Protein AF-A0A8J4WZT8-F1 (afdb_monomer)

Nearest PDB structures (foldseek):
  8el7-assembly1_B  TM=7.728E-01  e=5.523E-15  Mus musculus
  6nmg-assembly2_B  TM=7.475E-01  e=1.332E-14  Rattus norvegicus
  6tyl-assembly2_F  TM=7.411E-01  e=1.225E-14  Rattus norvegicus
  6n86-assembly1_B  TM=7.740E-01  e=4.131E-14  Bos taurus
  8el8-assembly1_B  TM=7.736E-01  e=3.361E-13  Mus musculus

Mean predicted aligned error: 15.23 Å

Solvent-accessible surface area (backbone atoms only — not comparable to full-atom values): 24725 Å² total; per-residue (Å²): 132,54,74,58,55,52,49,47,52,52,50,51,52,50,53,48,21,75,74,78,47,79,65,59,55,69,60,49,29,56,50,30,48,51,48,31,60,44,33,69,38,81,88,54,35,72,68,57,59,36,72,68,43,45,51,44,34,36,46,51,41,69,33,65,58,73,81,83,76,73,95,72,81,90,72,84,77,80,87,81,90,82,91,81,82,90,82,90,83,88,82,91,79,88,84,84,89,84,88,83,81,86,82,90,80,90,81,91,82,89,82,88,78,90,84,78,92,75,91,75,91,73,93,71,87,70,69,82,75,61,75,83,62,62,91,82,71,82,83,70,87,66,67,82,71,56,77,79,71,82,79,86,56,66,73,57,53,32,24,43,30,22,32,54,24,47,42,37,38,42,74,75,29,70,69,32,43,53,48,39,57,76,57,42,46,66,58,21,48,51,51,51,54,57,59,46,70,76,47,95,57,85,59,88,56,50,52,48,55,38,45,38,52,26,51,49,32,71,77,31,70,68,50,22,52,50,38,47,74,69,46,36,64,62,54,49,46,54,53,44,41,59,64,65,65,68,50,72,74,48,96,56,38,62,56,80,80,59,93,84,58,80,55,44,50,60,70,49,51,52,38,45,43,32,46,34,51,36,48,29,57,52,32,57,72,39,47,82,46,87,65,55,75,68,54,38,53,51,46,24,43,45,38,24,51,40,50,50,51,64,72,54,54,41,65,45,68,72,55,28,52,50,42,34,52,38,38,51,51,33,58,73,17,45,39,72,90,29,51,58,51,68,48,68,60,88,75,65,95,84,68,59,66,62,96,64,41,68,38,68,78,53,65,50,82,84,85,73,80,87,62,56,68,56,64,64,87,51,64,47,13,50,40,52,45,33,49,72,42,90,52,64,66,57,15,48,54,35,44,48,55,53,36,58,74,51,70,73,107

Organism: Clarias magur (NCBI:txid1594786)

InterPro domains:
  IPR016024 Armadillo-type fold [SSF48371] (31-406)
  IPR019318 Guanine nucleotide exchange factor, Ric8 [PF10165] (32-340)
  IPR019318 Guanine nucleotide exchange factor, Ric8 [PF10165] (359-409)
  IPR019318 Guanine nucleotide exchange factor, Ric8 [PTHR12425] (16-362)

Structure (mmCIF, N/CA/C/O backbone):
data_AF-A0A8J4WZT8-F1
#
_entry.id   AF-A0A8J4WZT8-F1
#
loop_
_atom_site.group_PDB
_atom_site.id
_atom_site.type_symbol
_atom_site.label_atom_id
_atom_site.label_alt_id
_atom_site.label_comp_id
_atom_site.label_asym_id
_atom_site.label_entity_id
_atom_site.label_seq_id
_atom_site.pdbx_PDB_ins_code
_atom_site.Cartn_x
_atom_site.Cartn_y
_atom_site.Cartn_z
_atom_site.occupancy
_atom_site.B_iso_or_equiv
_atom_site.auth_seq_id
_atom_site.auth_comp_id
_atom_site.auth_asym_id
_atom_site.auth_atom_id
_atom_site.pdbx_PDB_model_num
ATOM 1 N N . MET A 1 1 ? 22.204 16.043 -29.802 1.00 58.56 1 MET A N 1
ATOM 2 C CA . MET A 1 1 ? 21.456 14.788 -29.606 1.00 58.56 1 MET A CA 1
ATOM 3 C C . MET A 1 1 ? 20.155 15.118 -28.905 1.00 58.56 1 MET A C 1
ATOM 5 O O . MET A 1 1 ? 20.186 15.897 -27.957 1.00 58.56 1 MET A O 1
ATOM 9 N N . SER A 1 2 ? 19.030 14.605 -29.389 1.00 76.31 2 SER A N 1
ATOM 10 C CA . SER A 1 2 ? 17.729 14.770 -28.730 1.00 76.31 2 SER A CA 1
ATOM 11 C C . SER A 1 2 ? 17.647 13.911 -27.458 1.00 76.31 2 SER A C 1
ATOM 13 O O . SER A 1 2 ? 18.364 12.918 -27.326 1.00 76.31 2 SER A O 1
ATOM 15 N N . ALA A 1 3 ? 16.762 14.254 -26.514 1.00 65.50 3 ALA A N 1
ATOM 16 C CA . ALA A 1 3 ? 16.553 13.442 -25.307 1.00 65.50 3 ALA A CA 1
ATOM 17 C C . ALA A 1 3 ? 16.178 11.986 -25.651 1.00 65.50 3 ALA A C 1
ATOM 19 O O . ALA A 1 3 ? 16.649 11.053 -25.005 1.00 65.50 3 ALA A O 1
ATOM 20 N N . GLN A 1 4 ? 15.405 11.781 -26.722 1.00 69.56 4 GLN A N 1
ATOM 21 C CA . GLN A 1 4 ? 15.034 10.453 -27.216 1.00 69.56 4 GLN A CA 1
ATOM 22 C C . GLN A 1 4 ? 16.243 9.644 -27.707 1.00 69.56 4 GLN A C 1
ATOM 24 O O . GLN A 1 4 ? 16.337 8.455 -27.407 1.00 69.56 4 GLN A O 1
ATOM 29 N N . GLU A 1 5 ? 17.187 10.274 -28.414 1.00 67.94 5 GLU A N 1
ATOM 30 C CA . GLU A 1 5 ? 18.431 9.626 -28.857 1.00 67.94 5 GLU A CA 1
ATOM 31 C C . GLU A 1 5 ? 19.304 9.212 -27.673 1.00 67.94 5 GLU A C 1
ATOM 33 O O . GLU A 1 5 ? 19.844 8.108 -27.667 1.00 67.94 5 GLU A O 1
ATOM 38 N N . VAL A 1 6 ? 19.401 10.064 -26.646 1.00 70.00 6 VAL A N 1
ATOM 39 C CA . VAL A 1 6 ? 20.153 9.762 -25.420 1.00 70.00 6 VAL A CA 1
ATOM 40 C C . VAL A 1 6 ? 19.531 8.576 -24.681 1.00 70.00 6 VAL A C 1
ATOM 42 O O . VAL A 1 6 ? 20.252 7.650 -24.315 1.00 70.00 6 VAL A O 1
ATOM 45 N N . ILE A 1 7 ? 18.202 8.545 -24.525 1.00 71.62 7 ILE A N 1
ATOM 46 C CA . ILE A 1 7 ? 17.503 7.428 -23.867 1.00 71.62 7 ILE A CA 1
ATOM 47 C C . ILE A 1 7 ? 17.690 6.135 -24.657 1.00 71.62 7 ILE A C 1
ATOM 49 O O . ILE A 1 7 ? 18.048 5.115 -24.074 1.00 71.62 7 ILE A O 1
ATOM 53 N N . MET A 1 8 ? 17.473 6.157 -25.976 1.00 69.00 8 MET A N 1
ATOM 54 C CA . MET A 1 8 ? 17.644 4.965 -26.810 1.00 69.00 8 MET A CA 1
ATOM 55 C C . MET A 1 8 ? 19.085 4.454 -26.782 1.00 69.00 8 MET A C 1
ATOM 57 O O . MET A 1 8 ? 19.295 3.245 -26.708 1.00 69.00 8 MET A O 1
ATOM 61 N N . MET A 1 9 ? 20.073 5.351 -26.804 1.00 70.00 9 MET A N 1
ATOM 62 C CA . MET A 1 9 ? 21.481 4.982 -26.688 1.00 70.00 9 MET A CA 1
ATOM 63 C C . MET A 1 9 ? 21.772 4.338 -25.328 1.00 70.00 9 MET A C 1
ATOM 65 O O . MET A 1 9 ? 22.343 3.252 -25.284 1.00 70.00 9 MET A O 1
ATOM 69 N N . MET A 1 10 ? 21.326 4.952 -24.228 1.00 74.44 10 MET A N 1
ATOM 70 C CA . MET A 1 10 ? 21.519 4.424 -22.872 1.00 74.44 10 MET A CA 1
ATOM 71 C C . MET A 1 10 ? 20.824 3.072 -22.670 1.00 74.44 10 MET A C 1
ATOM 73 O O . MET A 1 10 ? 21.438 2.142 -22.154 1.00 74.44 10 MET A O 1
ATOM 77 N N . MET A 1 11 ? 19.582 2.926 -23.137 1.00 71.06 11 MET A N 1
ATOM 78 C CA . MET A 1 11 ? 18.826 1.672 -23.061 1.00 71.06 11 MET A CA 1
ATOM 79 C C . MET A 1 11 ? 19.476 0.555 -23.881 1.00 71.06 11 MET A C 1
ATOM 81 O O . MET A 1 11 ? 19.587 -0.576 -23.408 1.00 71.06 11 MET A O 1
ATOM 85 N N . ARG A 1 12 ? 19.955 0.859 -25.096 1.00 65.31 12 ARG A N 1
ATOM 86 C CA . ARG A 1 12 ? 20.692 -0.110 -25.925 1.00 65.31 12 ARG A CA 1
ATOM 87 C C . ARG A 1 12 ? 22.001 -0.534 -25.264 1.00 65.31 12 ARG A C 1
ATOM 89 O O . ARG A 1 12 ? 22.281 -1.727 -25.211 1.00 65.31 12 ARG A O 1
ATOM 96 N N . ILE A 1 13 ? 22.758 0.415 -24.712 1.00 63.12 13 ILE A N 1
ATOM 97 C CA . ILE A 1 13 ? 23.993 0.142 -23.964 1.00 63.12 13 ILE A CA 1
ATOM 98 C C . ILE A 1 13 ? 23.712 -0.768 -22.760 1.00 63.12 13 ILE A C 1
ATOM 100 O O . ILE A 1 13 ? 24.454 -1.717 -22.530 1.00 63.12 13 ILE A O 1
ATOM 104 N N . GLN A 1 14 ? 22.621 -0.542 -22.026 1.00 67.19 14 GLN A N 1
ATOM 105 C CA . GLN A 1 14 ? 22.232 -1.385 -20.890 1.00 67.19 14 GLN A CA 1
ATOM 106 C C . GLN A 1 14 ? 21.795 -2.790 -21.314 1.00 67.19 14 GLN A C 1
ATOM 108 O O . GLN A 1 14 ? 22.203 -3.767 -20.691 1.00 67.19 14 GLN A O 1
ATOM 113 N N . THR A 1 15 ? 21.017 -2.896 -22.395 1.00 59.88 15 THR A N 1
ATOM 114 C CA . THR A 1 15 ? 20.556 -4.186 -22.934 1.00 59.88 15 THR A CA 1
ATOM 115 C C . THR A 1 15 ? 21.746 -5.052 -23.364 1.00 59.88 15 THR A C 1
ATOM 117 O O . THR A 1 15 ? 21.833 -6.218 -22.985 1.00 59.88 15 THR A O 1
ATOM 120 N N . LEU A 1 16 ? 22.702 -4.465 -24.092 1.00 54.09 16 LEU A N 1
ATOM 121 C CA . LEU A 1 16 ? 23.930 -5.141 -24.530 1.00 54.09 16 LEU A CA 1
ATOM 122 C C . LEU A 1 16 ? 24.870 -5.446 -23.357 1.00 54.09 16 LEU A C 1
ATOM 124 O O . LEU A 1 16 ? 25.480 -6.510 -23.295 1.00 54.09 16 LEU A O 1
ATOM 128 N N . SER A 1 17 ? 24.958 -4.538 -22.386 1.00 57.81 17 SER A N 1
ATOM 129 C CA . SER A 1 17 ? 25.811 -4.725 -21.217 1.00 57.81 17 SER A CA 1
ATOM 130 C C . SER A 1 17 ? 25.352 -5.862 -20.306 1.00 57.81 17 SER A C 1
ATOM 132 O O . SER A 1 17 ? 26.179 -6.566 -19.726 1.00 57.81 17 SER A O 1
ATOM 134 N N . TYR A 1 18 ? 24.040 -6.057 -20.192 1.00 59.81 18 TYR A N 1
ATOM 135 C CA . TYR A 1 18 ? 23.479 -7.187 -19.465 1.00 59.81 18 TYR A CA 1
ATOM 136 C C . TYR A 1 18 ? 23.751 -8.522 -20.180 1.00 59.81 18 TYR A C 1
ATOM 138 O O . TYR A 1 18 ? 23.935 -9.536 -19.512 1.00 59.81 18 TYR A O 1
ATOM 146 N N . ALA A 1 19 ? 23.800 -8.518 -21.518 1.00 53.81 19 ALA A N 1
ATOM 147 C CA . ALA A 1 19 ? 23.981 -9.718 -22.332 1.00 53.81 19 ALA A CA 1
ATOM 148 C C . ALA A 1 19 ? 25.451 -10.156 -22.483 1.00 53.81 19 ALA A C 1
ATOM 150 O O . ALA A 1 19 ? 25.722 -11.352 -22.431 1.00 53.81 19 ALA A O 1
ATOM 151 N N . GLU A 1 20 ? 26.396 -9.226 -22.670 1.00 47.59 20 GLU A N 1
ATOM 152 C CA . GLU A 1 20 ? 27.744 -9.591 -23.151 1.00 47.59 20 GLU A CA 1
ATOM 153 C C . GLU A 1 20 ? 28.909 -8.892 -22.423 1.00 47.59 20 GLU A C 1
ATOM 155 O O . GLU A 1 20 ? 29.999 -9.457 -22.337 1.00 47.59 20 GLU A O 1
ATOM 160 N N . THR A 1 21 ? 28.719 -7.706 -21.826 1.00 50.94 21 THR A N 1
ATOM 161 C CA . THR A 1 21 ? 29.808 -6.962 -21.152 1.00 50.94 21 THR A CA 1
ATOM 162 C C . THR A 1 21 ? 29.298 -6.115 -19.986 1.00 50.94 21 THR A C 1
ATOM 164 O O . THR A 1 21 ? 28.699 -5.060 -20.200 1.00 50.94 21 THR A O 1
ATOM 167 N N . ARG A 1 22 ? 29.559 -6.519 -18.735 1.00 58.72 22 ARG A N 1
ATOM 168 C CA . ARG A 1 22 ? 29.133 -5.759 -17.542 1.00 58.72 22 ARG A CA 1
ATOM 169 C C . ARG A 1 22 ? 29.745 -4.348 -17.538 1.00 58.72 22 ARG A C 1
ATOM 171 O O . ARG A 1 22 ? 30.957 -4.197 -17.405 1.00 58.72 22 ARG A O 1
ATOM 178 N N . LEU A 1 23 ? 28.906 -3.317 -17.663 1.00 64.38 23 LEU A N 1
ATOM 179 C CA . LEU A 1 23 ? 29.271 -1.917 -17.442 1.00 64.38 23 LEU A CA 1
ATOM 180 C C . LEU A 1 23 ? 29.824 -1.769 -16.026 1.00 64.38 23 LEU A C 1
ATOM 182 O O . LEU A 1 23 ? 29.379 -2.453 -15.100 1.00 64.38 23 LEU A O 1
ATOM 186 N N . GLN A 1 24 ? 30.755 -0.834 -15.839 1.00 72.31 24 GLN A N 1
ATOM 187 C CA . GLN A 1 24 ? 31.199 -0.487 -14.493 1.00 72.31 24 GLN A CA 1
ATOM 188 C C . GLN A 1 24 ? 29.990 -0.023 -13.653 1.00 72.31 24 GLN A C 1
ATOM 190 O O . GLN A 1 24 ? 29.227 0.827 -14.128 1.00 72.31 24 GLN A O 1
ATOM 195 N N . PRO A 1 25 ? 29.814 -0.522 -12.411 1.00 71.00 25 PRO A N 1
ATOM 196 C CA . PRO A 1 25 ? 28.645 -0.217 -11.577 1.00 71.00 25 PRO A CA 1
ATOM 197 C C . PRO A 1 25 ? 28.360 1.283 -11.412 1.00 71.00 25 PRO A C 1
ATOM 199 O O . PRO A 1 25 ? 27.204 1.701 -11.443 1.00 71.00 25 PRO A O 1
ATOM 202 N N . GLY A 1 26 ? 29.407 2.111 -11.319 1.00 73.38 26 GLY A N 1
ATOM 203 C CA . GLY A 1 26 ? 29.266 3.568 -11.231 1.00 73.38 26 GLY A CA 1
ATOM 204 C C . GLY A 1 26 ? 28.672 4.204 -12.494 1.00 73.38 26 GLY A C 1
ATOM 205 O O . GLY A 1 26 ? 27.801 5.066 -12.401 1.00 73.38 26 GLY A O 1
ATOM 206 N N . VAL A 1 27 ? 29.074 3.742 -13.683 1.00 79.06 27 VAL A N 1
ATOM 207 C CA . VAL A 1 27 ? 28.538 4.237 -14.965 1.00 79.06 27 VAL A CA 1
ATOM 208 C C . VAL A 1 27 ? 27.074 3.831 -15.122 1.00 79.06 27 VAL A C 1
ATOM 210 O O . VAL A 1 27 ? 26.252 4.629 -15.579 1.00 79.06 27 VAL A O 1
ATOM 213 N N . LEU A 1 28 ? 26.732 2.612 -14.702 1.00 79.81 28 LEU A N 1
ATOM 214 C CA . LEU A 1 28 ? 25.359 2.120 -14.714 1.00 79.81 28 LEU A CA 1
ATOM 215 C C . LEU A 1 28 ? 24.455 2.950 -13.790 1.00 79.81 28 LEU A C 1
ATOM 217 O O . LEU A 1 28 ? 23.388 3.383 -14.223 1.00 79.81 28 LEU A O 1
ATOM 221 N N . ALA A 1 29 ? 24.904 3.240 -12.565 1.00 80.62 29 ALA A N 1
ATOM 222 C CA . ALA A 1 29 ? 24.164 4.068 -11.612 1.00 80.62 29 ALA A CA 1
ATOM 223 C C . ALA A 1 29 ? 23.901 5.486 -12.151 1.00 80.62 29 ALA A C 1
ATOM 225 O O . ALA A 1 29 ? 22.761 5.948 -12.147 1.00 80.62 29 ALA A O 1
ATOM 226 N N . VAL A 1 30 ? 24.924 6.160 -12.691 1.00 84.12 30 VAL A N 1
ATOM 227 C CA . VAL A 1 30 ? 24.779 7.508 -13.279 1.00 84.12 30 VAL A CA 1
ATOM 228 C C . VAL A 1 30 ? 23.860 7.496 -14.506 1.00 84.12 30 VAL A C 1
ATOM 230 O O . VAL A 1 30 ? 23.033 8.396 -14.685 1.00 84.12 30 VAL A O 1
ATOM 233 N N . SER A 1 31 ? 23.954 6.456 -15.337 1.00 84.69 31 SER A N 1
ATOM 234 C CA . SER A 1 31 ? 23.071 6.298 -16.497 1.00 84.69 31 SER A CA 1
ATOM 235 C C . SER A 1 31 ? 21.614 6.136 -16.059 1.00 84.69 31 SER A C 1
ATOM 237 O O . SER A 1 31 ? 20.733 6.797 -16.603 1.00 84.69 31 SER A O 1
ATOM 239 N N . LEU A 1 32 ? 21.348 5.318 -15.037 1.00 87.88 32 LEU A N 1
ATOM 240 C CA . LEU A 1 32 ? 19.997 5.111 -14.511 1.00 87.88 32 LEU A CA 1
ATOM 241 C C . LEU A 1 32 ? 19.438 6.348 -13.806 1.00 87.88 32 LEU A C 1
ATOM 243 O O . LEU A 1 32 ? 18.268 6.650 -14.005 1.00 87.88 32 LEU A O 1
ATOM 247 N N . ARG A 1 33 ? 20.257 7.134 -13.097 1.00 88.44 33 ARG A N 1
ATOM 248 C CA . ARG A 1 33 ? 19.835 8.452 -12.578 1.00 88.44 33 ARG A CA 1
ATOM 249 C C . ARG A 1 33 ? 19.402 9.389 -13.700 1.00 88.44 33 ARG A C 1
ATOM 251 O O . ARG A 1 33 ? 18.389 10.076 -13.588 1.00 88.44 33 ARG A O 1
ATOM 258 N N . THR A 1 34 ? 20.142 9.391 -14.808 1.00 88.06 34 THR A N 1
ATOM 259 C CA . THR A 1 34 ? 19.791 10.192 -15.989 1.00 88.06 34 THR A CA 1
ATOM 260 C C . THR A 1 34 ? 18.462 9.727 -16.585 1.00 88.06 34 THR A C 1
ATOM 262 O O . THR A 1 34 ? 17.570 10.538 -16.829 1.00 88.06 34 THR A O 1
ATOM 265 N N . LEU A 1 35 ? 18.288 8.413 -16.751 1.00 89.12 35 LEU A N 1
ATOM 266 C CA . LEU A 1 35 ? 17.031 7.821 -17.205 1.00 89.12 35 LEU A CA 1
ATOM 267 C C . LEU A 1 35 ? 15.868 8.132 -16.251 1.00 89.12 35 LEU A C 1
ATOM 269 O O . LEU A 1 35 ? 14.786 8.477 -16.721 1.00 89.12 35 LEU A O 1
ATOM 273 N N . ARG A 1 36 ? 16.092 8.106 -14.931 1.00 90.69 36 ARG A N 1
ATOM 274 C CA . ARG A 1 36 ? 15.111 8.497 -13.911 1.00 90.69 36 ARG A CA 1
ATOM 275 C C . ARG A 1 36 ? 14.653 9.936 -14.114 1.00 90.69 36 ARG A C 1
ATOM 277 O O . ARG A 1 36 ? 13.450 10.180 -14.126 1.00 90.69 36 ARG A O 1
ATOM 284 N N . ILE A 1 37 ? 15.578 10.877 -14.309 1.00 89.12 37 ILE A N 1
ATOM 285 C CA . ILE A 1 37 ? 15.248 12.290 -14.560 1.00 89.12 37 ILE A CA 1
ATOM 286 C C . ILE A 1 37 ? 14.406 12.422 -15.834 1.00 89.12 37 ILE A C 1
ATOM 288 O O . ILE A 1 37 ? 13.345 13.042 -15.808 1.00 89.12 37 ILE A O 1
ATOM 292 N N . LEU A 1 38 ? 14.831 11.785 -16.928 1.00 87.44 38 LEU A N 1
ATOM 293 C CA . LEU A 1 38 ? 14.127 11.849 -18.211 1.00 87.44 38 LEU A CA 1
ATOM 294 C C . LEU A 1 38 ? 12.753 11.163 -18.172 1.00 87.44 38 LEU A C 1
ATOM 296 O O . LEU A 1 38 ? 11.821 11.628 -18.820 1.00 87.44 38 LEU A O 1
ATOM 300 N N . SER A 1 39 ? 12.586 10.110 -17.366 1.00 89.25 39 SER A N 1
ATOM 301 C CA . SER A 1 39 ? 11.303 9.411 -17.192 1.00 89.25 39 SER A CA 1
ATOM 302 C C . SER A 1 39 ? 10.211 10.260 -16.526 1.00 89.25 39 SER A C 1
ATOM 304 O O . SER A 1 39 ? 9.040 9.881 -16.539 1.00 89.25 39 SER A O 1
ATOM 306 N N . ARG A 1 40 ? 10.565 11.418 -15.949 1.00 88.88 40 ARG A N 1
ATOM 307 C CA . ARG A 1 40 ? 9.596 12.383 -15.407 1.00 88.88 40 ARG A CA 1
ATOM 308 C C . ARG A 1 40 ? 8.975 13.263 -16.493 1.00 88.88 40 ARG A C 1
ATOM 310 O O . ARG A 1 40 ? 7.890 13.803 -16.281 1.00 88.88 40 ARG A O 1
ATOM 317 N N . ASP A 1 41 ? 9.631 13.405 -17.644 1.00 86.31 41 ASP A N 1
ATOM 318 C CA . ASP A 1 41 ? 9.105 14.166 -18.773 1.00 86.31 41 ASP A CA 1
ATOM 319 C C . ASP A 1 41 ? 8.195 13.287 -19.640 1.00 86.31 41 ASP A C 1
ATOM 321 O O . ASP A 1 41 ? 8.640 12.361 -20.321 1.00 86.31 41 ASP A O 1
ATOM 325 N N . ARG A 1 42 ? 6.899 13.620 -19.666 1.00 83.88 42 ARG A N 1
ATOM 326 C CA . ARG A 1 42 ? 5.891 12.894 -20.451 1.00 83.88 42 ARG A CA 1
ATOM 327 C C . ARG A 1 42 ? 6.197 12.877 -21.951 1.00 83.88 42 ARG A C 1
ATOM 329 O O . ARG A 1 42 ? 5.805 11.923 -22.619 1.00 83.88 42 ARG A O 1
ATOM 336 N N . GLN A 1 43 ? 6.889 13.888 -22.481 1.00 83.44 43 GLN A N 1
ATOM 337 C CA . GLN A 1 43 ? 7.254 13.953 -23.902 1.00 83.44 43 GLN A CA 1
ATOM 338 C C . GLN A 1 43 ? 8.437 13.034 -24.244 1.00 83.44 43 GLN A C 1
ATOM 340 O O . GLN A 1 43 ? 8.565 12.567 -25.378 1.00 83.44 43 GLN A O 1
ATOM 345 N N . ALA A 1 44 ? 9.268 12.714 -23.253 1.00 81.50 44 ALA A N 1
ATOM 346 C CA . ALA A 1 44 ? 10.436 11.857 -23.403 1.00 81.50 44 ALA A CA 1
ATOM 347 C C . ALA A 1 44 ? 10.144 10.367 -23.139 1.00 81.50 44 ALA A C 1
ATOM 349 O O . ALA A 1 44 ? 11.040 9.541 -23.283 1.00 81.50 44 ALA A O 1
ATOM 350 N N . LEU A 1 45 ? 8.905 9.989 -22.789 1.00 86.19 45 LEU A N 1
ATOM 351 C CA . LEU A 1 45 ? 8.572 8.618 -22.378 1.00 86.19 45 LEU A CA 1
ATOM 352 C C . LEU A 1 45 ? 8.584 7.581 -23.507 1.00 86.19 45 LEU A C 1
ATOM 354 O O . LEU A 1 45 ? 8.734 6.398 -23.222 1.00 86.19 45 LEU A O 1
ATOM 358 N N . ALA A 1 46 ? 8.428 7.982 -24.772 1.00 87.44 46 ALA A N 1
ATOM 359 C CA . ALA A 1 46 ? 8.253 7.044 -25.889 1.00 87.44 46 ALA A CA 1
ATOM 360 C C . ALA A 1 46 ? 9.292 5.895 -25.942 1.00 87.44 46 ALA A C 1
ATOM 362 O O . ALA A 1 46 ? 8.874 4.744 -26.081 1.00 87.44 46 ALA A O 1
ATOM 363 N N . PRO A 1 47 ? 10.607 6.135 -25.753 1.00 86.62 47 PRO A N 1
ATOM 364 C CA . PRO A 1 47 ? 11.611 5.070 -25.780 1.00 86.62 47 PRO A CA 1
ATOM 365 C C . PRO A 1 47 ? 11.548 4.106 -24.582 1.00 86.62 47 PRO A C 1
ATOM 367 O O . PRO A 1 47 ? 12.017 2.974 -24.682 1.00 86.62 47 PRO A O 1
ATOM 370 N N . PHE A 1 48 ? 10.957 4.527 -23.458 1.00 88.06 48 PHE A N 1
ATOM 371 C CA . PHE A 1 48 ? 10.799 3.699 -22.258 1.00 88.06 48 PHE A CA 1
ATOM 372 C C . PHE A 1 48 ? 9.652 2.688 -22.372 1.00 88.06 48 PHE A C 1
ATOM 374 O O . PHE A 1 48 ? 9.608 1.727 -21.613 1.00 88.06 48 PHE A O 1
ATOM 381 N N . ILE A 1 49 ? 8.718 2.884 -23.309 1.00 90.88 49 ILE A N 1
ATOM 382 C CA . ILE A 1 49 ? 7.478 2.097 -23.417 1.00 90.88 49 ILE A CA 1
ATOM 383 C C . ILE A 1 49 ? 7.658 0.903 -24.374 1.00 90.88 49 ILE A C 1
ATOM 385 O O . ILE A 1 49 ? 6.718 0.465 -25.026 1.00 90.88 49 ILE A O 1
ATOM 389 N N . THR A 1 50 ? 8.872 0.380 -24.524 1.00 90.88 50 THR A N 1
ATOM 390 C CA . THR A 1 50 ? 9.122 -0.839 -25.313 1.00 90.88 50 THR A CA 1
ATOM 391 C C . THR A 1 50 ? 9.269 -2.037 -24.384 1.00 90.88 50 THR A C 1
ATOM 393 O O . THR A 1 50 ? 9.722 -1.876 -23.252 1.00 90.88 50 THR A O 1
ATOM 396 N N . ASP A 1 51 ? 8.929 -3.242 -24.853 1.00 91.06 51 ASP A N 1
ATOM 397 C CA . ASP A 1 51 ? 9.046 -4.448 -24.018 1.00 91.06 51 ASP A CA 1
ATOM 398 C C . ASP A 1 51 ? 10.492 -4.677 -23.579 1.00 91.06 51 ASP A C 1
ATOM 400 O O . ASP A 1 51 ? 10.751 -4.933 -22.408 1.00 91.06 51 ASP A O 1
ATOM 404 N N . SER A 1 52 ? 11.450 -4.466 -24.488 1.00 87.88 52 SER A N 1
ATOM 405 C CA . SER A 1 52 ? 12.879 -4.542 -24.174 1.00 87.88 52 SER A CA 1
ATOM 406 C C . SER A 1 52 ? 13.292 -3.547 -23.090 1.00 87.88 52 SER A C 1
ATOM 408 O O . SER A 1 52 ? 14.035 -3.922 -22.187 1.00 87.88 52 SER A O 1
ATOM 410 N N . ALA A 1 53 ? 12.831 -2.292 -23.147 1.00 89.06 53 ALA A N 1
ATOM 411 C CA . ALA A 1 53 ? 13.186 -1.285 -22.146 1.00 89.06 53 ALA A CA 1
ATOM 412 C C . ALA A 1 53 ? 12.582 -1.615 -20.773 1.00 89.06 53 ALA A C 1
ATOM 414 O O . ALA A 1 53 ? 13.291 -1.575 -19.768 1.00 89.06 53 ALA A O 1
ATOM 415 N N . ILE A 1 54 ? 11.301 -2.001 -20.732 1.00 92.25 54 ILE A N 1
ATOM 416 C CA . ILE A 1 54 ? 10.615 -2.385 -19.491 1.00 92.25 54 ILE A CA 1
ATOM 417 C C . ILE A 1 54 ? 11.273 -3.627 -18.884 1.00 92.25 54 ILE A C 1
ATOM 419 O O . ILE A 1 54 ? 11.606 -3.614 -17.700 1.00 92.25 54 ILE A O 1
ATOM 423 N N . LEU A 1 55 ? 11.535 -4.670 -19.678 1.00 90.75 55 LEU A N 1
ATOM 424 C CA . LEU A 1 55 ? 12.214 -5.883 -19.213 1.00 90.75 55 LEU A CA 1
ATOM 425 C C . LEU A 1 55 ? 13.645 -5.601 -18.751 1.00 90.75 55 LEU A C 1
ATOM 427 O O . LEU A 1 55 ? 14.077 -6.167 -17.751 1.00 90.75 55 LEU A O 1
ATOM 431 N N . THR A 1 56 ? 14.371 -4.711 -19.432 1.00 87.88 56 THR A N 1
ATOM 432 C CA . THR A 1 56 ? 15.725 -4.313 -19.018 1.00 87.88 56 THR A CA 1
ATOM 433 C C . THR A 1 56 ? 15.686 -3.621 -17.661 1.00 87.88 56 THR A C 1
ATOM 435 O O . THR A 1 56 ? 16.390 -4.051 -16.756 1.00 87.88 56 THR A O 1
ATOM 438 N N . LEU A 1 57 ? 14.818 -2.622 -17.465 1.00 91.19 57 LEU A N 1
ATOM 439 C CA . LEU A 1 57 ? 14.652 -1.965 -16.162 1.00 91.19 57 LEU A CA 1
ATOM 440 C C . LEU A 1 57 ? 14.194 -2.942 -15.070 1.00 91.19 57 LEU A C 1
ATOM 442 O O . LEU A 1 57 ? 14.688 -2.873 -13.951 1.00 91.19 57 LEU A O 1
ATOM 446 N N . THR A 1 58 ? 13.303 -3.876 -15.404 1.00 91.31 58 THR A N 1
ATOM 447 C CA . THR A 1 58 ? 12.785 -4.907 -14.486 1.00 91.31 58 THR A CA 1
ATOM 448 C C . THR A 1 58 ? 13.903 -5.842 -14.017 1.00 91.31 58 THR A C 1
ATOM 450 O O . THR A 1 58 ? 14.109 -6.016 -12.816 1.00 91.31 58 THR A O 1
ATOM 453 N N . ARG A 1 59 ? 14.706 -6.365 -14.953 1.00 88.69 59 ARG A N 1
ATOM 454 C CA . ARG A 1 59 ? 15.881 -7.197 -14.648 1.00 88.69 59 ARG A CA 1
ATOM 455 C C . ARG A 1 59 ? 16.943 -6.416 -13.892 1.00 88.69 59 ARG A C 1
ATOM 457 O O . ARG A 1 59 ? 17.555 -6.952 -12.972 1.00 88.69 59 ARG A O 1
ATOM 464 N N . LEU A 1 60 ? 17.146 -5.146 -14.247 1.00 87.62 60 LEU A N 1
ATOM 465 C CA . LEU A 1 60 ? 18.076 -4.292 -13.525 1.00 87.62 60 LEU A CA 1
ATOM 466 C C . LEU A 1 60 ? 17.586 -3.996 -12.096 1.00 87.62 60 LEU A C 1
ATOM 468 O O . LEU A 1 60 ? 18.388 -3.894 -11.178 1.00 87.62 60 LEU A O 1
ATOM 472 N N . GLY A 1 61 ? 16.274 -3.934 -11.881 1.00 87.88 61 GLY A N 1
ATOM 473 C CA . GLY A 1 61 ? 15.655 -3.899 -10.556 1.00 87.88 61 GLY A CA 1
ATOM 474 C C . GLY A 1 61 ? 15.720 -5.234 -9.804 1.00 87.88 61 GLY A C 1
ATOM 475 O O . GLY A 1 61 ? 15.287 -5.314 -8.658 1.00 87.88 61 GLY A O 1
ATOM 476 N N . GLY A 1 62 ? 16.265 -6.292 -10.414 1.00 87.19 62 GLY A N 1
ATOM 477 C CA . GLY A 1 62 ? 16.379 -7.623 -9.821 1.00 87.19 62 GLY A CA 1
ATOM 478 C C . GLY A 1 62 ? 15.063 -8.396 -9.765 1.00 87.19 62 GLY A C 1
ATOM 479 O O . GLY A 1 62 ? 14.921 -9.248 -8.899 1.00 87.19 62 GLY A O 1
ATOM 480 N N . ILE A 1 63 ? 14.092 -8.070 -10.620 1.00 87.31 63 ILE A N 1
ATOM 481 C CA . ILE A 1 63 ? 12.857 -8.845 -10.772 1.00 87.31 63 ILE A CA 1
ATOM 482 C C . ILE A 1 63 ? 13.062 -9.829 -11.928 1.00 87.31 63 ILE A C 1
ATOM 484 O O . ILE A 1 63 ? 13.333 -9.422 -13.064 1.00 87.31 63 ILE A O 1
ATOM 488 N N . GLU A 1 64 ? 12.931 -11.123 -11.647 1.00 76.19 64 GLU A N 1
ATOM 489 C CA . GLU A 1 64 ? 12.957 -12.158 -12.677 1.00 76.19 64 GLU A CA 1
ATOM 490 C C . GLU A 1 64 ? 11.610 -12.167 -13.410 1.00 76.19 64 GLU A C 1
ATOM 492 O O . GLU A 1 64 ? 10.581 -12.582 -12.880 1.00 76.19 64 GLU A O 1
ATOM 497 N N . ALA A 1 65 ? 11.592 -11.640 -14.635 1.00 61.12 65 ALA A N 1
ATOM 498 C CA . ALA A 1 65 ? 10.424 -11.743 -15.502 1.00 61.12 65 ALA A CA 1
ATOM 499 C C . ALA A 1 65 ? 10.430 -13.118 -16.194 1.00 61.12 65 ALA A C 1
ATOM 501 O O . ALA A 1 65 ? 11.470 -13.487 -16.757 1.00 61.12 65 ALA A O 1
ATOM 502 N N . PRO A 1 66 ? 9.306 -13.864 -16.203 1.00 55.50 66 PRO A N 1
ATOM 503 C CA . PRO A 1 66 ? 9.243 -15.145 -16.894 1.00 55.50 66 PRO A CA 1
ATOM 504 C C . PRO A 1 66 ? 9.561 -14.964 -18.389 1.00 55.50 66 PRO A C 1
ATOM 506 O O . PRO A 1 66 ? 9.223 -13.925 -18.970 1.00 55.50 66 PRO A O 1
ATOM 509 N N . PRO A 1 67 ? 10.220 -15.944 -19.034 1.00 48.62 67 PRO A N 1
ATOM 510 C CA . PRO A 1 67 ? 10.520 -15.862 -20.455 1.00 48.62 67 PRO A CA 1
ATOM 511 C C . PRO A 1 67 ? 9.223 -15.715 -21.257 1.00 48.62 67 PRO A C 1
ATOM 513 O O . PRO A 1 67 ? 8.257 -16.455 -21.064 1.00 48.62 67 PRO A O 1
ATOM 516 N N . PHE A 1 68 ? 9.207 -14.726 -22.150 1.00 42.12 68 PHE A N 1
ATOM 517 C CA . PHE A 1 68 ? 8.088 -14.449 -23.042 1.00 42.12 68 PHE A CA 1
ATOM 518 C C . PHE A 1 68 ? 7.845 -15.673 -23.935 1.00 42.12 68 PHE A C 1
ATOM 520 O O . PHE A 1 68 ? 8.670 -15.991 -24.789 1.00 42.12 68 PHE A O 1
ATOM 527 N N . SER A 1 69 ? 6.730 -16.376 -23.736 1.00 34.59 69 SER A N 1
ATOM 528 C CA . SER A 1 69 ? 6.239 -17.350 -24.711 1.00 34.59 69 SER A CA 1
ATOM 529 C C . SER A 1 69 ? 5.381 -16.586 -25.711 1.00 34.59 69 SER A C 1
ATOM 531 O O . SER A 1 69 ? 4.293 -16.119 -25.381 1.00 34.59 69 SER A O 1
ATOM 533 N N . HIS A 1 70 ? 5.891 -16.419 -26.931 1.00 35.44 70 HIS A N 1
ATOM 534 C CA . HIS A 1 70 ? 5.052 -16.031 -28.059 1.00 35.44 70 HIS A CA 1
ATOM 535 C C . HIS A 1 70 ? 3.939 -17.085 -28.199 1.00 35.44 70 HIS A C 1
ATOM 537 O O . HIS A 1 70 ? 4.260 -18.273 -28.270 1.00 35.44 70 HIS A O 1
ATOM 543 N N . PRO A 1 71 ? 2.651 -16.708 -28.234 1.00 32.78 71 PRO A N 1
ATOM 544 C CA . PRO A 1 71 ? 1.599 -17.632 -28.610 1.00 32.78 71 PRO A CA 1
ATOM 545 C C . PRO A 1 71 ? 1.599 -17.731 -30.136 1.00 32.78 71 PRO A C 1
ATOM 547 O O . PRO A 1 71 ? 0.767 -17.113 -30.774 1.00 32.78 71 PRO A O 1
ATOM 550 N N . ASP A 1 72 ? 2.586 -18.421 -30.704 1.00 35.72 72 ASP A N 1
ATOM 551 C CA . ASP A 1 72 ? 2.544 -18.975 -32.058 1.00 35.72 72 ASP A CA 1
ATOM 552 C C . ASP A 1 72 ? 3.665 -20.014 -32.200 1.00 35.72 72 ASP A C 1
ATOM 554 O O . ASP A 1 72 ? 4.771 -19.824 -31.699 1.00 35.72 72 ASP A O 1
ATOM 558 N N . HIS A 1 73 ? 3.343 -21.118 -32.877 1.00 31.56 73 HIS A N 1
ATOM 559 C CA . HIS A 1 73 ? 4.055 -22.406 -32.935 1.00 31.56 73 HIS A CA 1
ATOM 560 C C . HIS A 1 73 ? 3.753 -23.388 -31.794 1.00 31.56 73 HIS A C 1
ATOM 562 O O . HIS A 1 73 ? 4.639 -23.945 -31.148 1.00 31.56 73 HIS A O 1
ATOM 568 N N . ALA A 1 74 ? 2.470 -23.723 -31.648 1.00 29.94 74 ALA A N 1
ATOM 569 C CA . ALA A 1 74 ? 2.115 -25.099 -31.318 1.00 29.94 74 ALA A CA 1
ATOM 570 C C . ALA A 1 74 ? 2.421 -25.995 -32.536 1.00 29.94 74 ALA A C 1
ATOM 572 O O . ALA A 1 74 ? 1.533 -26.311 -33.321 1.00 29.94 74 ALA A O 1
ATOM 573 N N . GLU A 1 75 ? 3.681 -26.394 -32.715 1.00 31.66 75 GLU A N 1
ATOM 574 C CA . GLU A 1 75 ? 3.986 -27.588 -33.503 1.00 31.66 75 GLU A CA 1
ATOM 575 C C . GLU A 1 75 ? 4.028 -28.784 -32.556 1.00 31.66 75 GLU A C 1
ATOM 577 O O . GLU A 1 75 ? 4.994 -29.016 -31.829 1.00 31.66 75 GLU A O 1
ATOM 582 N N . GLY A 1 76 ? 2.937 -29.548 -32.560 1.00 30.08 76 GLY A N 1
ATOM 583 C CA . GLY A 1 76 ? 2.949 -30.901 -32.037 1.00 30.08 76 GLY A CA 1
ATOM 584 C C . GLY A 1 76 ? 3.936 -31.744 -32.841 1.00 30.08 76 GLY A C 1
ATOM 585 O O . GLY A 1 76 ? 3.801 -31.877 -34.054 1.00 30.08 76 GLY A O 1
ATOM 586 N N . LYS A 1 77 ? 4.912 -32.344 -32.161 1.00 28.39 77 LYS A N 1
ATOM 587 C CA . LYS A 1 77 ? 5.688 -33.462 -32.702 1.00 28.39 77 LYS A CA 1
ATOM 588 C C . LYS A 1 77 ? 5.445 -34.696 -31.849 1.00 28.39 77 LYS A C 1
ATOM 590 O O . LYS A 1 77 ? 6.136 -34.963 -30.872 1.00 28.39 77 LYS A O 1
ATOM 595 N N . THR A 1 78 ? 4.420 -35.440 -32.252 1.00 29.09 78 THR A N 1
ATOM 596 C CA . THR A 1 78 ? 4.385 -36.900 -32.146 1.00 29.09 78 THR A CA 1
ATOM 597 C C . THR A 1 78 ? 5.577 -37.487 -32.900 1.00 29.09 78 THR A C 1
ATOM 599 O O . THR A 1 78 ? 5.876 -37.058 -34.013 1.00 29.09 78 THR A O 1
ATOM 602 N N . GLY A 1 79 ? 6.263 -38.446 -32.277 1.00 24.56 79 GLY A N 1
ATOM 603 C CA . GLY A 1 79 ? 7.365 -39.183 -32.886 1.00 24.56 79 GLY A CA 1
ATOM 604 C C . GLY A 1 79 ? 6.923 -40.113 -34.019 1.00 24.56 79 GLY A C 1
ATOM 605 O O . GLY A 1 79 ? 5.748 -40.461 -34.134 1.00 24.56 79 GLY A O 1
ATOM 606 N N . GLY A 1 80 ? 7.898 -40.529 -34.823 1.00 25.16 80 GLY A N 1
ATOM 607 C CA . GLY A 1 80 ? 7.740 -41.541 -35.863 1.00 25.16 80 GLY A CA 1
ATOM 608 C C . GLY A 1 80 ? 8.811 -41.411 -36.940 1.00 25.16 80 GLY A C 1
ATOM 609 O O . GLY A 1 80 ? 8.769 -40.490 -37.745 1.00 25.16 80 GLY A O 1
ATOM 610 N N . GLU A 1 81 ? 9.778 -42.323 -36.905 1.00 26.14 81 GLU A N 1
ATOM 611 C CA . GLU A 1 81 ? 10.839 -42.529 -37.893 1.00 26.14 81 GLU A CA 1
ATOM 612 C C . GLU A 1 81 ? 10.273 -42.978 -39.255 1.00 26.14 81 GLU A C 1
ATOM 614 O O . GLU A 1 81 ? 9.245 -43.654 -39.312 1.00 26.14 81 GLU A O 1
ATOM 619 N N . GLY A 1 82 ? 10.976 -42.653 -40.346 1.00 25.39 82 GLY A N 1
ATOM 620 C CA . GLY A 1 82 ? 10.697 -43.182 -41.684 1.00 25.39 82 GLY A CA 1
ATOM 621 C C . GLY A 1 82 ? 11.452 -42.440 -42.788 1.00 25.39 82 GLY A C 1
ATOM 622 O O . GLY A 1 82 ? 11.100 -41.319 -43.140 1.00 25.39 82 GLY A O 1
ATOM 623 N N . GLU A 1 83 ? 12.502 -43.071 -43.311 1.00 25.62 83 GLU A N 1
ATOM 624 C CA . GLU A 1 83 ? 13.248 -42.681 -44.513 1.00 25.62 83 GLU A CA 1
ATOM 625 C C . GLU A 1 83 ? 12.358 -42.716 -45.773 1.00 25.62 83 GLU A C 1
ATOM 627 O O . GLU A 1 83 ? 11.634 -43.687 -45.957 1.00 25.62 83 GLU A O 1
ATOM 632 N N . GLU A 1 84 ? 12.467 -41.728 -46.676 1.00 25.14 84 GLU A N 1
ATOM 633 C CA . GLU A 1 84 ? 12.766 -41.951 -48.109 1.00 25.14 84 GLU A CA 1
ATOM 634 C C . GLU A 1 84 ? 12.881 -40.643 -48.935 1.00 25.14 84 GLU A C 1
ATOM 636 O O . GLU A 1 84 ? 12.013 -39.780 -48.916 1.00 25.14 84 GLU A O 1
ATOM 641 N N . LYS A 1 85 ? 14.006 -40.566 -49.665 1.00 25.33 85 LYS A N 1
ATOM 642 C CA . LYS A 1 85 ? 14.283 -40.031 -51.021 1.00 25.33 85 LYS A CA 1
ATOM 643 C C . LYS A 1 85 ? 13.629 -38.739 -51.560 1.00 25.33 85 LYS A C 1
ATOM 645 O O . LYS A 1 85 ? 12.450 -38.687 -51.871 1.00 25.33 85 LYS A O 1
ATOM 650 N N . VAL A 1 86 ? 14.526 -37.774 -51.815 1.00 25.58 86 VAL A N 1
ATOM 651 C CA . VAL A 1 86 ? 14.848 -37.089 -53.096 1.00 25.58 86 VAL A CA 1
ATOM 652 C C . VAL A 1 86 ? 13.752 -37.028 -54.171 1.00 25.58 86 VAL A C 1
ATOM 654 O O . VAL A 1 86 ? 13.413 -38.060 -54.734 1.00 25.58 86 VAL A O 1
ATOM 657 N N . ASP A 1 87 ? 13.366 -35.803 -54.555 1.00 25.30 87 ASP A N 1
ATOM 658 C CA . ASP A 1 87 ? 13.374 -35.356 -55.959 1.00 25.30 87 ASP A CA 1
ATOM 659 C C . ASP A 1 87 ? 13.391 -33.815 -56.072 1.00 25.30 87 ASP A C 1
ATOM 661 O O . ASP A 1 87 ? 12.641 -33.099 -55.407 1.00 25.30 87 ASP A O 1
ATOM 665 N N . ASP A 1 88 ? 14.303 -33.333 -56.921 1.00 23.19 88 ASP A N 1
ATOM 666 C CA . ASP A 1 88 ? 14.491 -31.955 -57.387 1.00 23.19 88 ASP A CA 1
ATOM 667 C C . ASP A 1 88 ? 13.323 -31.512 -58.280 1.00 23.19 88 ASP A C 1
ATOM 669 O O . ASP A 1 88 ? 13.066 -32.169 -59.286 1.00 23.19 88 ASP A O 1
ATOM 673 N N . VAL A 1 89 ? 12.740 -30.329 -58.041 1.00 28.03 89 VAL A N 1
ATOM 674 C CA . VAL A 1 89 ? 12.272 -29.454 -59.135 1.00 28.03 89 VAL A CA 1
ATOM 675 C C . VAL A 1 89 ? 12.457 -27.985 -58.750 1.00 28.03 89 VAL A C 1
ATOM 677 O O . VAL A 1 89 ? 11.778 -27.435 -57.887 1.00 28.03 89 VAL A O 1
ATOM 680 N N . ASN A 1 90 ? 13.383 -27.356 -59.463 1.00 24.34 90 ASN A N 1
ATOM 681 C CA . ASN A 1 90 ? 13.612 -25.923 -59.552 1.00 24.34 90 ASN A CA 1
ATOM 682 C C . ASN A 1 90 ? 12.475 -25.237 -60.335 1.00 24.34 90 ASN A C 1
ATOM 684 O O . ASN A 1 90 ? 12.116 -25.703 -61.420 1.00 24.34 90 ASN A O 1
ATOM 688 N N . THR A 1 91 ? 11.947 -24.104 -59.862 1.00 27.33 91 THR A N 1
ATOM 689 C CA . THR A 1 91 ? 11.295 -23.117 -60.745 1.00 27.33 91 THR A CA 1
ATOM 690 C C . THR A 1 91 ? 11.369 -21.710 -60.147 1.00 27.33 91 THR A C 1
ATOM 692 O O . THR A 1 91 ? 10.604 -21.343 -59.259 1.00 27.33 91 THR A O 1
ATOM 695 N N . ASP A 1 92 ? 12.294 -20.914 -60.680 1.00 23.30 92 ASP A N 1
ATOM 696 C CA . ASP A 1 92 ? 12.289 -19.453 -60.629 1.00 23.30 92 ASP A CA 1
ATOM 697 C C . ASP A 1 92 ? 11.056 -18.883 -61.351 1.00 23.30 92 ASP A C 1
ATOM 699 O O . ASP A 1 92 ? 10.807 -19.261 -62.497 1.00 23.30 92 ASP A O 1
ATOM 703 N N . LEU A 1 93 ? 10.369 -17.888 -60.765 1.00 24.36 93 LEU A N 1
ATOM 704 C CA . LEU A 1 93 ? 9.842 -16.760 -61.551 1.00 24.36 93 LEU A CA 1
ATOM 705 C C . LEU A 1 93 ? 9.504 -15.511 -60.710 1.00 24.36 93 LEU A C 1
ATOM 707 O O . LEU A 1 93 ? 8.510 -15.448 -59.995 1.00 24.36 93 LEU A O 1
ATOM 711 N N . HIS A 1 94 ? 10.374 -14.509 -60.853 1.00 23.50 94 HIS A N 1
ATOM 712 C CA . HIS A 1 94 ? 10.095 -13.105 -61.196 1.00 23.50 94 HIS A CA 1
ATOM 713 C C . HIS A 1 94 ? 8.731 -12.487 -60.810 1.00 23.50 94 HIS A C 1
ATOM 715 O O . HIS A 1 94 ? 7.695 -12.853 -61.363 1.00 23.50 94 HIS A O 1
ATOM 721 N N . VAL A 1 95 ? 8.755 -11.407 -60.013 1.00 28.48 95 VAL A N 1
ATOM 722 C CA . VAL A 1 95 ? 7.647 -10.436 -59.954 1.00 28.48 95 VAL A CA 1
ATOM 723 C C . VAL A 1 95 ? 8.157 -9.028 -60.257 1.00 28.48 95 VAL A C 1
ATOM 725 O O . VAL A 1 95 ? 9.130 -8.542 -59.683 1.00 28.48 95 VAL A O 1
ATOM 728 N N . HIS A 1 96 ? 7.474 -8.434 -61.229 1.00 24.27 96 HIS A N 1
ATOM 729 C CA . HIS A 1 96 ? 7.692 -7.166 -61.904 1.00 24.27 96 HIS A CA 1
ATOM 730 C C . HIS A 1 96 ? 7.588 -5.922 -61.007 1.00 24.27 96 HIS A C 1
ATOM 732 O O . HIS A 1 96 ? 6.692 -5.803 -60.174 1.00 24.27 96 HIS A O 1
ATOM 738 N N . PHE A 1 97 ? 8.437 -4.938 -61.315 1.00 22.28 97 PHE A N 1
ATOM 739 C CA . PHE A 1 97 ? 8.227 -3.514 -61.048 1.00 22.28 97 PHE A CA 1
ATOM 740 C C . PHE A 1 97 ? 7.136 -2.942 -61.966 1.00 22.28 97 PHE A C 1
ATOM 742 O O . PHE A 1 97 ? 7.182 -3.174 -63.176 1.00 22.28 97 PHE A O 1
ATOM 749 N N . THR A 1 98 ? 6.270 -2.082 -61.421 1.00 26.03 98 THR A N 1
ATOM 750 C CA . THR A 1 98 ? 5.670 -0.964 -62.168 1.00 26.03 98 THR A CA 1
ATOM 751 C C . THR A 1 98 ? 5.542 0.269 -61.280 1.00 26.03 98 THR A C 1
ATOM 753 O O . THR A 1 98 ? 4.938 0.234 -60.211 1.00 26.03 98 THR A O 1
ATOM 756 N N . ASP A 1 99 ? 6.140 1.335 -61.789 1.00 22.78 99 ASP A N 1
ATOM 757 C CA . ASP A 1 99 ? 6.166 2.722 -61.342 1.00 22.78 99 ASP A CA 1
ATOM 758 C C . ASP A 1 99 ? 4.954 3.480 -61.928 1.00 22.78 99 ASP A C 1
ATOM 760 O O . ASP A 1 99 ? 4.548 3.141 -63.041 1.00 22.78 99 ASP A O 1
ATOM 764 N N . ALA A 1 100 ? 4.406 4.492 -61.234 1.00 26.48 100 ALA A N 1
ATOM 765 C CA . ALA A 1 100 ? 3.746 5.666 -61.847 1.00 26.48 100 ALA A CA 1
ATOM 766 C C . ALA A 1 100 ? 3.118 6.639 -60.819 1.00 26.48 100 ALA A C 1
ATOM 768 O O . ALA A 1 100 ? 2.024 6.421 -60.307 1.00 26.48 100 ALA A O 1
ATOM 769 N N . ALA A 1 101 ? 3.819 7.760 -60.626 1.00 26.52 101 ALA A N 1
ATOM 770 C CA . ALA A 1 101 ? 3.351 9.145 -60.804 1.00 26.52 101 ALA A CA 1
ATOM 771 C C . ALA A 1 101 ? 2.129 9.704 -60.020 1.00 26.52 101 ALA A C 1
ATOM 773 O O . ALA A 1 101 ? 0.980 9.329 -60.232 1.00 26.52 101 ALA A O 1
ATOM 774 N N . GLY A 1 102 ? 2.393 10.766 -59.236 1.00 25.23 102 GLY A N 1
ATOM 775 C CA . GLY A 1 102 ? 1.427 11.845 -58.925 1.00 25.23 102 GLY A CA 1
ATOM 776 C C . GLY A 1 102 ? 1.141 12.744 -60.150 1.00 25.23 102 GLY A C 1
ATOM 777 O O . GLY A 1 102 ? 1.564 12.366 -61.246 1.00 25.23 102 GLY A O 1
ATOM 778 N N . PRO A 1 103 ? 0.522 13.951 -60.025 1.00 37.53 103 PRO A N 1
ATOM 779 C CA . PRO A 1 103 ? 1.101 15.018 -59.180 1.00 37.53 103 PRO A CA 1
ATOM 780 C C . PRO A 1 103 ? 0.171 16.185 -58.681 1.00 37.53 103 PRO A C 1
ATOM 782 O O . PRO A 1 103 ? -0.982 16.292 -59.078 1.00 37.53 103 PRO A O 1
ATOM 785 N N . HIS A 1 104 ? 0.774 17.114 -57.900 1.00 26.83 104 HIS A N 1
ATOM 786 C CA . HIS A 1 104 ? 0.530 18.588 -57.791 1.00 26.83 104 HIS A CA 1
ATOM 787 C C . HIS A 1 104 ? -0.777 19.139 -57.127 1.00 26.83 104 HIS A C 1
ATOM 789 O O . HIS A 1 104 ? -1.838 18.581 -57.337 1.00 26.83 104 HIS A O 1
ATOM 795 N N . VAL A 1 105 ? -0.869 20.272 -56.384 1.00 25.95 105 VAL A N 1
ATOM 796 C CA . VAL A 1 105 ? 0.034 21.297 -55.776 1.00 25.95 105 VAL A CA 1
ATOM 797 C C . VAL A 1 105 ? -0.823 22.346 -54.993 1.00 25.95 105 VAL A C 1
ATOM 799 O O . VAL A 1 105 ? -1.904 22.675 -55.466 1.00 25.95 105 VAL A O 1
ATOM 802 N N . SER A 1 106 ? -0.286 22.911 -53.884 1.00 24.23 106 SER A N 1
ATOM 803 C CA . SER A 1 106 ? -0.538 24.252 -53.247 1.00 24.23 106 SER A CA 1
ATOM 804 C C . SER A 1 106 ? -1.926 24.630 -52.667 1.00 24.23 106 SER A C 1
ATOM 806 O O . SER A 1 106 ? -2.941 24.178 -53.161 1.00 24.23 106 SER A O 1
ATOM 808 N N . SER A 1 107 ? -2.122 25.514 -51.668 1.00 24.70 107 SER A N 1
ATOM 809 C CA . SER A 1 107 ? -1.285 26.371 -50.795 1.00 24.70 107 SER A CA 1
ATOM 810 C C . SER A 1 107 ? -2.154 27.024 -49.684 1.00 24.70 107 SER A C 1
ATOM 812 O O . SER A 1 107 ? -3.338 27.260 -49.893 1.00 24.70 107 SER A O 1
ATOM 814 N N . ALA A 1 108 ? -1.514 27.344 -48.549 1.00 22.50 108 ALA A N 1
ATOM 815 C CA . ALA A 1 108 ? -1.839 28.230 -47.407 1.00 22.50 108 ALA A CA 1
ATOM 816 C C . ALA A 1 108 ? -3.098 29.143 -47.396 1.00 22.50 108 ALA A C 1
ATOM 818 O O . ALA A 1 108 ? -3.324 29.887 -48.339 1.00 22.50 108 ALA A O 1
ATOM 819 N N . SER A 1 109 ? -3.767 29.265 -46.232 1.00 22.25 109 SER A N 1
ATOM 820 C CA . SER A 1 109 ? -3.629 30.418 -45.300 1.00 22.25 109 SER A CA 1
ATOM 821 C C . SER A 1 109 ? -4.660 30.408 -44.148 1.00 22.25 109 SER A C 1
ATOM 823 O O . SER A 1 109 ? -5.823 30.085 -44.351 1.00 22.25 109 SER A O 1
ATOM 825 N N . SER A 1 110 ? -4.179 30.790 -42.957 1.00 23.05 110 SER A N 1
ATOM 826 C CA . SER A 1 110 ? -4.844 31.417 -41.795 1.00 23.05 110 SER A CA 1
ATOM 827 C C . SER A 1 110 ? -6.370 31.581 -41.774 1.00 23.05 110 SER A C 1
ATOM 829 O O . SER A 1 110 ? -6.886 32.309 -42.605 1.00 23.05 110 SER A O 1
ATOM 831 N N . HIS A 1 111 ? -7.030 31.115 -40.704 1.00 25.38 111 HIS A N 1
ATOM 832 C CA . HIS A 1 111 ? -8.084 31.857 -39.988 1.00 25.38 111 HIS A CA 1
ATOM 833 C C . HIS A 1 111 ? -8.343 31.221 -38.610 1.00 25.38 111 HIS A C 1
ATOM 835 O O . HIS A 1 111 ? -8.741 30.065 -38.502 1.00 25.38 111 HIS A O 1
ATOM 841 N N . THR A 1 112 ? -8.131 31.993 -37.544 1.00 28.36 112 THR A N 1
ATOM 842 C CA . THR A 1 112 ? -8.818 31.802 -36.260 1.00 28.36 112 THR A CA 1
ATOM 843 C C . THR A 1 112 ? -10.292 32.171 -36.425 1.00 28.36 112 THR A C 1
ATOM 845 O O . THR A 1 112 ? -10.613 33.133 -37.126 1.00 28.36 112 THR A O 1
ATOM 848 N N . PRO A 1 113 ? -11.191 31.466 -35.723 1.00 25.20 113 PRO A N 1
ATOM 849 C CA . PRO A 1 113 ? -12.082 32.209 -34.842 1.00 25.20 113 PRO A CA 1
ATOM 850 C C . PRO A 1 113 ? -12.296 31.531 -33.481 1.00 25.20 113 PRO A C 1
ATOM 852 O O . PRO A 1 113 ? -12.351 30.313 -33.338 1.00 25.20 113 PRO A O 1
ATOM 855 N N . ARG A 1 114 ? -12.456 32.389 -32.471 1.00 21.52 114 ARG A N 1
ATOM 856 C CA . ARG A 1 114 ? -13.156 32.104 -31.215 1.00 21.52 114 ARG A CA 1
ATOM 857 C C . ARG A 1 114 ? -14.557 31.556 -31.512 1.00 21.52 114 ARG A C 1
ATOM 859 O O . ARG A 1 114 ? -15.224 32.104 -32.383 1.00 21.52 114 ARG A O 1
ATOM 866 N N . CYS A 1 115 ? -15.038 30.614 -30.703 1.00 20.88 115 CYS A N 1
ATOM 867 C CA . CYS A 1 115 ? -16.134 30.841 -29.749 1.00 20.88 115 CYS A CA 1
ATOM 868 C C . CYS A 1 115 ? -16.765 29.528 -29.249 1.00 20.88 115 CYS A C 1
ATOM 870 O O . CYS A 1 115 ? -16.708 28.492 -29.899 1.00 20.88 115 CYS A O 1
ATOM 872 N N . VAL A 1 116 ? -17.491 29.707 -28.143 1.00 23.23 116 VAL A N 1
ATOM 873 C CA . VAL A 1 116 ? -18.651 28.945 -27.663 1.00 23.23 116 VAL A CA 1
ATOM 874 C C . VAL A 1 116 ? -18.361 27.799 -26.696 1.00 23.23 116 VAL A C 1
ATOM 876 O O . VAL A 1 116 ? -18.082 26.662 -27.058 1.00 23.23 116 VAL A O 1
ATOM 879 N N . SER A 1 117 ? -18.529 28.155 -25.422 1.00 27.28 117 SER A N 1
ATOM 880 C CA . SER A 1 117 ? -18.955 27.292 -24.330 1.00 27.28 117 SER A CA 1
ATOM 881 C C . SER A 1 117 ? -20.093 26.370 -24.763 1.00 27.28 117 SER A C 1
ATOM 883 O O . SER A 1 117 ? -21.174 26.859 -25.073 1.00 27.28 117 SER A O 1
ATOM 885 N N . ASN A 1 118 ? -19.888 25.058 -24.689 1.00 24.42 118 ASN A N 1
ATOM 886 C CA . ASN A 1 118 ? -20.987 24.105 -24.622 1.00 24.42 118 ASN A CA 1
ATOM 887 C C . ASN A 1 118 ? -20.855 23.312 -23.326 1.00 24.42 118 ASN A C 1
ATOM 889 O O . ASN A 1 118 ? -19.957 22.490 -23.160 1.00 24.42 118 ASN A O 1
ATOM 893 N N . ASN A 1 119 ? -21.771 23.617 -22.409 1.00 25.50 119 ASN A N 1
ATOM 894 C CA . ASN A 1 119 ? -22.139 22.756 -21.302 1.00 25.50 119 ASN A CA 1
ATOM 895 C C . ASN A 1 119 ? -22.685 21.451 -21.885 1.00 25.50 119 ASN A C 1
ATOM 897 O O . ASN A 1 119 ? -23.720 21.472 -22.549 1.00 25.50 119 ASN A O 1
ATOM 901 N N . ILE A 1 120 ? -22.023 20.334 -21.605 1.00 26.25 120 ILE A N 1
ATOM 902 C CA . ILE A 1 120 ? -22.645 19.016 -21.679 1.00 26.25 120 ILE A CA 1
ATOM 903 C C . ILE A 1 120 ? -22.444 18.371 -20.314 1.00 26.25 120 ILE A C 1
ATOM 905 O O . ILE A 1 120 ? -21.331 18.080 -19.884 1.00 26.25 120 ILE A O 1
ATOM 909 N N . THR A 1 121 ? -23.559 18.254 -19.605 1.00 30.36 121 THR A N 1
ATOM 910 C CA . THR A 1 121 ? -23.736 17.438 -18.412 1.00 30.36 121 THR A CA 1
ATOM 911 C C . THR A 1 121 ? -23.692 15.974 -18.820 1.00 30.36 121 THR A C 1
ATOM 913 O O . THR A 1 121 ? -24.669 15.471 -19.366 1.00 30.36 121 THR A O 1
ATOM 916 N N . GLU A 1 122 ? -22.593 15.291 -18.519 1.00 24.86 122 GLU A N 1
ATOM 917 C CA . GLU A 1 122 ? -22.568 13.832 -18.447 1.00 24.86 122 GLU A CA 1
ATOM 918 C C . GLU A 1 122 ? -22.088 13.412 -17.060 1.00 24.86 122 GLU A C 1
ATOM 920 O O . GLU A 1 122 ? -20.939 13.574 -16.656 1.00 24.86 122 GLU A O 1
ATOM 925 N N . THR A 1 123 ? -23.061 12.930 -16.296 1.00 29.69 123 THR A N 1
ATOM 926 C CA . THR A 1 123 ? -22.909 12.177 -15.061 1.00 29.69 123 THR A CA 1
ATOM 927 C C . THR A 1 123 ? -22.240 10.839 -15.364 1.00 29.69 123 THR A C 1
ATOM 929 O O . THR A 1 123 ? -22.920 9.831 -15.547 1.00 29.69 123 THR A O 1
ATOM 932 N N . GLU A 1 124 ? -20.912 10.813 -15.391 1.00 24.77 124 GLU A N 1
ATOM 933 C CA . GLU A 1 124 ? -20.156 9.575 -15.227 1.00 24.77 124 GLU A CA 1
ATOM 934 C C . GLU A 1 124 ? -19.840 9.399 -13.740 1.00 24.77 124 GLU A C 1
ATOM 936 O O . GLU A 1 124 ? -19.125 10.190 -13.125 1.00 24.77 124 GLU A O 1
ATOM 941 N N . ARG A 1 125 ? -20.426 8.360 -13.136 1.00 30.19 125 ARG A N 1
ATOM 942 C CA . ARG A 1 125 ? -20.025 7.860 -11.820 1.00 30.19 125 ARG A CA 1
ATOM 943 C C . ARG A 1 125 ? -18.595 7.338 -11.942 1.00 30.19 125 ARG A C 1
ATOM 945 O O . ARG A 1 125 ? -18.380 6.207 -12.364 1.00 30.19 125 ARG A O 1
ATOM 952 N N . THR A 1 126 ? -17.625 8.177 -11.612 1.00 27.19 126 THR A N 1
ATOM 953 C CA . THR A 1 126 ? -16.217 7.793 -11.530 1.00 27.19 126 THR A CA 1
ATOM 954 C C . THR A 1 126 ? -15.992 6.928 -10.292 1.00 27.19 126 THR A C 1
ATOM 956 O O . THR A 1 126 ? -16.267 7.377 -9.178 1.00 27.19 126 THR A O 1
ATOM 959 N N . ASP A 1 127 ? -15.477 5.712 -10.489 1.00 34.66 127 ASP A N 1
ATOM 960 C CA . ASP A 1 127 ? -14.986 4.821 -9.431 1.00 34.66 127 ASP A CA 1
ATOM 961 C C . ASP A 1 127 ? -14.082 5.587 -8.447 1.00 34.66 127 ASP A C 1
ATOM 963 O O . ASP A 1 127 ? -13.050 6.150 -8.831 1.00 34.66 127 ASP A O 1
ATOM 967 N N . GLY A 1 128 ? -14.449 5.571 -7.162 1.00 35.91 128 GLY A N 1
ATOM 968 C CA . GLY A 1 128 ? -13.843 6.358 -6.076 1.00 35.91 128 GLY A CA 1
ATOM 969 C C . GLY A 1 128 ? -12.364 6.079 -5.766 1.00 35.91 128 GLY A C 1
ATOM 970 O O . GLY A 1 128 ? -11.801 6.686 -4.861 1.00 35.91 128 GLY A O 1
ATOM 971 N N . ILE A 1 129 ? -11.701 5.208 -6.528 1.00 46.22 129 ILE A N 1
ATOM 972 C CA . ILE A 1 129 ? -10.278 4.862 -6.375 1.00 46.22 129 ILE A CA 1
ATOM 973 C C . ILE A 1 129 ? -9.372 5.893 -7.075 1.00 46.22 129 ILE A C 1
ATOM 975 O O . ILE A 1 129 ? -8.218 6.083 -6.694 1.00 46.22 129 ILE A O 1
ATOM 979 N N . HIS A 1 130 ? -9.896 6.637 -8.058 1.00 37.91 130 HIS A N 1
ATOM 980 C CA . HIS A 1 130 ? -9.113 7.622 -8.817 1.00 37.91 130 HIS A CA 1
ATOM 981 C C . HIS A 1 130 ? -8.775 8.911 -8.042 1.00 37.91 130 HIS A C 1
ATOM 983 O O . HIS A 1 130 ? -7.938 9.691 -8.500 1.00 37.91 130 HIS A O 1
ATOM 989 N N . GLY A 1 131 ? -9.366 9.142 -6.862 1.00 37.03 131 GLY A N 1
ATOM 990 C CA . GLY A 1 131 ? -9.152 10.367 -6.079 1.00 37.03 131 GLY A CA 1
ATOM 991 C C . GLY A 1 131 ? -7.758 10.497 -5.448 1.00 37.03 131 GLY A C 1
ATOM 992 O O . GLY A 1 131 ? -7.304 11.610 -5.189 1.00 37.03 131 GLY A O 1
ATOM 993 N N . VAL A 1 132 ? -7.048 9.381 -5.237 1.00 43.62 132 VAL A N 1
ATOM 994 C CA . VAL A 1 132 ? -5.760 9.364 -4.510 1.00 43.62 132 VAL A CA 1
ATOM 995 C C . VAL A 1 132 ? -4.559 9.630 -5.430 1.00 43.62 132 VAL A C 1
ATOM 997 O O . VAL A 1 132 ? -3.504 10.065 -4.972 1.00 43.62 132 VAL A O 1
ATOM 1000 N N . LEU A 1 133 ? -4.714 9.462 -6.748 1.00 44.19 133 LEU A N 1
ATOM 1001 C CA . LEU A 1 133 ? -3.650 9.674 -7.734 1.00 44.19 133 LEU A CA 1
ATOM 1002 C C . LEU A 1 133 ? -4.025 10.787 -8.720 1.00 44.19 133 LEU A C 1
ATOM 1004 O O . LEU A 1 133 ? -4.169 10.554 -9.920 1.00 44.19 133 LEU A O 1
ATOM 1008 N N . LEU A 1 134 ? -4.133 12.032 -8.241 1.00 36.94 134 LEU A N 1
ATOM 1009 C CA . LEU A 1 134 ? -4.158 13.189 -9.143 1.00 36.94 134 LEU A CA 1
ATOM 1010 C C . LEU A 1 134 ? -2.869 13.194 -9.982 1.00 36.94 134 LEU A C 1
ATOM 1012 O O . LEU A 1 134 ? -1.763 13.407 -9.476 1.00 36.94 134 LEU A O 1
ATOM 1016 N N . ARG A 1 135 ? -3.029 12.912 -11.279 1.00 43.59 135 ARG A N 1
ATOM 1017 C CA . ARG A 1 135 ? -1.964 12.654 -12.255 1.00 43.59 135 ARG A CA 1
ATOM 1018 C C . ARG A 1 135 ? -1.068 13.885 -12.445 1.00 43.59 135 ARG A C 1
ATOM 1020 O O . ARG A 1 135 ? -1.291 14.686 -13.352 1.00 43.59 135 ARG A O 1
ATOM 1027 N N . GLY A 1 136 ? -0.014 14.013 -11.638 1.00 43.91 136 GLY A N 1
ATOM 1028 C CA . GLY A 1 136 ? 0.931 15.138 -11.697 1.00 43.91 136 GLY A CA 1
ATOM 1029 C C . GLY A 1 136 ? 1.396 15.704 -10.352 1.00 43.91 136 GLY A C 1
ATOM 1030 O O . GLY A 1 136 ? 2.174 16.657 -10.358 1.00 43.91 136 GLY A O 1
ATOM 1031 N N . LYS A 1 137 ? 0.965 15.154 -9.207 1.00 38.94 137 LYS A N 1
ATOM 1032 C CA . LYS A 1 137 ? 1.487 15.578 -7.898 1.00 38.94 137 LYS A CA 1
ATOM 1033 C C . LYS A 1 137 ? 2.823 14.876 -7.613 1.00 38.94 137 LYS A C 1
ATOM 1035 O O . LYS A 1 137 ? 2.898 13.653 -7.595 1.00 38.94 137 LYS A O 1
ATOM 1040 N N . ARG A 1 138 ? 3.883 15.678 -7.461 1.00 42.91 138 ARG A N 1
ATOM 1041 C CA . ARG A 1 138 ? 5.262 15.262 -7.157 1.00 42.91 138 ARG A CA 1
ATOM 1042 C C . ARG A 1 138 ? 5.297 14.536 -5.806 1.00 42.91 138 ARG A C 1
ATOM 1044 O O . ARG A 1 138 ? 4.915 15.131 -4.803 1.00 42.91 138 ARG A O 1
ATOM 1051 N N . ASP A 1 139 ? 5.771 13.295 -5.785 1.00 40.41 139 ASP A N 1
ATOM 1052 C CA . ASP A 1 139 ? 6.046 12.556 -4.550 1.00 40.41 139 ASP A CA 1
ATOM 1053 C C . ASP A 1 139 ? 7.505 12.824 -4.150 1.00 40.41 139 ASP A C 1
ATOM 1055 O O . ASP A 1 139 ? 8.424 12.190 -4.655 1.00 40.41 139 ASP A O 1
ATOM 1059 N N . ALA A 1 140 ? 7.736 13.868 -3.350 1.00 40.53 140 ALA A N 1
ATOM 1060 C CA . ALA A 1 140 ? 9.077 14.348 -2.986 1.00 40.53 140 ALA A CA 1
ATOM 1061 C C . ALA A 1 140 ? 9.694 13.603 -1.781 1.00 40.53 140 ALA A C 1
ATOM 1063 O O . ALA A 1 140 ? 10.698 14.036 -1.229 1.00 40.53 140 ALA A O 1
ATOM 1064 N N . ARG A 1 141 ? 9.076 12.508 -1.324 1.00 53.91 141 ARG A N 1
ATOM 1065 C CA . ARG A 1 141 ? 9.243 11.998 0.049 1.00 53.91 141 ARG A CA 1
ATOM 1066 C C . ARG A 1 141 ? 10.517 11.184 0.312 1.00 53.91 141 ARG A C 1
ATOM 1068 O O . ARG A 1 141 ? 10.787 10.858 1.465 1.00 53.91 141 ARG A O 1
ATOM 1075 N N . GLU A 1 142 ? 11.313 10.900 -0.716 1.00 46.88 142 GLU A N 1
ATOM 1076 C CA . GLU A 1 142 ? 12.567 10.132 -0.594 1.00 46.88 142 GLU A CA 1
ATOM 1077 C C . GLU A 1 142 ? 13.765 10.753 -1.322 1.00 46.88 142 GLU A C 1
ATOM 1079 O O . GLU A 1 142 ? 14.854 10.190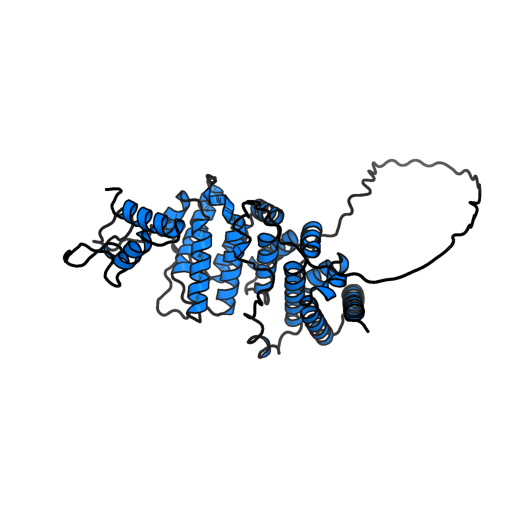 -1.301 1.00 46.88 142 GLU A O 1
ATOM 1084 N N . GLU A 1 143 ? 13.592 11.895 -1.991 1.00 47.44 143 GLU A N 1
ATOM 1085 C CA . GLU A 1 143 ? 14.676 12.471 -2.798 1.00 47.44 143 GLU A CA 1
ATOM 1086 C C . GLU A 1 143 ? 15.709 13.218 -1.940 1.00 47.44 143 GLU A C 1
ATOM 1088 O O . GLU A 1 143 ? 16.896 13.127 -2.234 1.00 47.44 143 GLU A O 1
ATOM 1093 N N . ASP A 1 144 ? 15.288 13.887 -0.860 1.00 39.44 144 ASP A N 1
ATOM 1094 C CA . ASP A 1 144 ? 16.145 14.866 -0.171 1.00 39.44 144 ASP A CA 1
ATOM 1095 C C . ASP A 1 144 ? 17.112 14.265 0.876 1.00 39.44 144 ASP A C 1
ATOM 1097 O O . ASP A 1 144 ? 18.169 14.845 1.120 1.00 39.44 144 ASP A O 1
ATOM 1101 N N . ASP A 1 145 ? 16.811 13.099 1.469 1.00 40.44 145 ASP A N 1
ATOM 1102 C CA . ASP A 1 145 ? 17.623 12.533 2.569 1.00 40.44 145 ASP A CA 1
ATOM 1103 C C . ASP A 1 145 ? 18.546 11.370 2.143 1.00 40.44 145 ASP A C 1
ATOM 1105 O O . ASP A 1 145 ? 19.578 11.133 2.778 1.00 40.44 145 ASP A O 1
ATOM 1109 N N . GLU A 1 146 ? 18.222 10.641 1.065 1.00 45.78 146 GLU A N 1
ATOM 1110 C CA . GLU A 1 146 ? 19.007 9.468 0.634 1.00 45.78 146 GLU A CA 1
ATOM 1111 C C . GLU A 1 146 ? 20.319 9.840 -0.076 1.00 45.78 146 GLU A C 1
ATOM 1113 O O . GLU A 1 146 ? 21.276 9.065 -0.041 1.00 45.78 146 GLU A O 1
ATOM 1118 N N . GLU A 1 147 ? 20.414 11.034 -0.675 1.00 47.56 147 GLU A N 1
ATOM 1119 C CA . GLU A 1 147 ? 21.609 11.465 -1.421 1.00 47.56 147 GLU A CA 1
ATOM 1120 C C . GLU A 1 147 ? 22.847 11.673 -0.521 1.00 47.56 147 GLU A C 1
ATOM 1122 O O . GLU A 1 147 ? 23.967 11.789 -1.023 1.00 47.56 147 GLU A O 1
ATOM 1127 N N . ARG A 1 148 ? 22.686 11.687 0.814 1.00 40.88 148 ARG A N 1
ATOM 1128 C CA . ARG A 1 148 ? 23.769 12.000 1.764 1.00 40.88 148 ARG A CA 1
ATOM 1129 C C . ARG A 1 148 ? 24.594 10.795 2.237 1.00 40.88 148 ARG A C 1
ATOM 1131 O O . ARG A 1 148 ? 25.712 11.005 2.700 1.00 40.88 148 ARG A O 1
ATOM 1138 N N . ASN A 1 149 ? 24.089 9.561 2.115 1.00 41.72 149 ASN A N 1
ATOM 1139 C CA . ASN A 1 149 ? 24.714 8.358 2.705 1.00 41.72 149 ASN A CA 1
ATOM 1140 C C . ASN A 1 149 ? 25.063 7.239 1.697 1.00 41.72 149 ASN A C 1
ATOM 1142 O O . ASN A 1 149 ? 25.415 6.127 2.096 1.00 41.72 149 ASN A O 1
ATOM 1146 N N . GLU A 1 150 ? 25.019 7.501 0.390 1.00 48.84 150 GLU A N 1
ATOM 1147 C CA . GLU A 1 150 ? 25.345 6.515 -0.653 1.00 48.84 150 GLU A CA 1
ATOM 1148 C C . GLU A 1 150 ? 26.859 6.313 -0.845 1.00 48.84 150 GLU A C 1
ATOM 1150 O O . GLU A 1 150 ? 27.437 6.705 -1.858 1.00 48.84 150 GLU A O 1
ATOM 1155 N N . TRP A 1 151 ? 27.533 5.665 0.104 1.00 38.22 151 TRP A N 1
ATOM 1156 C CA . TRP A 1 151 ? 28.911 5.217 -0.124 1.00 38.22 151 TRP A CA 1
ATOM 1157 C C . TRP A 1 151 ? 29.239 3.939 0.653 1.00 38.22 151 TRP A C 1
ATOM 1159 O O . TRP A 1 151 ? 30.057 3.953 1.563 1.00 38.22 151 TRP A O 1
ATOM 1169 N N . CYS A 1 152 ? 28.603 2.813 0.297 1.00 39.62 152 CYS A N 1
ATOM 1170 C CA . CYS A 1 152 ? 29.216 1.504 0.581 1.00 39.62 152 CYS A CA 1
ATOM 1171 C C . CYS A 1 152 ? 28.723 0.310 -0.259 1.00 39.62 152 CYS A C 1
ATOM 1173 O O . CYS A 1 152 ? 29.459 -0.664 -0.357 1.00 39.62 152 CYS A O 1
ATOM 1175 N N . ASP A 1 153 ? 27.571 0.361 -0.940 1.00 48.25 153 ASP A N 1
ATOM 1176 C CA . ASP A 1 153 ? 27.153 -0.752 -1.813 1.00 48.25 153 ASP A CA 1
ATOM 1177 C C . ASP A 1 153 ? 26.810 -0.285 -3.231 1.00 48.25 153 ASP A C 1
ATOM 1179 O O . ASP A 1 153 ? 25.709 0.175 -3.539 1.00 48.25 153 ASP A O 1
ATOM 1183 N N . THR A 1 154 ? 27.783 -0.404 -4.136 1.00 56.53 154 THR A N 1
ATOM 1184 C CA . THR A 1 154 ? 27.601 -0.022 -5.543 1.00 56.53 154 THR A CA 1
ATOM 1185 C C . THR A 1 154 ? 26.594 -0.908 -6.269 1.00 56.53 154 THR A C 1
ATOM 1187 O O . THR A 1 154 ? 26.069 -0.465 -7.284 1.00 56.53 154 THR A O 1
ATOM 1190 N N . GLY A 1 155 ? 26.300 -2.120 -5.781 1.00 61.28 155 GLY A N 1
ATOM 1191 C CA . GLY A 1 155 ? 25.312 -3.030 -6.358 1.00 61.28 155 GLY A CA 1
ATOM 1192 C C . GLY A 1 155 ? 23.868 -2.622 -6.062 1.00 61.28 155 GLY A C 1
ATOM 1193 O O . GLY A 1 155 ? 22.987 -2.771 -6.905 1.00 61.28 155 GLY A O 1
ATOM 1194 N N . GLU A 1 156 ? 23.608 -2.105 -4.868 1.00 70.44 156 GLU A N 1
ATOM 1195 C CA . GLU A 1 156 ? 22.266 -1.699 -4.434 1.00 70.44 156 GLU A CA 1
ATOM 1196 C C . GLU A 1 156 ? 21.816 -0.378 -5.066 1.00 70.44 156 GLU A C 1
ATOM 1198 O O . GLU A 1 156 ? 20.645 -0.227 -5.422 1.00 70.44 156 GLU A O 1
ATOM 1203 N N . VAL A 1 157 ? 22.750 0.552 -5.288 1.00 77.50 157 VAL A N 1
ATOM 1204 C CA . VAL A 1 157 ? 22.450 1.894 -5.814 1.00 77.50 157 VAL A CA 1
ATOM 1205 C C . VAL A 1 157 ? 21.797 1.836 -7.198 1.00 77.50 157 VAL A C 1
ATOM 1207 O O . VAL A 1 157 ? 20.750 2.443 -7.416 1.00 77.50 157 VAL A O 1
ATOM 1210 N N . TRP A 1 158 ? 22.355 1.080 -8.150 1.00 81.19 158 TRP A N 1
ATOM 1211 C CA . TRP A 1 158 ? 21.774 1.031 -9.498 1.00 81.19 158 TRP A CA 1
ATOM 1212 C C . TRP A 1 158 ? 20.446 0.263 -9.541 1.00 81.19 158 TRP A C 1
ATOM 1214 O O . TRP A 1 158 ? 19.567 0.635 -10.316 1.00 81.19 158 TRP A O 1
ATOM 1224 N N . ARG A 1 159 ? 20.244 -0.748 -8.682 1.00 85.88 159 ARG A N 1
ATOM 1225 C CA . ARG A 1 159 ? 18.950 -1.449 -8.579 1.00 85.88 159 ARG A CA 1
ATOM 1226 C C . ARG A 1 159 ? 17.845 -0.509 -8.110 1.00 85.88 159 ARG A C 1
ATOM 1228 O O . ARG A 1 159 ? 16.774 -0.478 -8.717 1.00 85.88 159 ARG A O 1
ATOM 1235 N N . LYS A 1 160 ? 18.120 0.302 -7.080 1.00 86.19 160 LYS A N 1
ATOM 1236 C CA . LYS A 1 160 ? 17.192 1.341 -6.609 1.00 86.19 160 LYS A CA 1
ATOM 1237 C C . LYS A 1 160 ? 16.856 2.318 -7.732 1.00 86.19 160 LYS A C 1
ATOM 1239 O O . LYS A 1 160 ? 15.684 2.569 -7.987 1.00 86.19 160 LYS A O 1
ATOM 1244 N N . GLU A 1 161 ? 17.853 2.814 -8.460 1.00 89.38 161 GLU A N 1
ATOM 1245 C CA . GLU A 1 161 ? 17.628 3.756 -9.565 1.00 89.38 161 GLU A CA 1
ATOM 1246 C C . GLU A 1 161 ? 16.830 3.152 -10.732 1.00 89.38 161 GLU A C 1
ATOM 1248 O O . GLU A 1 161 ? 15.969 3.827 -11.308 1.00 89.38 161 GLU A O 1
ATOM 1253 N N . ALA A 1 162 ? 17.049 1.874 -11.054 1.00 90.56 162 ALA A N 1
ATOM 1254 C CA . ALA A 1 162 ? 16.240 1.156 -12.036 1.00 90.56 162 ALA A CA 1
ATOM 1255 C C . ALA A 1 162 ? 14.773 1.065 -11.595 1.00 90.56 162 ALA A C 1
ATOM 1257 O O . ALA A 1 162 ? 13.878 1.386 -12.380 1.00 90.56 162 ALA A O 1
ATOM 1258 N N . MET A 1 163 ? 14.525 0.721 -10.329 1.00 92.12 163 MET A N 1
ATOM 1259 C CA . MET A 1 163 ? 13.174 0.658 -9.769 1.00 92.12 163 MET A CA 1
ATOM 1260 C C . MET A 1 163 ? 12.494 2.030 -9.707 1.00 92.12 163 MET A C 1
ATOM 1262 O O . MET A 1 163 ? 11.349 2.156 -10.138 1.00 92.12 163 MET A O 1
ATOM 1266 N N . LYS A 1 164 ? 13.204 3.084 -9.277 1.00 92.94 164 LYS A N 1
ATOM 1267 C CA . LYS A 1 164 ? 12.712 4.475 -9.310 1.00 92.94 164 LYS A CA 1
ATOM 1268 C C . LYS A 1 164 ? 12.303 4.880 -10.732 1.00 92.94 164 LYS A C 1
ATOM 1270 O O . LYS A 1 164 ? 11.233 5.452 -10.941 1.00 92.94 164 LYS A O 1
ATOM 1275 N N . THR A 1 165 ? 13.134 4.551 -11.724 1.00 94.06 165 THR A N 1
ATOM 1276 C CA . THR A 1 165 ? 12.846 4.815 -13.143 1.00 94.06 165 THR A CA 1
ATOM 1277 C C . THR A 1 165 ? 11.609 4.051 -13.609 1.00 94.06 165 THR A C 1
ATOM 1279 O O . THR A 1 165 ? 10.726 4.637 -14.232 1.00 94.06 165 THR A O 1
ATOM 1282 N N . LEU A 1 166 ? 11.505 2.762 -13.276 1.00 94.75 166 LEU A N 1
ATOM 1283 C CA . LEU A 1 166 ? 10.364 1.929 -13.649 1.00 94.75 166 LEU A CA 1
ATOM 1284 C C . LEU A 1 166 ? 9.055 2.463 -13.045 1.00 94.75 166 LEU A C 1
ATOM 1286 O O . LEU A 1 166 ? 8.082 2.643 -13.776 1.00 94.75 166 LEU A O 1
ATOM 1290 N N . CYS A 1 167 ? 9.048 2.822 -11.758 1.00 95.81 167 CYS A N 1
ATOM 1291 C CA . CYS A 1 167 ? 7.905 3.459 -11.099 1.00 95.81 167 CYS A CA 1
ATOM 1292 C C . CYS A 1 167 ? 7.455 4.736 -11.825 1.00 95.81 167 CYS A C 1
ATOM 1294 O O . CYS A 1 167 ? 6.264 4.901 -12.092 1.00 95.81 167 CYS A O 1
ATOM 1296 N N . ASN A 1 168 ? 8.389 5.613 -12.212 1.00 95.06 168 ASN A N 1
ATOM 1297 C CA . ASN A 1 168 ? 8.068 6.836 -12.957 1.00 95.06 168 ASN A CA 1
ATOM 1298 C C . ASN A 1 168 ? 7.447 6.542 -14.328 1.00 95.06 168 ASN A C 1
ATOM 1300 O O . ASN A 1 168 ? 6.475 7.196 -14.716 1.00 95.06 168 ASN A O 1
ATOM 1304 N N . VAL A 1 169 ? 7.993 5.567 -15.062 1.00 94.81 169 VAL A N 1
ATOM 1305 C CA . VAL A 1 169 ? 7.486 5.171 -16.384 1.00 94.81 169 VAL A CA 1
ATOM 1306 C C . VAL A 1 169 ? 6.053 4.640 -16.272 1.00 94.81 169 VAL A C 1
ATOM 1308 O O . VAL A 1 169 ? 5.179 5.087 -17.021 1.00 94.81 169 VAL A O 1
ATOM 1311 N N . ILE A 1 170 ? 5.789 3.747 -15.312 1.00 95.81 170 ILE A N 1
ATOM 1312 C CA . ILE A 1 170 ? 4.459 3.162 -15.076 1.00 95.81 170 ILE A CA 1
ATOM 1313 C C . ILE A 1 170 ? 3.456 4.215 -14.596 1.00 95.81 170 ILE A C 1
ATOM 1315 O O . ILE A 1 170 ? 2.338 4.282 -15.109 1.00 95.81 170 ILE A O 1
ATOM 1319 N N . TYR A 1 171 ? 3.852 5.088 -13.668 1.00 95.19 171 TYR A N 1
ATOM 1320 C CA . TYR A 1 171 ? 2.981 6.149 -13.161 1.00 95.19 171 TYR A CA 1
ATOM 1321 C C . TYR A 1 171 ? 2.562 7.134 -14.264 1.00 95.19 171 TYR A C 1
ATOM 1323 O O . TYR A 1 171 ? 1.402 7.545 -14.342 1.00 95.19 171 TYR A O 1
ATOM 1331 N N . ASN A 1 172 ? 3.484 7.505 -15.157 1.00 93.25 172 ASN A N 1
ATOM 1332 C CA . ASN A 1 172 ? 3.217 8.548 -16.144 1.00 93.25 172 ASN A CA 1
ATOM 1333 C C . ASN A 1 172 ? 2.587 8.042 -17.456 1.00 93.25 172 ASN A C 1
ATOM 1335 O O . ASN A 1 172 ? 1.910 8.828 -18.132 1.00 93.25 172 ASN A O 1
ATOM 1339 N N . SER A 1 173 ? 2.749 6.764 -17.821 1.00 93.94 173 SER A N 1
ATOM 1340 C CA . SER A 1 173 ? 2.316 6.225 -19.120 1.00 93.94 173 SER A CA 1
ATOM 1341 C C . SER A 1 173 ? 1.330 5.060 -19.010 1.00 93.94 173 SER A C 1
ATOM 1343 O O . SER A 1 173 ? 1.692 3.957 -18.610 1.00 93.94 173 SER A O 1
ATOM 1345 N N . GLN A 1 174 ? 0.108 5.264 -19.511 1.00 94.44 174 GLN A N 1
ATOM 1346 C CA . GLN A 1 174 ? -0.903 4.204 -19.625 1.00 94.44 174 GLN A CA 1
ATOM 1347 C C . GLN A 1 174 ? -0.435 3.042 -20.513 1.00 94.44 174 GLN A C 1
ATOM 1349 O O . GLN A 1 174 ? -0.585 1.880 -20.152 1.00 94.44 174 GLN A O 1
ATOM 1354 N N . ARG A 1 175 ? 0.236 3.342 -21.632 1.00 94.75 175 ARG A N 1
ATOM 1355 C CA . ARG A 1 175 ? 0.804 2.313 -22.518 1.00 94.75 175 ARG A CA 1
ATOM 1356 C C . ARG A 1 175 ? 1.887 1.479 -21.824 1.00 94.75 175 ARG A C 1
ATOM 1358 O O . ARG A 1 175 ? 2.065 0.312 -22.156 1.00 94.75 175 ARG A O 1
ATOM 1365 N N . ALA A 1 176 ? 2.627 2.064 -20.876 1.00 94.62 176 ALA A N 1
ATOM 1366 C CA . ALA A 1 176 ? 3.595 1.308 -20.083 1.00 94.62 176 ALA A CA 1
ATOM 1367 C C . ALA A 1 176 ? 2.905 0.388 -19.068 1.00 94.62 176 ALA A C 1
ATOM 1369 O O . ALA A 1 176 ? 3.374 -0.725 -18.863 1.00 94.62 176 ALA A O 1
ATOM 1370 N N . GLN A 1 177 ? 1.781 0.816 -18.483 1.00 96.12 177 GLN A N 1
ATOM 1371 C CA . GLN A 1 177 ? 0.968 -0.016 -17.586 1.00 96.12 177 GLN A CA 1
ATOM 1372 C C . GLN A 1 177 ? 0.414 -1.250 -18.317 1.00 96.12 177 GLN A C 1
ATOM 1374 O O . GLN A 1 177 ? 0.520 -2.364 -17.811 1.00 96.12 177 GLN A O 1
ATOM 1379 N N . GLU A 1 178 ? -0.115 -1.066 -19.531 1.00 95.19 178 GLU A N 1
ATOM 1380 C CA . GLU A 1 178 ? -0.604 -2.162 -20.384 1.00 95.19 178 GLU A CA 1
ATOM 1381 C C . GLU A 1 178 ? 0.507 -3.169 -20.704 1.00 95.19 178 GLU A C 1
ATOM 1383 O O . GLU A 1 178 ? 0.325 -4.375 -20.543 1.00 95.19 178 GLU A O 1
ATOM 1388 N N . ARG A 1 179 ? 1.692 -2.679 -21.089 1.00 94.38 179 ARG A N 1
ATOM 1389 C CA . ARG A 1 179 ? 2.851 -3.548 -21.336 1.00 94.38 179 ARG A CA 1
ATOM 1390 C C . ARG A 1 179 ? 3.335 -4.249 -20.074 1.00 94.38 179 ARG A C 1
ATOM 1392 O O . ARG A 1 179 ? 3.639 -5.431 -20.136 1.00 94.38 179 ARG A O 1
ATOM 1399 N N . ALA A 1 180 ? 3.374 -3.572 -18.928 1.00 94.44 180 ALA A N 1
ATOM 1400 C CA . ALA A 1 180 ? 3.751 -4.194 -17.659 1.00 94.44 180 ALA A CA 1
ATOM 1401 C C . ALA A 1 180 ? 2.825 -5.362 -17.283 1.00 94.44 180 ALA A C 1
ATOM 1403 O O . ALA A 1 180 ? 3.303 -6.388 -16.799 1.00 94.44 180 ALA A O 1
ATOM 1404 N N . SER A 1 181 ? 1.523 -5.226 -17.558 1.00 94.06 181 SER A N 1
ATOM 1405 C CA . SER A 1 181 ? 0.555 -6.318 -17.424 1.00 94.06 181 SER A CA 1
ATOM 1406 C C . SER A 1 181 ? 0.854 -7.458 -18.406 1.00 94.06 181 SER A C 1
ATOM 1408 O O . SER A 1 181 ? 1.016 -8.600 -17.976 1.00 94.06 181 SER A O 1
ATOM 1410 N N . ALA A 1 182 ? 1.029 -7.157 -19.699 1.00 94.00 182 ALA A N 1
ATOM 1411 C CA . ALA A 1 182 ? 1.334 -8.161 -20.726 1.00 94.00 182 ALA A CA 1
ATOM 1412 C C . ALA A 1 182 ? 2.639 -8.934 -20.446 1.00 94.00 182 ALA A C 1
ATOM 1414 O O . ALA A 1 182 ? 2.730 -10.133 -20.700 1.00 94.00 182 ALA A O 1
ATOM 1415 N N . LEU A 1 183 ? 3.631 -8.255 -19.873 1.00 93.06 183 LEU A N 1
ATOM 1416 C CA . LEU A 1 183 ? 4.931 -8.808 -19.495 1.00 93.06 183 LEU A CA 1
ATOM 1417 C C . LEU A 1 183 ? 4.933 -9.491 -18.117 1.00 93.06 183 LEU A C 1
ATOM 1419 O O . LEU A 1 183 ? 5.990 -9.920 -17.657 1.00 93.06 183 LEU A O 1
ATOM 1423 N N . ARG A 1 184 ? 3.774 -9.600 -17.451 1.00 93.19 184 ARG A N 1
ATOM 1424 C CA . ARG A 1 184 ? 3.600 -10.272 -16.150 1.00 93.19 184 ARG A CA 1
ATOM 1425 C C . ARG A 1 184 ? 4.533 -9.753 -15.049 1.00 93.19 184 ARG A C 1
ATOM 1427 O O . ARG A 1 184 ? 4.980 -10.518 -14.194 1.00 93.19 184 ARG A O 1
ATOM 1434 N N . LEU A 1 185 ? 4.796 -8.442 -15.031 1.00 94.50 185 LEU A N 1
ATOM 1435 C CA . LEU A 1 185 ? 5.650 -7.821 -14.005 1.00 94.50 185 LEU A CA 1
ATOM 1436 C C . LEU A 1 185 ? 5.112 -8.050 -12.588 1.00 94.50 185 LEU A C 1
ATOM 1438 O O . LEU A 1 185 ? 5.900 -8.206 -11.662 1.00 94.50 185 LEU A O 1
ATOM 1442 N N . LEU A 1 186 ? 3.785 -8.098 -12.427 1.00 94.75 186 LEU A N 1
ATOM 1443 C CA . LEU A 1 186 ? 3.135 -8.352 -11.140 1.00 94.75 186 LEU A CA 1
ATOM 1444 C C . LEU A 1 186 ? 3.570 -9.690 -10.527 1.00 94.75 186 LEU A C 1
ATOM 1446 O O . LEU A 1 186 ? 3.913 -9.735 -9.347 1.00 94.75 186 LEU A O 1
ATOM 1450 N N . SER A 1 187 ? 3.579 -10.761 -11.323 1.00 93.31 187 SER A N 1
ATOM 1451 C CA . SER A 1 187 ? 3.927 -12.101 -10.847 1.00 93.31 187 SER A CA 1
ATOM 1452 C C . SER A 1 187 ? 5.400 -12.167 -10.442 1.00 93.31 187 SER A C 1
ATOM 1454 O O . SER A 1 187 ? 5.703 -12.594 -9.335 1.00 93.31 187 SER A O 1
ATOM 1456 N N . GLY A 1 188 ? 6.312 -11.652 -11.278 1.00 92.12 188 GLY A N 1
ATOM 1457 C CA . GLY A 1 188 ? 7.743 -11.614 -10.941 1.00 92.12 188 GLY A CA 1
ATOM 1458 C C . GLY A 1 188 ? 8.037 -10.781 -9.688 1.00 92.12 188 GLY A C 1
ATOM 1459 O O . GLY A 1 188 ? 8.868 -11.155 -8.865 1.00 92.12 188 GLY A O 1
ATOM 1460 N N . LEU A 1 189 ? 7.327 -9.665 -9.507 1.00 93.62 189 LEU A N 1
ATOM 1461 C CA . LEU A 1 189 ? 7.437 -8.830 -8.310 1.00 93.62 189 LEU A CA 1
ATOM 1462 C C . LEU A 1 189 ? 6.903 -9.538 -7.056 1.00 93.62 189 LEU A C 1
ATOM 1464 O O . LEU A 1 189 ? 7.496 -9.420 -5.988 1.00 93.62 189 LEU A O 1
ATOM 1468 N N . SER A 1 190 ? 5.807 -10.287 -7.191 1.00 94.06 190 SER A N 1
ATOM 1469 C CA . SER A 1 190 ? 5.209 -11.049 -6.090 1.00 94.06 190 SER A CA 1
ATOM 1470 C C . SER A 1 190 ? 6.119 -12.194 -5.644 1.00 94.06 190 SER A C 1
ATOM 1472 O O . SER A 1 190 ? 6.352 -12.345 -4.449 1.00 94.06 190 SER A O 1
ATOM 1474 N N . GLU A 1 191 ? 6.700 -12.947 -6.581 1.00 91.75 191 GLU A N 1
ATOM 1475 C CA . GLU A 1 191 ? 7.681 -13.994 -6.260 1.00 91.75 191 GLU A CA 1
ATOM 1476 C C . GLU A 1 191 ? 8.918 -13.411 -5.572 1.00 91.75 191 GLU A C 1
ATOM 1478 O O . GLU A 1 191 ? 9.312 -13.889 -4.512 1.00 91.75 191 GLU A O 1
ATOM 1483 N N . LYS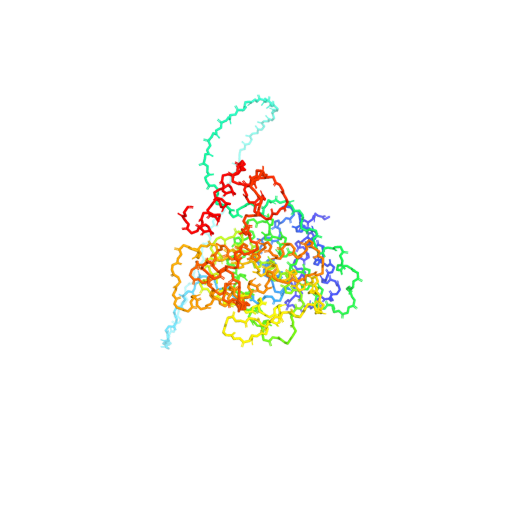 A 1 192 ? 9.448 -12.287 -6.069 1.00 90.25 192 LYS A N 1
ATOM 1484 C CA . LYS A 1 192 ? 10.577 -11.608 -5.421 1.00 90.25 192 LYS A CA 1
ATOM 1485 C C . LYS A 1 192 ? 10.276 -11.205 -3.971 1.00 90.25 192 LYS A C 1
ATOM 1487 O O . LYS A 1 192 ? 11.134 -11.341 -3.098 1.00 90.25 192 LYS A O 1
ATOM 1492 N N . LEU A 1 193 ? 9.067 -10.711 -3.695 1.00 91.38 193 LEU A N 1
ATOM 1493 C CA . LEU A 1 193 ? 8.650 -10.368 -2.333 1.00 91.38 193 LEU A CA 1
ATOM 1494 C C . LEU A 1 193 ? 8.516 -11.614 -1.445 1.00 91.38 193 LEU A C 1
ATOM 1496 O O . LEU A 1 193 ? 8.921 -11.555 -0.283 1.00 91.38 193 LEU A O 1
ATOM 1500 N N . LYS A 1 194 ? 8.006 -12.733 -1.982 1.00 91.56 194 LYS A N 1
ATOM 1501 C CA . LYS A 1 194 ? 7.939 -14.025 -1.275 1.00 91.56 194 LYS A CA 1
ATOM 1502 C C . LYS A 1 194 ? 9.330 -14.560 -0.948 1.00 91.56 194 LYS A C 1
ATOM 1504 O O . LYS A 1 194 ? 9.580 -14.898 0.204 1.00 91.56 194 LYS A O 1
ATOM 1509 N N . ASP A 1 195 ? 10.256 -14.546 -1.902 1.00 88.06 195 ASP A N 1
ATOM 1510 C CA . ASP A 1 195 ? 11.656 -14.923 -1.669 1.00 88.06 195 ASP A CA 1
ATOM 1511 C C . ASP A 1 195 ? 12.297 -14.027 -0.606 1.00 88.06 195 ASP A C 1
ATOM 1513 O O . ASP A 1 195 ? 13.008 -14.487 0.293 1.00 88.06 195 ASP A O 1
ATOM 1517 N N . GLY A 1 196 ? 11.964 -12.735 -0.662 1.00 85.38 196 GLY A N 1
ATOM 1518 C CA . GLY A 1 196 ? 12.339 -11.747 0.333 1.00 85.38 196 GLY A CA 1
ATOM 1519 C C . GLY A 1 196 ? 11.970 -12.174 1.750 1.00 85.38 196 GLY A C 1
ATOM 1520 O O . GLY A 1 196 ? 12.800 -11.977 2.635 1.00 85.38 196 GLY A O 1
ATOM 1521 N N . LEU A 1 197 ? 10.807 -12.812 1.968 1.00 86.31 197 LEU A N 1
ATOM 1522 C CA . LEU A 1 197 ? 10.331 -13.268 3.285 1.00 86.31 197 LEU A CA 1
ATOM 1523 C C . LEU A 1 197 ? 11.267 -14.281 3.958 1.00 86.31 197 LEU A C 1
ATOM 1525 O O . LEU A 1 197 ? 11.328 -14.295 5.187 1.00 86.31 197 LEU A O 1
ATOM 1529 N N . HIS A 1 198 ? 12.036 -15.054 3.189 1.00 82.88 198 HIS A N 1
ATOM 1530 C CA . HIS A 1 198 ? 12.990 -16.035 3.715 1.00 82.88 198 HIS A CA 1
ATOM 1531 C C . HIS A 1 198 ? 14.361 -15.436 4.082 1.00 82.88 198 HIS A C 1
ATOM 1533 O O . HIS A 1 198 ? 15.149 -16.079 4.774 1.00 82.88 198 HIS A O 1
ATOM 1539 N N . SER A 1 199 ? 14.658 -14.205 3.650 1.00 81.44 199 SER A N 1
ATOM 1540 C CA . SER A 1 199 ? 15.894 -13.496 4.016 1.00 81.44 199 SER A CA 1
ATOM 1541 C C . SER A 1 199 ? 15.905 -13.084 5.494 1.00 81.44 199 SER A C 1
ATOM 1543 O O . SER A 1 199 ? 14.879 -12.676 6.022 1.00 81.44 199 SER A O 1
ATOM 1545 N N . VAL A 1 200 ? 17.072 -13.068 6.147 1.00 71.88 200 VAL A N 1
ATOM 1546 C CA . VAL A 1 200 ? 17.221 -12.615 7.549 1.00 71.88 200 VAL A CA 1
ATOM 1547 C C . VAL A 1 200 ? 17.014 -11.100 7.696 1.00 71.88 200 VAL A C 1
ATOM 1549 O O . VAL A 1 200 ? 16.412 -10.657 8.668 1.00 71.88 200 VAL A O 1
ATOM 1552 N N . LEU A 1 201 ? 17.452 -10.295 6.720 1.00 67.75 201 LEU A N 1
ATOM 1553 C CA . LEU A 1 201 ? 17.272 -8.835 6.721 1.00 67.75 201 LEU A CA 1
ATOM 1554 C C . LEU A 1 201 ? 16.348 -8.384 5.583 1.00 67.75 201 LEU A C 1
ATOM 1556 O O . LEU A 1 201 ? 16.394 -8.988 4.504 1.00 67.75 201 LEU A O 1
ATOM 1560 N N . PRO A 1 202 ? 15.499 -7.353 5.796 1.00 66.25 202 PRO A N 1
ATOM 1561 C CA . PRO A 1 202 ? 14.710 -6.759 4.722 1.00 66.25 202 PRO A CA 1
ATOM 1562 C C . PRO A 1 202 ? 15.627 -6.341 3.562 1.00 66.25 202 PRO A C 1
ATOM 1564 O O . PRO A 1 202 ? 16.626 -5.660 3.810 1.00 66.25 202 PRO A O 1
ATOM 1567 N N . PRO A 1 203 ? 15.327 -6.734 2.312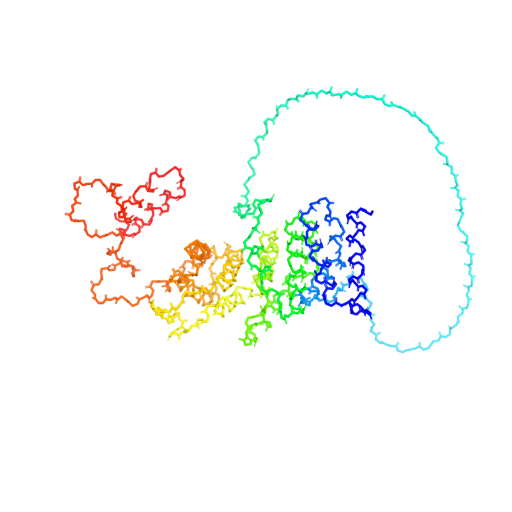 1.00 68.94 203 PRO A N 1
ATOM 1568 C CA . PRO A 1 203 ? 16.155 -6.368 1.171 1.00 68.94 203 PRO A CA 1
ATOM 1569 C C . PRO A 1 203 ? 16.263 -4.848 1.016 1.00 68.94 203 PRO A C 1
ATOM 1571 O O . PRO A 1 203 ? 15.270 -4.119 1.116 1.00 68.94 203 PRO A O 1
ATOM 1574 N N . SER A 1 204 ? 17.464 -4.357 0.708 1.00 67.44 204 SER A N 1
ATOM 1575 C CA . SER A 1 204 ? 17.655 -2.958 0.324 1.00 67.44 204 SER A CA 1
ATOM 1576 C C . SER A 1 204 ? 16.744 -2.622 -0.868 1.00 67.44 204 SER A C 1
ATOM 1578 O O . SER A 1 204 ? 16.725 -3.355 -1.859 1.00 67.44 204 SER A O 1
ATOM 1580 N N . GLY A 1 205 ? 15.996 -1.519 -0.805 1.00 77.38 205 GLY A N 1
ATOM 1581 C CA . GLY A 1 205 ? 15.133 -1.097 -1.917 1.00 77.38 205 GLY A CA 1
ATOM 1582 C C . GLY A 1 205 ? 13.759 -1.778 -1.993 1.00 77.38 205 GLY A C 1
ATOM 1583 O O . GLY A 1 205 ? 13.006 -1.457 -2.912 1.00 77.38 205 GLY A O 1
ATOM 1584 N N . GLN A 1 206 ? 13.384 -2.613 -1.011 1.00 87.81 206 GLN A N 1
ATOM 1585 C CA . GLN A 1 206 ? 12.041 -3.213 -0.910 1.00 87.81 206 GLN A CA 1
ATOM 1586 C C . GLN A 1 206 ? 10.907 -2.169 -0.948 1.00 87.81 206 GLN A C 1
ATOM 1588 O O . GLN A 1 206 ? 9.818 -2.451 -1.440 1.00 87.81 206 GLN A O 1
ATOM 1593 N N . PHE A 1 207 ? 11.159 -0.935 -0.493 1.00 91.75 207 PHE A N 1
ATOM 1594 C CA . PHE A 1 207 ? 10.202 0.165 -0.639 1.00 91.75 207 PHE A CA 1
ATOM 1595 C C . PHE A 1 207 ? 9.765 0.366 -2.098 1.00 91.75 207 PHE A C 1
ATOM 1597 O O . PHE A 1 207 ? 8.573 0.437 -2.375 1.00 91.75 207 PHE A O 1
ATOM 1604 N N . TYR A 1 208 ? 10.702 0.402 -3.051 1.00 92.56 208 TYR A N 1
ATOM 1605 C CA . TYR A 1 208 ? 10.359 0.639 -4.454 1.00 92.56 208 TYR A CA 1
ATOM 1606 C C . TYR A 1 208 ? 9.687 -0.561 -5.120 1.00 92.56 208 TYR A C 1
ATOM 1608 O O . TYR A 1 208 ? 8.931 -0.388 -6.074 1.00 92.56 208 TYR A O 1
ATOM 1616 N N . GLU A 1 209 ? 9.937 -1.766 -4.614 1.00 93.25 209 GLU A N 1
ATOM 1617 C CA . GLU A 1 209 ? 9.215 -2.975 -5.013 1.00 93.25 209 GLU A CA 1
ATOM 1618 C C . GLU A 1 209 ? 7.744 -2.869 -4.601 1.00 93.25 209 GLU A C 1
ATOM 1620 O O . GLU A 1 209 ? 6.854 -2.980 -5.443 1.00 93.25 209 GLU A O 1
ATOM 1625 N N . LEU A 1 210 ? 7.486 -2.543 -3.332 1.00 95.62 210 LEU A N 1
ATOM 1626 C CA . LEU A 1 210 ? 6.137 -2.306 -2.815 1.00 95.62 210 LEU A CA 1
ATOM 1627 C C . LEU A 1 210 ? 5.461 -1.122 -3.509 1.00 95.62 210 LEU A C 1
ATOM 1629 O O . LEU A 1 210 ? 4.284 -1.198 -3.855 1.00 95.62 210 LEU A O 1
ATOM 1633 N N . ARG A 1 211 ? 6.215 -0.060 -3.806 1.00 96.31 211 ARG A N 1
ATOM 1634 C CA . ARG A 1 211 ? 5.711 1.097 -4.542 1.00 96.31 211 ARG A CA 1
ATOM 1635 C C . ARG A 1 211 ? 5.292 0.734 -5.962 1.00 96.31 211 ARG A C 1
ATOM 1637 O O . ARG A 1 211 ? 4.249 1.190 -6.429 1.00 96.31 211 ARG A O 1
ATOM 1644 N N . LEU A 1 212 ? 6.082 -0.080 -6.665 1.00 96.38 212 LEU A N 1
ATOM 1645 C CA . LEU A 1 212 ? 5.708 -0.571 -7.990 1.00 96.38 212 LEU A CA 1
ATOM 1646 C C . LEU A 1 212 ? 4.450 -1.442 -7.904 1.00 96.38 212 LEU A C 1
ATOM 1648 O O . LEU A 1 212 ? 3.546 -1.283 -8.724 1.00 96.38 212 LEU A O 1
ATOM 1652 N N . LEU A 1 213 ? 4.362 -2.307 -6.890 1.00 96.88 213 LEU A N 1
ATOM 1653 C CA . LEU A 1 213 ? 3.189 -3.144 -6.644 1.00 96.88 213 LEU A CA 1
ATOM 1654 C C . LEU A 1 213 ? 1.936 -2.291 -6.397 1.00 96.88 213 LEU A C 1
ATOM 1656 O O . LEU A 1 213 ? 0.878 -2.548 -6.979 1.00 96.88 213 LEU A O 1
ATOM 1660 N N . PHE A 1 214 ? 2.066 -1.228 -5.602 1.00 97.81 214 PHE A N 1
ATOM 1661 C CA . PHE A 1 214 ? 1.011 -0.247 -5.371 1.00 97.81 214 PHE A CA 1
ATOM 1662 C C . PHE A 1 214 ? 0.585 0.435 -6.669 1.00 97.81 214 PHE A C 1
ATOM 1664 O O . PHE A 1 214 ? -0.604 0.485 -6.963 1.00 97.81 214 PHE A O 1
ATOM 1671 N N . LEU A 1 215 ? 1.525 0.914 -7.486 1.00 97.62 215 LEU A N 1
ATOM 1672 C CA . LEU A 1 215 ? 1.202 1.569 -8.756 1.00 97.62 215 LEU A CA 1
ATOM 1673 C C . LEU A 1 215 ? 0.473 0.628 -9.721 1.00 97.62 215 LEU A C 1
ATOM 1675 O O . LEU A 1 215 ? -0.535 1.017 -10.308 1.00 97.62 215 LEU A O 1
ATOM 1679 N N . LEU A 1 216 ? 0.954 -0.608 -9.873 1.00 96.56 216 LEU A N 1
ATOM 1680 C CA . LEU A 1 216 ? 0.331 -1.606 -10.744 1.00 96.56 216 LEU A CA 1
ATOM 1681 C C . LEU A 1 216 ? -1.102 -1.920 -10.297 1.00 96.56 216 LEU A C 1
ATOM 1683 O O . LEU A 1 216 ? -2.014 -1.930 -11.121 1.00 96.56 216 LEU A O 1
ATOM 1687 N N . THR A 1 217 ? -1.313 -2.117 -8.996 1.00 96.00 217 THR A N 1
ATOM 1688 C CA . THR A 1 217 ? -2.638 -2.418 -8.433 1.00 96.00 217 THR A CA 1
ATOM 1689 C C . THR A 1 217 ? -3.567 -1.199 -8.426 1.00 96.00 217 THR A C 1
ATOM 1691 O O . THR A 1 217 ? -4.752 -1.331 -8.716 1.00 96.00 217 THR A O 1
ATOM 1694 N N . ALA A 1 218 ? -3.060 0.007 -8.180 1.00 95.12 218 ALA A N 1
ATOM 1695 C CA . ALA A 1 218 ? -3.870 1.224 -8.191 1.00 95.12 218 ALA A CA 1
ATOM 1696 C C . ALA A 1 218 ? -4.350 1.581 -9.605 1.00 95.12 218 ALA A C 1
ATOM 1698 O O . ALA A 1 218 ? -5.494 1.990 -9.796 1.00 95.12 218 ALA A O 1
ATOM 1699 N N . LEU A 1 219 ? -3.476 1.425 -10.605 1.00 94.69 219 LEU A N 1
ATOM 1700 C CA . LEU A 1 219 ? -3.723 1.905 -11.966 1.00 94.69 219 LEU A CA 1
ATOM 1701 C C . LEU A 1 219 ? -4.433 0.871 -12.851 1.00 94.69 219 LEU A C 1
ATOM 1703 O O . LEU A 1 219 ? -5.025 1.256 -13.859 1.00 94.69 219 LEU A O 1
ATOM 1707 N N . ARG A 1 220 ? -4.390 -0.426 -12.505 1.00 93.31 220 ARG A N 1
ATOM 1708 C CA . ARG A 1 220 ? -4.932 -1.518 -13.336 1.00 93.31 220 ARG A CA 1
ATOM 1709 C C . ARG A 1 220 ? -5.822 -2.476 -12.524 1.00 93.31 220 ARG A C 1
ATOM 1711 O O . ARG A 1 220 ? -5.312 -3.323 -11.787 1.00 93.31 220 ARG A O 1
ATOM 1718 N N . PRO A 1 221 ? -7.161 -2.385 -12.651 1.00 92.62 221 PRO A N 1
ATOM 1719 C CA . PRO A 1 221 ? -8.101 -3.241 -11.920 1.00 92.62 221 PRO A CA 1
ATOM 1720 C C . PRO A 1 221 ? -7.917 -4.747 -12.153 1.00 92.62 221 PRO A C 1
ATOM 1722 O O . PRO A 1 221 ? -8.158 -5.551 -11.255 1.00 92.62 221 PRO A O 1
ATOM 1725 N N . GLU A 1 222 ? -7.486 -5.159 -13.342 1.00 94.06 222 GLU A N 1
ATOM 1726 C CA . GLU A 1 222 ? -7.197 -6.561 -13.637 1.00 94.06 222 GLU A CA 1
ATOM 1727 C C . GLU A 1 222 ? -6.008 -7.102 -12.837 1.00 94.06 222 GLU A C 1
ATOM 1729 O O . GLU A 1 222 ? -6.063 -8.246 -12.397 1.00 94.06 222 GLU A O 1
ATOM 1734 N N . LEU A 1 223 ? -4.996 -6.270 -12.559 1.00 95.06 223 LEU A N 1
ATOM 1735 C CA . LEU A 1 223 ? -3.845 -6.664 -11.744 1.00 95.06 223 LEU A CA 1
ATOM 1736 C C . LEU A 1 223 ? -4.214 -6.789 -10.260 1.00 95.06 223 LEU A C 1
ATOM 1738 O O . LEU A 1 223 ? -3.648 -7.626 -9.565 1.00 95.06 223 LEU A O 1
ATOM 1742 N N . ARG A 1 224 ? -5.208 -6.028 -9.774 1.00 94.06 224 ARG A N 1
ATOM 1743 C CA . ARG A 1 224 ? -5.769 -6.225 -8.421 1.00 94.06 224 ARG A CA 1
ATOM 1744 C C . ARG A 1 224 ? -6.404 -7.597 -8.274 1.00 94.06 224 ARG A C 1
ATOM 1746 O O . ARG A 1 224 ? -6.086 -8.319 -7.335 1.00 94.06 224 ARG A O 1
ATOM 1753 N N . ARG A 1 225 ? -7.265 -7.962 -9.229 1.00 92.06 225 ARG A N 1
ATOM 1754 C CA . ARG A 1 225 ? -7.926 -9.275 -9.248 1.00 92.06 225 ARG A CA 1
ATOM 1755 C C . ARG A 1 225 ? -6.913 -10.406 -9.368 1.00 92.06 225 ARG A C 1
ATOM 1757 O O . ARG A 1 225 ? -7.036 -11.392 -8.653 1.00 92.06 225 ARG A O 1
ATOM 1764 N N . GLN A 1 226 ? -5.903 -10.242 -10.223 1.00 94.25 226 GLN A N 1
ATOM 1765 C CA . GLN A 1 226 ? -4.820 -11.213 -10.348 1.00 94.25 226 GLN A CA 1
ATOM 1766 C C . GLN A 1 226 ? -4.082 -11.397 -9.014 1.00 94.25 226 GLN A C 1
ATOM 1768 O O . GLN A 1 226 ? -3.956 -12.523 -8.543 1.00 94.25 226 GLN A O 1
ATOM 1773 N N . LEU A 1 227 ? -3.660 -10.306 -8.362 1.00 94.81 227 LEU A N 1
ATOM 1774 C CA . LEU A 1 227 ? -2.955 -10.388 -7.080 1.00 94.81 227 LEU A CA 1
ATOM 1775 C C . LEU A 1 227 ? -3.820 -11.038 -5.990 1.00 94.81 227 LEU A C 1
ATOM 1777 O O . LEU A 1 227 ? -3.316 -11.820 -5.189 1.00 94.81 227 LEU A O 1
ATOM 1781 N N . GLN A 1 228 ? -5.123 -10.752 -5.970 1.00 91.31 228 GLN A N 1
ATOM 1782 C CA . GLN A 1 228 ? -6.063 -11.385 -5.044 1.00 91.31 228 GLN A CA 1
ATOM 1783 C C . GLN A 1 228 ? -6.155 -12.904 -5.277 1.00 91.31 228 GLN A C 1
ATOM 1785 O O . GLN A 1 228 ? -6.073 -13.671 -4.320 1.00 91.31 228 GLN A O 1
ATOM 1790 N N . GLN A 1 229 ? -6.249 -13.343 -6.537 1.00 90.50 229 GLN A N 1
ATOM 1791 C CA . GLN A 1 229 ? -6.275 -14.764 -6.915 1.00 90.50 229 GLN A CA 1
ATOM 1792 C C . GLN A 1 229 ? -4.962 -15.490 -6.582 1.00 90.50 229 GLN A C 1
ATOM 1794 O O . GLN A 1 229 ? -4.980 -16.651 -6.185 1.00 90.50 229 GLN A O 1
ATOM 1799 N N . GLU A 1 230 ? -3.823 -14.802 -6.681 1.00 91.44 230 GLU A N 1
ATOM 1800 C CA . GLU A 1 230 ? -2.489 -15.329 -6.359 1.00 91.44 230 GLU A CA 1
ATOM 1801 C C . GLU A 1 230 ? -2.167 -15.295 -4.844 1.00 91.44 230 GLU A C 1
ATOM 1803 O O . GLU A 1 230 ? -0.999 -15.287 -4.448 1.00 91.44 230 GLU A O 1
ATOM 1808 N N . ARG A 1 231 ? -3.194 -15.276 -3.975 1.00 92.00 231 ARG A N 1
ATOM 1809 C CA . ARG A 1 231 ? -3.076 -15.184 -2.502 1.00 92.00 231 ARG A CA 1
ATOM 1810 C C . ARG A 1 231 ? -2.260 -13.972 -2.028 1.00 92.00 231 ARG A C 1
ATOM 1812 O O . ARG A 1 231 ? -1.584 -14.013 -0.997 1.00 92.00 231 ARG A O 1
ATOM 1819 N N . GLY A 1 232 ? -2.362 -12.855 -2.745 1.00 94.12 232 GLY A N 1
ATOM 1820 C CA . GLY A 1 232 ? -1.616 -11.631 -2.460 1.00 94.12 232 GLY A CA 1
ATOM 1821 C C . GLY A 1 232 ? -1.899 -11.031 -1.084 1.00 94.12 232 GLY A C 1
ATOM 1822 O O . GLY A 1 232 ? -0.979 -10.513 -0.463 1.00 94.12 232 GLY A O 1
ATOM 1823 N N . VAL A 1 233 ? -3.123 -11.156 -0.554 1.00 94.62 233 VAL A N 1
ATOM 1824 C CA . VAL A 1 233 ? -3.451 -10.699 0.814 1.00 94.62 233 VAL A CA 1
ATOM 1825 C C . VAL A 1 233 ? -2.630 -11.462 1.855 1.00 94.62 233 VAL A C 1
ATOM 1827 O O . VAL A 1 233 ? -2.071 -10.847 2.759 1.00 94.62 233 VAL A O 1
ATOM 1830 N N . SER A 1 234 ? -2.494 -12.782 1.704 1.00 95.56 234 SER A N 1
ATOM 1831 C CA . SER A 1 234 ? -1.689 -13.618 2.602 1.00 95.56 234 SER A CA 1
ATOM 1832 C C . SER A 1 234 ? -0.208 -13.238 2.537 1.00 95.56 234 SER A C 1
ATOM 1834 O O . SER A 1 234 ? 0.407 -12.974 3.570 1.00 95.56 234 SER A O 1
ATOM 1836 N N . MET A 1 235 ? 0.335 -13.096 1.323 1.00 96.00 235 MET A N 1
ATOM 1837 C CA . MET A 1 235 ? 1.712 -12.643 1.107 1.00 96.00 235 MET A CA 1
ATOM 1838 C C . MET A 1 235 ? 1.967 -11.265 1.737 1.00 96.00 235 MET A C 1
ATOM 1840 O O . MET A 1 235 ? 2.934 -11.093 2.472 1.00 96.00 235 MET A O 1
ATOM 1844 N N . LEU A 1 236 ? 1.103 -10.281 1.477 1.00 96.94 236 LEU A N 1
ATOM 1845 C CA . LEU A 1 236 ? 1.247 -8.922 2.005 1.00 96.94 236 LEU A CA 1
ATOM 1846 C C . LEU A 1 236 ? 1.083 -8.873 3.525 1.00 96.94 236 LEU A C 1
ATOM 1848 O O . LEU A 1 236 ? 1.788 -8.109 4.176 1.00 96.94 236 LEU A O 1
ATOM 1852 N N . THR A 1 237 ? 0.212 -9.710 4.094 1.00 96.25 237 THR A N 1
ATOM 1853 C CA . THR A 1 237 ? 0.076 -9.859 5.551 1.00 96.25 237 THR A CA 1
ATOM 1854 C C . THR A 1 237 ? 1.384 -10.370 6.154 1.00 96.25 237 THR A C 1
ATOM 1856 O O . THR A 1 237 ? 1.879 -9.780 7.107 1.00 96.25 237 THR A O 1
ATOM 1859 N N . ALA A 1 238 ? 2.020 -11.378 5.548 1.00 94.88 238 ALA A N 1
ATOM 1860 C CA . ALA A 1 238 ? 3.328 -11.865 5.992 1.00 94.88 238 ALA A CA 1
ATOM 1861 C C . ALA A 1 238 ? 4.442 -10.805 5.850 1.00 94.88 238 ALA A C 1
ATOM 1863 O O . ALA A 1 238 ? 5.288 -10.666 6.735 1.00 94.88 238 ALA A O 1
ATOM 1864 N N . VAL A 1 239 ? 4.434 -10.016 4.767 1.00 94.12 239 VAL A N 1
ATOM 1865 C CA . VAL A 1 239 ? 5.371 -8.887 4.599 1.00 94.12 239 VAL A CA 1
ATOM 1866 C C . VAL A 1 239 ? 5.147 -7.827 5.681 1.00 94.12 239 VAL A C 1
ATOM 1868 O O . VAL A 1 239 ? 6.120 -7.314 6.235 1.00 94.12 239 VAL A O 1
ATOM 1871 N N . LEU A 1 240 ? 3.889 -7.516 6.006 1.00 94.94 240 LEU A N 1
ATOM 1872 C CA . LEU A 1 240 ? 3.526 -6.556 7.047 1.00 94.94 240 LEU A CA 1
ATOM 1873 C C . LEU A 1 240 ? 3.978 -7.031 8.433 1.00 94.94 240 LEU A C 1
ATOM 1875 O O . LEU A 1 240 ? 4.638 -6.272 9.140 1.00 94.94 240 LEU A O 1
ATOM 1879 N N . GLU A 1 241 ? 3.693 -8.289 8.787 1.00 92.94 241 GLU A N 1
ATOM 1880 C CA . GLU A 1 241 ? 4.143 -8.910 10.042 1.00 92.94 241 GLU A CA 1
ATOM 1881 C C . GLU A 1 241 ? 5.650 -8.796 10.218 1.00 92.94 241 GLU A C 1
ATOM 1883 O O . GLU A 1 241 ? 6.138 -8.428 11.285 1.00 92.94 241 GLU A O 1
ATOM 1888 N N . ARG A 1 242 ? 6.393 -9.068 9.145 1.00 90.44 242 ARG A N 1
ATOM 1889 C CA . ARG A 1 242 ? 7.843 -8.968 9.159 1.00 90.44 242 ARG A CA 1
ATOM 1890 C C . ARG A 1 242 ? 8.331 -7.530 9.303 1.00 90.44 242 ARG A C 1
ATOM 1892 O O . ARG A 1 242 ? 9.288 -7.301 10.031 1.00 90.44 242 ARG A O 1
ATOM 1899 N N . CYS A 1 243 ? 7.720 -6.570 8.607 1.00 89.94 243 CYS A N 1
ATOM 1900 C CA . CYS A 1 243 ? 8.113 -5.161 8.716 1.00 89.94 243 CYS A CA 1
ATOM 1901 C C . CYS A 1 243 ? 7.906 -4.602 10.130 1.00 89.94 243 CYS A C 1
ATOM 1903 O O . CYS A 1 243 ? 8.603 -3.670 10.518 1.00 89.94 243 CYS A O 1
ATOM 1905 N N . LEU A 1 244 ? 6.944 -5.165 10.858 1.00 89.31 244 LEU A N 1
ATOM 1906 C CA . LEU A 1 244 ? 6.584 -4.801 12.225 1.00 89.31 244 LEU A CA 1
ATOM 1907 C C . LEU A 1 244 ? 7.287 -5.647 13.290 1.00 89.31 244 LEU A C 1
ATOM 1909 O O . LEU A 1 244 ? 7.155 -5.343 14.470 1.00 89.31 244 LEU A O 1
ATOM 1913 N N . GLU A 1 245 ? 7.989 -6.710 12.884 1.00 88.44 245 GLU A N 1
ATOM 1914 C CA . GLU A 1 245 ? 8.593 -7.698 13.785 1.00 88.44 245 GLU A CA 1
ATOM 1915 C C . GLU A 1 245 ? 7.583 -8.219 14.828 1.00 88.44 245 GLU A C 1
ATOM 1917 O O . GLU A 1 245 ? 7.880 -8.327 16.019 1.00 88.44 245 GLU A O 1
ATOM 1922 N N . VAL A 1 246 ? 6.359 -8.521 14.368 1.00 86.50 246 VAL A N 1
ATOM 1923 C CA . VAL A 1 246 ? 5.224 -8.891 15.230 1.00 86.50 246 VAL A CA 1
ATOM 1924 C C . VAL A 1 246 ? 5.553 -1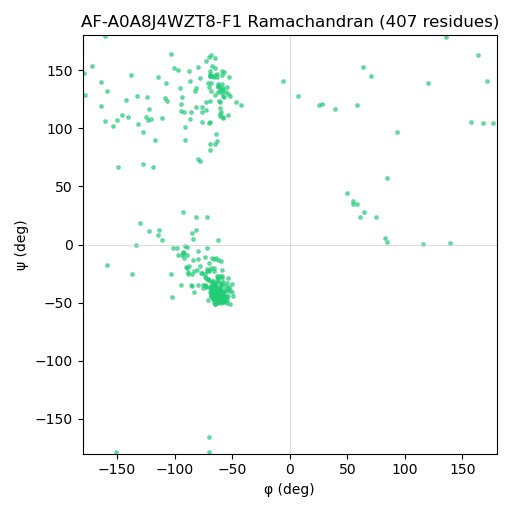0.118 16.073 1.00 86.50 246 VAL A C 1
ATOM 1926 O O . VAL A 1 246 ? 5.901 -11.181 15.554 1.00 86.50 246 VAL A O 1
ATOM 1929 N N . GLN A 1 247 ? 5.351 -9.990 17.381 1.00 86.06 247 GLN A N 1
ATOM 1930 C CA . GLN A 1 247 ? 5.422 -11.102 18.320 1.00 86.06 247 GLN A CA 1
ATOM 1931 C C . GLN A 1 247 ? 4.012 -11.442 18.800 1.00 86.06 247 GLN A C 1
ATOM 1933 O O . GLN A 1 247 ? 3.284 -10.573 19.277 1.00 86.06 247 GLN A O 1
ATOM 1938 N N . TRP A 1 248 ? 3.619 -12.705 18.663 1.00 87.88 248 TRP A N 1
ATOM 1939 C CA . TRP A 1 248 ? 2.275 -13.172 19.001 1.00 87.88 248 TRP A CA 1
ATOM 1940 C C . TRP A 1 248 ? 2.235 -13.716 20.434 1.00 87.88 248 TRP A C 1
ATOM 1942 O O . TRP A 1 248 ? 3.033 -14.584 20.784 1.00 87.88 248 TRP A O 1
ATOM 1952 N N . ALA A 1 249 ? 1.308 -13.210 21.250 1.00 81.88 249 ALA A N 1
ATOM 1953 C CA . ALA A 1 249 ? 0.958 -13.776 22.556 1.00 81.88 249 ALA A CA 1
ATOM 1954 C C . ALA A 1 249 ? -0.077 -14.906 22.428 1.00 81.88 249 ALA A C 1
ATOM 1956 O O . ALA A 1 249 ? -0.019 -15.876 23.182 1.00 81.88 249 ALA A O 1
ATOM 1957 N N . ASP A 1 250 ? -1.009 -14.775 21.481 1.00 81.06 250 ASP A N 1
ATOM 1958 C CA . ASP A 1 250 ? -2.071 -15.743 21.180 1.00 81.06 250 ASP A CA 1
ATOM 1959 C C . ASP A 1 250 ? -2.459 -15.651 19.686 1.00 81.06 250 ASP A C 1
ATOM 1961 O O . ASP A 1 250 ? -1.894 -14.842 18.947 1.00 81.06 250 ASP A O 1
ATOM 1965 N N . VAL A 1 251 ? -3.436 -16.446 19.230 1.00 81.75 251 VAL A N 1
ATOM 1966 C CA . VAL A 1 251 ? -3.862 -16.583 17.821 1.00 81.75 251 VAL A CA 1
ATOM 1967 C C . VAL A 1 251 ? -4.129 -15.234 17.138 1.00 81.75 251 VAL A C 1
ATOM 1969 O O . VAL A 1 251 ? -3.747 -15.049 15.984 1.00 81.75 251 VAL A O 1
ATOM 1972 N N . TYR A 1 252 ? -4.759 -14.292 17.847 1.00 84.00 252 TYR A N 1
ATOM 1973 C CA . TYR A 1 252 ? -5.052 -12.936 17.358 1.00 84.00 252 TYR A CA 1
ATOM 1974 C C . TYR A 1 252 ? -4.613 -11.845 18.349 1.00 84.00 252 TYR A C 1
ATOM 1976 O O . TYR A 1 252 ? -5.082 -10.709 18.273 1.00 84.00 252 TYR A O 1
ATOM 1984 N N . GLU A 1 253 ? -3.723 -12.178 19.288 1.00 80.81 253 GLU A N 1
ATOM 1985 C CA . GLU A 1 253 ? -3.202 -11.237 20.283 1.00 80.81 253 GLU A CA 1
ATOM 1986 C C . GLU A 1 253 ? -1.726 -10.959 19.991 1.00 80.81 253 GLU A C 1
ATOM 1988 O O . GLU A 1 253 ? -0.862 -11.818 20.171 1.00 80.81 253 GLU A O 1
ATOM 1993 N N . VAL A 1 254 ? -1.441 -9.744 19.523 1.00 82.38 254 VAL A N 1
ATOM 1994 C CA . VAL A 1 254 ? -0.072 -9.247 19.358 1.00 82.38 254 VAL A CA 1
ATOM 1995 C C . VAL A 1 254 ? 0.432 -8.757 20.712 1.00 82.38 254 VAL A C 1
ATOM 1997 O O . VAL A 1 254 ? -0.287 -8.042 21.414 1.00 82.38 254 VAL A O 1
ATOM 2000 N N . MET A 1 255 ? 1.661 -9.127 21.077 1.00 78.88 255 MET A N 1
ATOM 2001 C CA . MET A 1 255 ? 2.296 -8.660 22.307 1.00 78.88 255 MET A CA 1
ATOM 2002 C C . MET A 1 255 ? 2.302 -7.132 22.353 1.00 78.88 255 MET A C 1
ATOM 2004 O O . MET A 1 255 ? 2.587 -6.460 21.358 1.00 78.88 255 MET A O 1
ATOM 2008 N N . ALA A 1 256 ? 1.952 -6.585 23.517 1.00 67.31 256 ALA A N 1
ATOM 2009 C CA . ALA A 1 256 ? 1.902 -5.146 23.700 1.00 67.31 256 ALA A CA 1
ATOM 2010 C C . ALA A 1 256 ? 3.284 -4.543 23.442 1.00 67.31 256 ALA A C 1
ATOM 2012 O O . ALA A 1 256 ? 4.298 -5.033 23.936 1.00 67.31 256 ALA A O 1
ATOM 2013 N N . TRP A 1 257 ? 3.308 -3.463 22.669 1.00 64.56 257 TRP A N 1
ATOM 2014 C CA . TRP A 1 257 ? 4.499 -2.642 22.562 1.00 64.56 257 TRP A CA 1
ATOM 2015 C C . TRP A 1 257 ? 4.729 -1.916 23.880 1.00 64.56 257 TRP A C 1
ATOM 2017 O O . TRP A 1 257 ? 3.863 -1.176 24.354 1.00 64.56 257 TRP A O 1
ATOM 2027 N N . ASP A 1 258 ? 5.909 -2.114 24.457 1.00 63.09 258 ASP A N 1
ATOM 2028 C CA . ASP A 1 258 ? 6.316 -1.396 25.653 1.00 63.09 258 ASP A CA 1
ATOM 2029 C C . ASP A 1 258 ? 6.384 0.103 25.344 1.00 63.09 258 ASP A C 1
ATOM 2031 O O . ASP A 1 258 ? 7.012 0.520 24.370 1.00 63.09 258 ASP A O 1
ATOM 2035 N N . SER A 1 259 ? 5.774 0.938 26.191 1.00 61.91 259 SER A N 1
ATOM 2036 C CA . SER A 1 259 ? 5.777 2.404 26.028 1.00 61.91 259 SER A CA 1
ATOM 2037 C C . SER A 1 259 ? 7.188 3.025 26.039 1.00 61.91 259 SER A C 1
ATOM 2039 O O . SER A 1 259 ? 7.338 4.188 25.662 1.00 61.91 259 SER A O 1
ATOM 2041 N N . GLU A 1 260 ? 8.195 2.266 26.475 1.00 67.25 260 GLU A N 1
ATOM 2042 C CA . GLU A 1 260 ? 9.620 2.628 26.515 1.00 67.25 260 GLU A CA 1
ATOM 2043 C C . GLU A 1 260 ? 10.389 2.195 25.249 1.00 67.25 260 GLU A C 1
ATOM 2045 O O . GLU A 1 260 ? 11.562 2.536 25.089 1.00 67.25 260 GLU A O 1
ATOM 2050 N N . SER A 1 261 ? 9.760 1.438 24.341 1.00 72.56 261 SER A N 1
ATOM 2051 C CA . SER A 1 261 ? 10.398 1.014 23.092 1.00 72.56 261 SER A CA 1
ATOM 2052 C C . SER A 1 261 ? 10.660 2.207 22.155 1.00 72.56 261 SER A C 1
ATOM 2054 O O . SER A 1 261 ? 9.887 3.174 22.124 1.00 72.56 261 SER A O 1
ATOM 2056 N N . PRO A 1 262 ? 11.773 2.189 21.395 1.00 81.19 262 PRO A N 1
ATOM 2057 C CA . PRO A 1 262 ? 12.069 3.255 20.450 1.00 81.19 262 PRO A CA 1
ATOM 2058 C C . PRO A 1 262 ? 11.024 3.285 19.321 1.00 81.19 262 PRO A C 1
ATOM 2060 O O . PRO A 1 262 ? 10.560 2.231 18.886 1.00 81.19 262 PRO A O 1
ATOM 2063 N N . PRO A 1 263 ? 10.676 4.476 18.798 1.00 86.12 263 PRO A N 1
ATOM 2064 C CA . PRO A 1 263 ? 9.748 4.587 17.680 1.00 86.12 263 PRO A CA 1
ATOM 2065 C C . PRO A 1 263 ? 10.317 3.913 16.428 1.00 86.12 263 PRO A C 1
ATOM 2067 O O . PRO A 1 263 ? 11.526 3.971 16.174 1.00 86.12 263 PRO A O 1
ATOM 2070 N N . VAL A 1 264 ? 9.435 3.339 15.607 1.00 87.38 264 VAL A N 1
ATOM 2071 C CA . VAL A 1 264 ? 9.829 2.696 14.345 1.00 87.38 264 VAL A CA 1
ATOM 2072 C C . VAL A 1 264 ? 10.476 3.715 13.413 1.00 87.38 264 VAL A C 1
ATOM 2074 O O . VAL A 1 264 ? 10.013 4.853 13.275 1.00 87.38 264 VAL A O 1
ATOM 2077 N N . CYS A 1 265 ? 11.579 3.305 12.782 1.00 90.25 265 CYS A N 1
ATOM 2078 C CA . CYS A 1 265 ? 12.347 4.175 11.902 1.00 90.25 265 CYS A CA 1
ATOM 2079 C C . CYS A 1 265 ? 11.557 4.595 10.658 1.00 90.25 265 CYS A C 1
ATOM 2081 O O . CYS A 1 265 ? 10.571 3.957 10.262 1.00 90.25 265 CYS A O 1
ATOM 2083 N N . LYS A 1 266 ? 12.005 5.683 10.026 1.00 89.19 266 LYS A N 1
ATOM 2084 C CA . LYS A 1 266 ? 11.369 6.255 8.833 1.00 89.19 266 LYS A CA 1
ATOM 2085 C C . LYS A 1 266 ? 11.230 5.217 7.716 1.00 89.19 266 LYS A C 1
ATOM 2087 O O . LYS A 1 266 ? 10.141 5.042 7.175 1.00 89.19 266 LYS A O 1
ATOM 2092 N N . GLU A 1 267 ? 12.290 4.462 7.440 1.00 87.81 267 GLU A N 1
ATOM 2093 C CA . GLU A 1 267 ? 12.338 3.499 6.337 1.00 87.81 267 GLU A CA 1
ATOM 2094 C C . GLU A 1 267 ? 11.376 2.326 6.561 1.00 87.81 267 GLU A C 1
ATOM 2096 O O . GLU A 1 267 ? 10.733 1.851 5.624 1.00 87.81 267 GLU A O 1
ATOM 2101 N N . ALA A 1 268 ? 11.275 1.829 7.798 1.00 89.75 268 ALA A N 1
ATOM 2102 C CA . ALA A 1 268 ? 10.344 0.756 8.140 1.00 89.75 268 ALA A CA 1
ATOM 2103 C C . ALA A 1 268 ? 8.891 1.237 8.063 1.00 89.75 268 ALA A C 1
ATOM 2105 O O . ALA A 1 268 ? 8.064 0.578 7.434 1.00 89.75 268 ALA A O 1
ATOM 2106 N N . SER A 1 269 ? 8.607 2.424 8.602 1.00 91.94 269 SER A N 1
ATOM 2107 C CA . SER A 1 269 ? 7.282 3.049 8.537 1.00 91.94 269 SER A CA 1
ATOM 2108 C C . SER A 1 269 ? 6.820 3.258 7.089 1.00 91.94 269 SER A C 1
ATOM 2110 O O . SER A 1 269 ? 5.683 2.944 6.749 1.00 91.94 269 SER A O 1
ATOM 2112 N N . GLN A 1 270 ? 7.710 3.718 6.202 1.00 91.88 270 GLN A N 1
ATOM 2113 C CA . GLN A 1 270 ? 7.414 3.893 4.775 1.00 91.88 270 GLN A CA 1
ATOM 2114 C C . GLN A 1 270 ? 7.095 2.565 4.076 1.00 91.88 270 GLN A C 1
ATOM 2116 O O . GLN A 1 270 ? 6.145 2.500 3.296 1.00 91.88 270 GLN A O 1
ATOM 2121 N N . ARG A 1 271 ? 7.833 1.486 4.377 1.00 93.00 271 ARG A N 1
ATOM 2122 C CA . ARG A 1 271 ? 7.508 0.148 3.852 1.00 93.00 271 ARG A CA 1
ATOM 2123 C C . ARG A 1 271 ? 6.139 -0.324 4.331 1.00 93.00 271 ARG A C 1
ATOM 2125 O O . ARG A 1 271 ? 5.354 -0.788 3.512 1.00 93.00 271 ARG A O 1
ATOM 2132 N N . ILE A 1 272 ? 5.839 -0.160 5.621 1.00 95.12 272 ILE A N 1
ATOM 2133 C CA . ILE A 1 272 ? 4.534 -0.510 6.199 1.00 95.12 272 ILE A CA 1
ATOM 2134 C C . ILE A 1 272 ? 3.415 0.235 5.468 1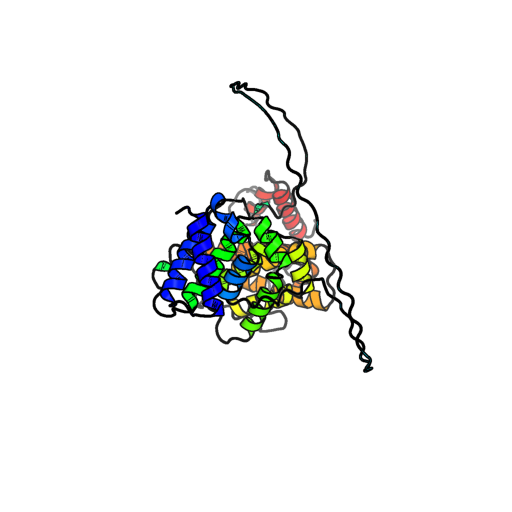.00 95.12 272 ILE A C 1
ATOM 2136 O O . ILE A 1 272 ? 2.462 -0.384 5.003 1.00 95.12 272 ILE A O 1
ATOM 2140 N N . VAL A 1 273 ? 3.565 1.548 5.292 1.00 95.44 273 VAL A N 1
ATOM 2141 C CA . VAL A 1 273 ? 2.602 2.389 4.572 1.00 95.44 273 VAL A CA 1
ATOM 2142 C C . VAL A 1 273 ? 2.370 1.897 3.141 1.00 95.44 273 VAL A C 1
ATOM 2144 O O . VAL A 1 273 ? 1.220 1.820 2.711 1.00 95.44 273 VAL A O 1
ATOM 2147 N N . GLU A 1 274 ? 3.414 1.529 2.394 1.00 96.31 274 GLU A N 1
ATOM 2148 C CA . GLU A 1 274 ? 3.235 0.997 1.037 1.00 96.31 274 GLU A CA 1
ATOM 2149 C C . GLU A 1 274 ? 2.540 -0.374 1.037 1.00 96.31 274 GLU A C 1
ATOM 2151 O O . GLU A 1 274 ? 1.650 -0.589 0.216 1.00 96.31 274 GLU A O 1
ATOM 2156 N N . VAL A 1 275 ? 2.845 -1.270 1.987 1.00 97.31 275 VAL A N 1
ATOM 2157 C CA . VAL A 1 275 ? 2.108 -2.542 2.137 1.00 97.31 275 VAL A CA 1
ATOM 2158 C C . VAL A 1 275 ? 0.624 -2.284 2.409 1.00 97.31 275 VAL A C 1
ATOM 2160 O O . VAL A 1 275 ? -0.225 -2.890 1.756 1.00 97.31 275 VAL A O 1
ATOM 2163 N N . LEU A 1 276 ? 0.301 -1.356 3.316 1.00 97.44 276 LEU A N 1
ATOM 2164 C CA . LEU A 1 276 ? -1.080 -0.987 3.645 1.00 97.44 276 LEU A CA 1
ATOM 2165 C C . LEU A 1 276 ? -1.827 -0.423 2.428 1.00 97.44 276 LEU A C 1
ATOM 2167 O O . LEU A 1 276 ? -2.974 -0.794 2.188 1.00 97.44 276 LEU A O 1
ATOM 2171 N N . LYS A 1 277 ? -1.173 0.408 1.608 1.00 96.69 277 LYS A N 1
ATOM 2172 C CA . LYS A 1 277 ? -1.761 0.927 0.362 1.00 96.69 277 LYS A CA 1
ATOM 2173 C C . LYS A 1 277 ? -2.072 -0.188 -0.640 1.00 96.69 277 LYS A C 1
ATOM 2175 O O . LYS A 1 277 ? -3.135 -0.172 -1.261 1.00 96.69 277 LYS A O 1
ATOM 2180 N N . VAL A 1 278 ? -1.172 -1.163 -0.807 1.00 97.38 278 VAL A N 1
ATOM 2181 C CA . VAL A 1 278 ? -1.430 -2.325 -1.678 1.00 97.38 278 VAL A CA 1
ATOM 2182 C C . VAL A 1 278 ? -2.568 -3.172 -1.113 1.00 97.38 278 VAL A C 1
ATOM 2184 O O . VAL A 1 278 ? -3.468 -3.537 -1.868 1.00 97.38 278 VAL A O 1
ATOM 2187 N N . LEU A 1 279 ? -2.552 -3.455 0.195 1.00 97.00 279 LEU A N 1
ATOM 2188 C CA . LEU A 1 279 ? -3.612 -4.197 0.879 1.00 97.00 279 LEU A CA 1
ATOM 2189 C C . LEU A 1 279 ? -4.968 -3.540 0.639 1.00 97.00 279 LEU A C 1
ATOM 2191 O O . LEU A 1 279 ? -5.869 -4.213 0.157 1.00 97.00 279 LEU A O 1
ATOM 2195 N N . PHE A 1 280 ? -5.083 -2.229 0.854 1.00 95.69 280 PHE A N 1
ATOM 2196 C CA . PHE A 1 280 ? -6.314 -1.487 0.595 1.00 95.69 280 PHE A CA 1
ATOM 2197 C C . PHE A 1 280 ? -6.796 -1.643 -0.853 1.00 95.69 280 PHE A C 1
ATOM 2199 O O . PHE A 1 280 ? -7.971 -1.919 -1.090 1.00 95.69 280 PHE A O 1
ATOM 2206 N N . ASN A 1 281 ? -5.889 -1.542 -1.831 1.00 94.00 281 ASN A N 1
ATOM 2207 C CA . ASN A 1 281 ? -6.240 -1.716 -3.241 1.00 94.00 281 ASN A CA 1
ATOM 2208 C C . ASN A 1 281 ? -6.840 -3.099 -3.534 1.00 94.00 281 ASN A C 1
ATOM 2210 O O . ASN A 1 281 ? -7.759 -3.192 -4.352 1.00 94.00 281 ASN A O 1
ATOM 2214 N N . VAL A 1 282 ? -6.312 -4.164 -2.919 1.00 92.94 282 VAL A N 1
ATOM 2215 C CA . VAL A 1 282 ? -6.758 -5.545 -3.179 1.00 92.94 282 VAL A CA 1
ATOM 2216 C C . VAL A 1 282 ? -7.920 -5.995 -2.298 1.00 92.94 282 VAL A C 1
ATOM 2218 O O . VAL A 1 282 ? -8.679 -6.858 -2.725 1.00 92.94 282 VAL A O 1
ATOM 2221 N N . THR A 1 283 ? -8.097 -5.418 -1.107 1.00 89.38 283 THR A N 1
ATOM 2222 C CA . THR A 1 283 ? -9.205 -5.752 -0.197 1.00 89.38 283 THR A CA 1
ATOM 2223 C C . THR A 1 283 ? -10.428 -4.860 -0.382 1.00 89.38 283 THR A C 1
ATOM 2225 O O . THR A 1 283 ? -11.470 -5.152 0.192 1.00 89.38 283 THR A O 1
ATOM 2228 N N . TYR A 1 284 ? -10.360 -3.808 -1.210 1.00 79.00 284 TYR A N 1
ATOM 2229 C CA . TYR A 1 284 ? -11.445 -2.829 -1.375 1.00 79.00 284 TYR A CA 1
ATOM 2230 C C . TYR A 1 284 ? -12.829 -3.450 -1.640 1.00 79.00 284 TYR A C 1
ATOM 2232 O O . TYR A 1 284 ? -13.836 -2.930 -1.173 1.00 79.00 284 TYR A O 1
ATOM 2240 N N . SER A 1 285 ? -12.909 -4.576 -2.355 1.00 73.00 285 SER A N 1
ATOM 2241 C CA . SER A 1 285 ? -14.183 -5.249 -2.663 1.00 73.00 285 SER A CA 1
ATOM 2242 C C . SER A 1 285 ? -14.591 -6.329 -1.649 1.00 73.00 285 SER A C 1
ATOM 2244 O O . SER A 1 285 ? -15.708 -6.842 -1.730 1.00 73.00 285 SER A O 1
ATOM 2246 N N . SER A 1 286 ? -13.724 -6.663 -0.689 1.00 72.38 286 SER A N 1
AT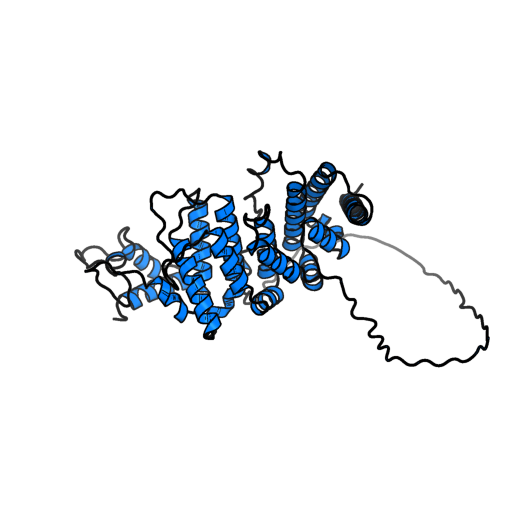OM 2247 C CA . SER A 1 286 ? -13.916 -7.774 0.251 1.00 72.38 286 SER A CA 1
ATOM 2248 C C . SER A 1 286 ? -15.010 -7.513 1.286 1.00 72.38 286 SER A C 1
ATOM 2250 O O . SER A 1 286 ? -15.685 -8.454 1.685 1.00 72.38 286 SER A O 1
ATOM 2252 N N . HIS A 1 287 ? -15.264 -6.258 1.672 1.00 66.50 287 HIS A N 1
ATOM 2253 C CA . HIS A 1 287 ? -16.311 -5.905 2.645 1.00 66.50 287 HIS A CA 1
ATOM 2254 C C . HIS A 1 287 ? -17.733 -6.345 2.236 1.00 66.50 287 HIS A C 1
ATOM 2256 O O . HIS A 1 287 ? -18.601 -6.494 3.092 1.00 66.50 287 HIS A O 1
ATOM 2262 N N . THR A 1 288 ? -17.979 -6.567 0.938 1.00 65.31 288 THR A N 1
ATOM 2263 C CA . THR A 1 288 ? -19.282 -7.024 0.410 1.00 65.31 288 THR A CA 1
ATOM 2264 C C . THR A 1 288 ? -19.436 -8.544 0.357 1.00 65.31 288 THR A C 1
ATOM 2266 O O . THR A 1 288 ? -20.525 -9.042 0.072 1.00 65.31 288 THR A O 1
ATOM 2269 N N . GLN A 1 289 ? -18.358 -9.291 0.598 1.00 73.75 289 GLN A N 1
ATOM 2270 C CA . GLN A 1 289 ? -18.308 -10.738 0.421 1.00 73.75 289 GLN A CA 1
ATOM 2271 C C . GLN A 1 289 ? -18.281 -11.423 1.788 1.00 73.75 289 GLN A C 1
ATOM 2273 O O . GLN A 1 289 ? -17.591 -10.973 2.700 1.00 73.75 289 GLN A O 1
ATOM 2278 N N . GLN A 1 290 ? -19.026 -12.522 1.937 1.00 78.19 290 GLN A N 1
ATOM 2279 C CA . GLN A 1 290 ? -18.835 -13.407 3.083 1.00 78.19 290 GLN A CA 1
ATOM 2280 C C . GLN A 1 290 ? -17.563 -14.225 2.840 1.00 78.19 290 GLN A C 1
ATOM 2282 O O . GLN A 1 290 ? -17.543 -14.999 1.879 1.00 78.19 290 GLN A O 1
ATOM 2287 N N . PRO A 1 291 ? -16.504 -14.041 3.649 1.00 85.06 291 PRO A N 1
ATOM 2288 C CA . PRO A 1 291 ? -15.292 -14.830 3.504 1.00 85.06 291 PRO A CA 1
ATOM 2289 C C . PRO A 1 291 ? -15.565 -16.278 3.918 1.00 85.06 291 PRO A C 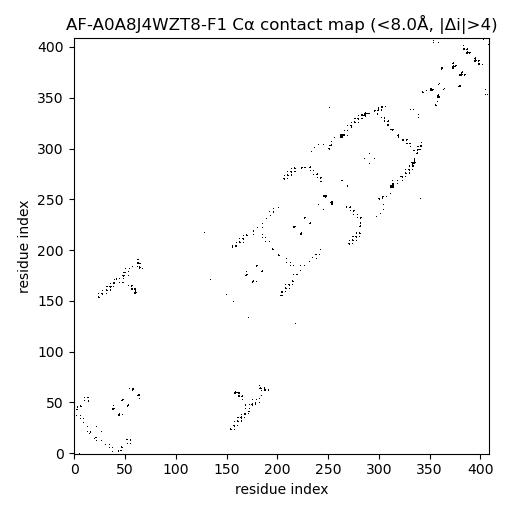1
ATOM 2291 O O . PRO A 1 291 ? -16.390 -16.534 4.804 1.00 85.06 291 PRO A O 1
ATOM 2294 N N . ASP A 1 292 ? -14.852 -17.214 3.298 1.00 88.56 292 ASP A N 1
ATOM 2295 C CA . ASP A 1 292 ? -14.794 -18.584 3.796 1.00 88.56 292 ASP A CA 1
ATOM 2296 C C . ASP A 1 292 ? -13.995 -18.660 5.113 1.00 88.56 292 ASP A C 1
ATOM 2298 O O . ASP A 1 292 ? -13.566 -17.648 5.671 1.00 88.56 292 ASP A O 1
ATOM 2302 N N . GLU A 1 293 ? -13.840 -19.860 5.672 1.00 90.31 293 GLU A N 1
ATOM 2303 C CA . GLU A 1 293 ? -13.166 -20.035 6.962 1.00 90.31 293 GLU A CA 1
ATOM 2304 C C . GLU A 1 293 ? -11.668 -19.681 6.906 1.00 90.31 293 GLU A C 1
ATOM 2306 O O . GLU A 1 293 ? -11.139 -19.101 7.859 1.00 90.31 293 GLU A O 1
ATOM 2311 N N . GLU A 1 294 ? -10.997 -19.970 5.786 1.00 91.56 294 GLU A N 1
ATOM 2312 C CA . GLU A 1 294 ? -9.572 -19.681 5.594 1.00 91.56 294 GLU A CA 1
ATOM 2313 C C . GLU A 1 294 ? -9.344 -18.169 5.444 1.00 91.56 294 GLU A C 1
ATOM 2315 O O . GLU A 1 294 ? -8.510 -17.586 6.146 1.00 91.56 294 GLU A O 1
ATOM 2320 N N . ASP A 1 295 ? -10.144 -17.515 4.604 1.00 90.44 295 ASP A N 1
ATOM 2321 C CA . ASP A 1 295 ? -10.118 -16.071 4.397 1.00 90.44 295 ASP A CA 1
ATOM 2322 C C . ASP A 1 295 ? -10.531 -15.317 5.666 1.00 90.44 295 ASP A C 1
ATOM 2324 O O . ASP A 1 295 ? -9.925 -14.302 6.010 1.00 90.44 295 ASP A O 1
ATOM 2328 N N . ALA A 1 296 ? -11.517 -15.814 6.421 1.00 92.00 296 ALA A N 1
ATOM 2329 C CA . ALA A 1 296 ? -11.916 -15.203 7.686 1.00 92.00 296 ALA A CA 1
ATOM 2330 C C . ALA A 1 296 ? -10.787 -15.265 8.726 1.00 92.00 296 ALA A C 1
ATOM 2332 O O . ALA A 1 296 ? -10.559 -14.290 9.445 1.00 92.00 296 ALA A O 1
ATOM 2333 N N . ALA A 1 297 ? -10.060 -16.384 8.809 1.00 93.81 297 ALA A N 1
ATOM 2334 C CA . ALA A 1 297 ? -8.893 -16.499 9.680 1.00 93.81 297 ALA A CA 1
ATOM 2335 C C . ALA A 1 297 ? -7.771 -15.540 9.246 1.00 93.81 297 ALA A C 1
ATOM 2337 O O . ALA A 1 297 ? -7.182 -14.851 10.085 1.00 93.81 297 ALA A O 1
ATOM 2338 N N . LEU A 1 298 ? -7.521 -15.432 7.938 1.00 94.69 298 LEU A N 1
ATOM 2339 C CA . LEU A 1 298 ? -6.549 -14.493 7.381 1.00 94.69 298 LEU A CA 1
ATOM 2340 C C . LEU A 1 298 ? -6.923 -13.034 7.682 1.00 94.69 298 LEU A C 1
ATOM 2342 O O . LEU A 1 298 ? -6.075 -12.265 8.135 1.00 94.69 298 LEU A O 1
ATOM 2346 N N . TYR A 1 299 ? -8.183 -12.644 7.477 1.00 93.88 299 TYR A N 1
ATOM 2347 C CA . TYR A 1 299 ? -8.644 -11.283 7.743 1.00 93.88 299 TYR A CA 1
ATOM 2348 C C . TYR A 1 299 ? -8.648 -10.939 9.233 1.00 93.88 299 TYR A C 1
ATOM 2350 O O . TYR A 1 299 ? -8.292 -9.814 9.577 1.00 93.88 299 TYR A O 1
ATOM 2358 N N . ARG A 1 300 ? -8.965 -11.886 10.128 1.00 93.19 300 ARG A N 1
ATOM 2359 C CA . ARG A 1 300 ? -8.811 -11.686 11.581 1.00 93.19 300 ARG A CA 1
ATOM 2360 C C . ARG A 1 300 ? -7.353 -11.500 11.980 1.00 93.19 300 ARG A C 1
ATOM 2362 O O . ARG A 1 300 ? -7.034 -10.597 12.751 1.00 93.19 300 ARG A O 1
ATOM 2369 N N . ARG A 1 301 ? -6.448 -12.300 11.414 1.00 94.44 301 ARG A N 1
ATOM 2370 C CA . ARG A 1 301 ? -5.005 -12.140 11.631 1.00 94.44 301 ARG A CA 1
ATOM 2371 C C . ARG A 1 301 ? -4.518 -10.774 11.152 1.00 94.44 301 ARG A C 1
ATOM 2373 O O . ARG A 1 301 ? -3.835 -10.074 11.895 1.00 94.44 301 ARG A O 1
ATOM 2380 N N . LEU A 1 302 ? -4.944 -10.352 9.962 1.00 95.44 302 LEU A N 1
ATOM 2381 C CA . LEU A 1 302 ? -4.664 -9.017 9.443 1.00 95.44 302 LEU A CA 1
ATOM 2382 C C . LEU A 1 302 ? -5.231 -7.920 10.358 1.00 95.44 302 LEU A C 1
ATOM 2384 O O . LEU A 1 302 ? -4.512 -6.986 10.696 1.00 95.44 302 LEU A O 1
ATOM 2388 N N . ALA A 1 303 ? -6.476 -8.041 10.821 1.00 92.56 303 ALA A N 1
ATOM 2389 C CA . ALA A 1 303 ? -7.090 -7.077 11.732 1.00 92.56 303 ALA A CA 1
ATOM 2390 C C . ALA A 1 303 ? -6.335 -6.959 13.071 1.00 92.56 303 ALA A C 1
ATOM 2392 O O . ALA A 1 303 ? -6.182 -5.850 13.584 1.00 92.56 303 ALA A O 1
ATOM 2393 N N . ALA A 1 304 ? -5.789 -8.056 13.606 1.00 91.00 304 ALA A N 1
ATOM 2394 C CA . ALA A 1 304 ? -4.938 -8.024 14.798 1.00 91.00 304 ALA A CA 1
ATOM 2395 C C . ALA A 1 304 ? -3.633 -7.235 14.568 1.00 91.00 304 ALA A C 1
ATOM 2397 O O . ALA A 1 304 ? -3.228 -6.436 15.414 1.00 91.00 304 ALA A O 1
ATOM 2398 N N . ILE A 1 305 ? -3.010 -7.386 13.396 1.00 93.88 305 ILE A N 1
ATOM 2399 C CA . ILE A 1 305 ? -1.822 -6.604 13.016 1.00 93.88 305 ILE A CA 1
ATOM 2400 C C . ILE A 1 305 ? -2.188 -5.133 12.810 1.00 93.88 305 ILE A C 1
ATOM 2402 O O . ILE A 1 305 ? -1.475 -4.248 13.270 1.00 93.88 305 ILE A O 1
ATOM 2406 N N . LEU A 1 306 ? -3.324 -4.843 12.175 1.00 93.62 306 LEU A N 1
ATOM 2407 C CA . LEU A 1 306 ? -3.798 -3.471 11.982 1.00 93.62 306 LEU A CA 1
ATOM 2408 C C . LEU A 1 306 ? -4.122 -2.795 13.321 1.00 93.62 306 LEU A C 1
ATOM 2410 O O . LEU A 1 306 ? -3.815 -1.621 13.506 1.00 93.62 306 LEU A O 1
ATOM 2414 N N . ARG A 1 307 ? -4.657 -3.531 14.302 1.00 88.88 307 ARG A N 1
ATOM 2415 C CA . ARG A 1 307 ? -4.807 -3.036 15.678 1.00 88.88 307 ARG A CA 1
ATOM 2416 C C . ARG A 1 307 ? -3.465 -2.628 16.274 1.00 88.88 307 ARG A C 1
ATOM 2418 O O . ARG A 1 307 ? -3.379 -1.576 16.902 1.00 88.88 307 ARG A O 1
ATOM 2425 N N . HIS A 1 308 ? -2.434 -3.446 16.071 1.00 87.25 308 HIS A N 1
ATOM 2426 C CA . HIS A 1 308 ? -1.077 -3.102 16.473 1.00 87.25 308 HIS A CA 1
ATOM 2427 C C . HIS A 1 308 ? -0.612 -1.825 15.759 1.00 87.25 308 HIS A C 1
ATOM 2429 O O . HIS A 1 308 ? -0.184 -0.895 16.437 1.00 87.25 308 HIS A O 1
ATOM 2435 N N . CYS A 1 309 ? -0.831 -1.713 14.440 1.00 90.81 309 CYS A N 1
ATOM 2436 C CA . CYS A 1 309 ? -0.529 -0.521 13.641 1.00 90.81 309 CYS A CA 1
ATOM 2437 C C . CYS A 1 309 ? -1.149 0.775 14.175 1.00 90.81 309 CYS A C 1
ATOM 2439 O O . CYS A 1 309 ? -0.477 1.804 14.194 1.00 90.81 309 CYS A O 1
ATOM 2441 N N . LEU A 1 310 ? -2.394 0.729 14.656 1.00 88.69 310 LEU A N 1
ATOM 2442 C CA . LEU A 1 310 ? -3.062 1.897 15.242 1.00 88.69 310 LEU A CA 1
ATOM 2443 C C . LEU A 1 310 ? -2.351 2.432 16.494 1.00 88.69 310 LEU A C 1
ATOM 2445 O O . LEU A 1 310 ? -2.443 3.623 16.785 1.00 88.69 310 LEU A O 1
ATOM 2449 N N . LEU A 1 311 ? -1.645 1.568 17.226 1.00 85.19 311 LEU A N 1
ATOM 2450 C CA . LEU A 1 311 ? -0.958 1.903 18.474 1.00 85.19 311 LEU A CA 1
ATOM 2451 C C . LEU A 1 311 ? 0.541 2.191 18.277 1.00 85.19 311 LEU A C 1
ATOM 2453 O O . LEU A 1 311 ? 1.219 2.559 19.239 1.00 85.19 311 LEU A O 1
ATOM 2457 N N . LEU A 1 312 ? 1.065 2.047 17.053 1.00 84.94 312 LEU A N 1
ATOM 2458 C CA . LEU A 1 312 ? 2.476 2.295 16.756 1.00 84.94 312 LEU A CA 1
ATOM 2459 C C . LEU A 1 312 ? 2.822 3.782 16.847 1.00 84.94 312 LEU A C 1
ATOM 2461 O O . LEU A 1 312 ? 2.077 4.659 16.415 1.00 84.94 312 LEU A O 1
ATOM 2465 N N . ARG A 1 313 ? 4.040 4.047 17.315 1.00 86.00 313 ARG A N 1
ATOM 2466 C CA . ARG A 1 313 ? 4.727 5.338 17.261 1.00 86.00 313 ARG A CA 1
ATOM 2467 C C . ARG A 1 313 ? 5.833 5.283 16.212 1.00 86.00 313 ARG A C 1
ATOM 2469 O O . ARG A 1 313 ? 6.733 4.446 16.304 1.00 86.00 313 ARG A O 1
ATOM 2476 N N . CYS A 1 314 ? 5.786 6.194 15.247 1.00 87.81 314 CYS A N 1
ATOM 2477 C CA . CYS A 1 314 ? 6.810 6.323 14.211 1.00 87.81 314 CYS A CA 1
ATOM 2478 C C . CYS A 1 314 ? 7.738 7.509 14.503 1.00 87.81 314 CYS A C 1
ATOM 2480 O O . CYS A 1 314 ? 7.420 8.398 15.299 1.00 87.81 314 CYS A O 1
ATOM 2482 N N . GLN A 1 315 ? 8.898 7.543 13.845 1.00 88.50 315 GLN A N 1
ATOM 2483 C CA . GLN A 1 315 ? 9.779 8.712 13.847 1.00 88.50 315 GLN A CA 1
ATOM 2484 C C . GLN A 1 315 ? 9.140 9.871 13.066 1.00 88.50 315 GLN A C 1
ATOM 2486 O O . GLN A 1 315 ? 9.371 10.044 11.872 1.00 88.50 315 GLN A O 1
ATOM 2491 N N . GLY A 1 316 ? 8.322 10.658 13.766 1.00 85.31 316 GLY A N 1
ATOM 2492 C CA . GLY A 1 316 ? 7.598 11.806 13.226 1.00 85.31 316 GLY A CA 1
ATOM 2493 C C . GLY A 1 316 ? 6.084 11.654 13.367 1.00 85.31 316 GLY A C 1
ATOM 2494 O O . GLY A 1 316 ? 5.522 10.579 13.144 1.00 85.31 316 GLY A O 1
ATOM 2495 N N . GLU A 1 317 ? 5.423 12.749 13.737 1.00 86.44 317 GLU A N 1
ATOM 2496 C CA . GLU A 1 317 ? 3.968 12.794 13.916 1.00 86.44 317 GLU A CA 1
ATOM 2497 C C . GLU A 1 317 ? 3.241 12.604 12.580 1.00 86.44 317 GLU A C 1
ATOM 2499 O O . GLU A 1 317 ? 2.402 11.717 12.477 1.00 86.44 317 GLU A O 1
ATOM 2504 N N . GLU A 1 318 ? 3.666 13.305 11.520 1.00 88.94 318 GLU A N 1
ATOM 2505 C CA . GLU A 1 318 ? 3.082 13.172 10.173 1.00 88.94 318 GLU A CA 1
ATOM 2506 C C . GLU A 1 318 ? 3.108 11.726 9.651 1.00 88.94 318 GLU A C 1
ATOM 2508 O O . GLU A 1 318 ? 2.156 11.255 9.032 1.00 88.94 318 GLU A O 1
ATOM 2513 N N . LEU A 1 319 ? 4.195 10.998 9.920 1.00 87.12 319 LEU A N 1
ATOM 2514 C CA . LEU A 1 319 ? 4.347 9.608 9.493 1.00 87.12 319 LEU A CA 1
ATOM 2515 C C . LEU A 1 319 ? 3.475 8.659 10.322 1.00 87.12 319 LEU A C 1
ATOM 2517 O O . LEU A 1 319 ? 2.950 7.684 9.786 1.00 87.12 319 LEU A O 1
ATOM 2521 N N . THR A 1 320 ? 3.299 8.963 11.611 1.00 87.50 320 THR A N 1
ATOM 2522 C CA . THR A 1 320 ? 2.387 8.228 12.495 1.00 87.50 320 THR A CA 1
ATOM 2523 C C . THR A 1 320 ? 0.941 8.413 12.033 1.00 87.50 320 THR A C 1
ATOM 2525 O O . THR A 1 320 ? 0.229 7.425 11.864 1.00 87.50 320 THR A O 1
ATOM 2528 N N . GLU A 1 321 ? 0.529 9.649 11.741 1.00 88.94 321 GLU A N 1
ATOM 2529 C CA . GLU A 1 321 ? -0.803 9.955 11.212 1.00 88.94 321 GLU A CA 1
ATOM 2530 C C . GLU A 1 321 ? -1.044 9.305 9.842 1.00 88.94 321 GLU A C 1
ATOM 2532 O O . GLU A 1 321 ? -2.107 8.723 9.616 1.00 88.94 321 GLU A O 1
ATOM 2537 N N . GLU A 1 322 ? -0.064 9.344 8.927 1.00 92.81 322 GLU A N 1
ATOM 2538 C CA . GLU A 1 322 ? -0.183 8.680 7.622 1.00 92.81 322 GLU A CA 1
ATOM 2539 C C . GLU A 1 322 ? -0.356 7.165 7.785 1.00 92.81 322 GLU A C 1
ATOM 2541 O O . GLU A 1 322 ? -1.250 6.582 7.165 1.00 92.81 322 GLU A O 1
ATOM 2546 N N . LEU A 1 323 ? 0.457 6.525 8.633 1.00 93.38 323 LEU A N 1
ATOM 2547 C CA . LEU A 1 323 ? 0.370 5.088 8.890 1.00 93.38 323 LEU A CA 1
ATOM 2548 C C . LEU A 1 323 ? -0.976 4.711 9.509 1.00 93.38 323 LEU A C 1
ATOM 2550 O O . LEU A 1 323 ? -1.623 3.774 9.035 1.00 93.38 323 LEU A O 1
ATOM 2554 N N . GLN A 1 324 ? -1.431 5.448 10.523 1.00 91.62 324 GLN A N 1
ATOM 2555 C CA . GLN A 1 324 ? -2.733 5.225 11.154 1.00 91.62 324 GLN A CA 1
ATOM 2556 C C . GLN A 1 324 ? -3.876 5.432 10.154 1.00 91.62 324 GLN A C 1
ATOM 2558 O O . GLN A 1 324 ? -4.784 4.605 10.085 1.00 91.62 324 GLN A O 1
ATOM 2563 N N . GLY A 1 325 ? -3.802 6.462 9.308 1.00 92.00 325 GLY A N 1
ATOM 2564 C CA . GLY A 1 325 ? -4.776 6.704 8.245 1.00 92.00 325 GLY A CA 1
ATOM 2565 C C . GLY A 1 325 ? -4.852 5.551 7.240 1.00 92.00 325 GLY A C 1
ATOM 2566 O O . GLY A 1 325 ? -5.942 5.066 6.937 1.00 92.00 325 GLY A O 1
ATOM 2567 N N . GLN A 1 326 ? -3.706 5.047 6.765 1.00 94.75 326 GLN A N 1
ATOM 2568 C CA . GLN A 1 326 ? -3.690 3.875 5.879 1.00 94.75 326 GLN A CA 1
ATOM 2569 C C . GLN A 1 326 ? -4.184 2.607 6.583 1.00 94.75 326 GLN A C 1
ATOM 2571 O O . GLN A 1 326 ? -4.867 1.791 5.972 1.00 94.75 326 GLN A O 1
ATOM 2576 N N . THR A 1 327 ? -3.893 2.456 7.873 1.00 95.12 327 THR A N 1
ATOM 2577 C CA . THR A 1 327 ? -4.376 1.332 8.685 1.00 95.12 327 THR A CA 1
ATOM 2578 C C . THR A 1 327 ? -5.903 1.330 8.761 1.00 95.12 327 THR A C 1
ATOM 2580 O O . THR A 1 327 ? -6.530 0.302 8.506 1.00 95.12 327 THR A O 1
ATOM 2583 N N . VAL A 1 328 ? -6.513 2.488 9.037 1.00 92.62 328 VAL A N 1
ATOM 2584 C CA . VAL A 1 328 ? -7.975 2.654 9.057 1.00 92.62 328 VAL A CA 1
ATOM 2585 C C . VAL 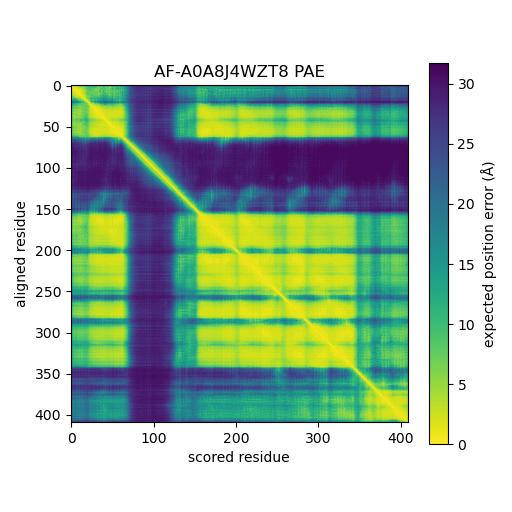A 1 328 ? -8.589 2.370 7.684 1.00 92.62 328 VAL A C 1
ATOM 2587 O O . VAL A 1 328 ? -9.623 1.709 7.619 1.00 92.62 328 VAL A O 1
ATOM 2590 N N . ASN A 1 329 ? -7.943 2.794 6.592 1.00 92.88 329 ASN A N 1
ATOM 2591 C CA . ASN A 1 329 ? -8.408 2.480 5.238 1.00 92.88 329 ASN A CA 1
ATOM 2592 C C . ASN A 1 329 ? -8.461 0.967 4.986 1.00 92.88 329 ASN A C 1
ATOM 2594 O O . ASN A 1 329 ? -9.434 0.472 4.428 1.00 92.88 329 ASN A O 1
ATOM 2598 N N . VAL A 1 330 ? -7.443 0.206 5.404 1.00 94.75 330 VAL A N 1
ATOM 2599 C CA . VAL A 1 330 ? -7.479 -1.258 5.248 1.00 94.75 330 VAL A CA 1
ATOM 2600 C C . VAL A 1 330 ? -8.568 -1.866 6.130 1.00 94.75 330 VAL A C 1
ATOM 2602 O O . VAL A 1 330 ? -9.316 -2.711 5.647 1.00 94.75 330 VAL A O 1
ATOM 2605 N N . LEU A 1 331 ? -8.702 -1.417 7.385 1.00 93.12 331 LEU A N 1
ATOM 2606 C CA . LEU A 1 331 ? -9.742 -1.896 8.304 1.00 93.12 331 LEU A CA 1
ATOM 2607 C C . LEU A 1 331 ? -11.154 -1.703 7.740 1.00 93.12 331 LEU A C 1
ATOM 2609 O O . LEU A 1 331 ? -11.974 -2.609 7.858 1.00 93.12 331 LEU A O 1
ATOM 2613 N N . SER A 1 332 ? -11.429 -0.567 7.093 1.00 89.81 332 SER A N 1
ATOM 2614 C CA . SER A 1 332 ? -12.741 -0.293 6.490 1.00 89.81 332 SER A CA 1
ATOM 2615 C C . SER A 1 332 ? -13.045 -1.150 5.257 1.00 89.81 332 SER A C 1
ATOM 2617 O O . SER A 1 332 ? -14.202 -1.258 4.859 1.00 89.81 332 SER A O 1
ATOM 2619 N N . ALA A 1 333 ? -12.031 -1.791 4.671 1.00 91.25 333 ALA A N 1
ATOM 2620 C CA . ALA A 1 333 ? -12.183 -2.707 3.547 1.00 91.25 333 ALA A CA 1
ATOM 2621 C C . ALA A 1 333 ? -12.372 -4.179 3.971 1.00 91.25 333 ALA A C 1
ATOM 2623 O O . ALA A 1 333 ? -12.721 -5.013 3.130 1.00 91.25 333 ALA A O 1
ATOM 2624 N N . LEU A 1 334 ? -12.146 -4.524 5.248 1.00 90.56 334 LEU A N 1
ATOM 2625 C CA . LEU A 1 334 ? -12.281 -5.899 5.741 1.00 90.56 334 LEU A CA 1
ATOM 2626 C C . LEU A 1 334 ? -13.748 -6.283 6.017 1.00 90.56 334 LEU A C 1
ATOM 2628 O O . LEU A 1 334 ? -14.559 -5.424 6.368 1.00 90.56 334 LEU A O 1
ATOM 2632 N N . PRO A 1 335 ? -14.109 -7.580 5.927 1.00 89.31 335 PRO A N 1
ATOM 2633 C CA . PRO A 1 335 ? -15.428 -8.054 6.340 1.00 89.31 335 PRO A CA 1
ATOM 2634 C C . PRO A 1 335 ? -15.692 -7.790 7.830 1.00 89.31 335 PRO A C 1
ATOM 2636 O O . PRO A 1 335 ? -14.880 -8.156 8.681 1.00 89.31 335 PRO A O 1
ATOM 2639 N N . LEU A 1 336 ? -16.865 -7.235 8.158 1.00 85.19 336 LEU A N 1
ATOM 2640 C CA . LEU A 1 336 ? -17.229 -6.820 9.525 1.00 85.19 336 LEU A CA 1
ATOM 2641 C C . LEU A 1 336 ? -17.075 -7.937 10.570 1.00 85.19 336 LEU A C 1
ATOM 2643 O O . LEU A 1 336 ? -16.616 -7.689 11.682 1.00 85.19 336 LEU A O 1
ATOM 2647 N N . GLN A 1 337 ? -17.393 -9.181 10.200 1.00 85.44 337 GLN A N 1
ATOM 2648 C CA . GLN A 1 337 ? -17.284 -10.356 11.075 1.00 85.44 337 GLN A CA 1
ATOM 2649 C C . GLN A 1 337 ? -15.849 -10.702 11.516 1.00 85.44 337 GLN A C 1
ATOM 2651 O O . GLN A 1 337 ? -15.677 -11.567 12.372 1.00 85.44 337 GLN A O 1
ATOM 2656 N N . CYS A 1 338 ? -14.835 -10.088 10.895 1.00 89.19 338 CYS A N 1
ATOM 2657 C CA . CYS A 1 338 ? -13.419 -10.291 11.208 1.00 89.19 338 CYS A CA 1
ATOM 2658 C C . CYS A 1 338 ? -12.831 -9.158 12.068 1.00 89.19 338 CYS A C 1
ATOM 2660 O O . CYS A 1 338 ? -11.654 -9.207 12.419 1.00 89.19 338 CYS A O 1
ATOM 2662 N N . LEU A 1 339 ? -13.617 -8.116 12.369 1.00 87.50 339 LEU A N 1
ATOM 2663 C CA . LEU A 1 339 ? -13.190 -6.972 13.184 1.00 87.50 339 LEU A CA 1
ATOM 2664 C C . LEU A 1 339 ? -13.433 -7.187 14.689 1.00 87.50 339 LEU A C 1
ATOM 2666 O O . LEU A 1 339 ? -13.046 -6.354 15.506 1.00 87.50 339 LEU A O 1
ATOM 2670 N N . ASP A 1 340 ? -14.016 -8.323 15.067 1.00 81.94 340 ASP A N 1
ATOM 2671 C CA . ASP A 1 340 ? -14.216 -8.782 16.446 1.00 81.94 340 ASP A CA 1
ATOM 2672 C C . ASP A 1 340 ? -12.908 -8.824 17.261 1.00 81.94 340 ASP A C 1
ATOM 2674 O O . ASP A 1 340 ? -12.878 -8.500 18.454 1.00 81.94 340 ASP A O 1
ATOM 2678 N N . VAL A 1 341 ? -11.785 -9.119 16.603 1.00 83.81 341 VAL A N 1
ATOM 2679 C CA . VAL A 1 341 ? -10.447 -9.125 17.221 1.00 83.81 341 VAL A CA 1
ATOM 2680 C C . VAL A 1 341 ? -9.972 -7.740 17.684 1.00 83.81 341 VAL A C 1
ATOM 2682 O O . VAL A 1 341 ? -9.143 -7.639 18.595 1.00 83.81 341 VAL A O 1
ATOM 2685 N N . LEU A 1 342 ? -10.512 -6.653 17.114 1.00 81.12 342 LEU A N 1
ATOM 2686 C CA . LEU A 1 342 ? -10.175 -5.292 17.547 1.00 81.12 342 LEU A CA 1
ATOM 2687 C C . LEU A 1 342 ? -10.645 -5.030 18.982 1.00 81.12 342 LEU A C 1
ATOM 2689 O O . LEU A 1 342 ? -9.974 -4.326 19.736 1.00 81.12 342 LEU A O 1
ATOM 2693 N N . LEU A 1 343 ? -11.779 -5.630 19.349 1.00 70.19 343 LEU A N 1
ATOM 2694 C CA . LEU A 1 343 ? -12.464 -5.437 20.626 1.00 70.19 343 LEU A CA 1
ATOM 2695 C C . LEU A 1 343 ? -12.134 -6.515 21.659 1.00 70.19 343 LEU A C 1
ATOM 2697 O O . LEU A 1 343 ? -12.451 -6.353 22.831 1.00 70.19 343 LEU A O 1
ATOM 2701 N N . SER A 1 344 ? -11.433 -7.578 21.262 1.00 61.88 344 SER A N 1
ATOM 2702 C CA . SER A 1 344 ? -11.042 -8.694 22.138 1.00 61.88 344 SER A CA 1
ATOM 2703 C C . SER A 1 344 ? -9.940 -8.325 23.159 1.00 61.88 344 SER A C 1
ATOM 2705 O O . SER A 1 344 ? -9.186 -9.175 23.620 1.00 61.88 344 SER A O 1
ATOM 2707 N N . ALA A 1 345 ? -9.794 -7.041 23.505 1.00 53.91 345 ALA A N 1
ATOM 2708 C CA . ALA A 1 345 ? -8.881 -6.563 24.539 1.00 53.91 345 ALA A CA 1
ATOM 2709 C C . ALA A 1 345 ? -9.353 -7.013 25.929 1.00 53.91 345 ALA A C 1
ATOM 2711 O O . ALA A 1 345 ? -10.539 -6.911 26.237 1.00 53.91 345 ALA A O 1
ATOM 2712 N N . ARG A 1 346 ? -8.429 -7.440 26.800 1.00 49.38 346 ARG A N 1
ATOM 2713 C CA . ARG A 1 346 ? -8.747 -7.711 28.210 1.00 49.38 346 ARG A CA 1
ATOM 2714 C C . ARG A 1 346 ? -9.320 -6.447 28.852 1.00 49.38 346 ARG A C 1
ATOM 2716 O O . ARG A 1 346 ? -8.602 -5.470 29.061 1.00 49.38 346 ARG A O 1
ATOM 2723 N N . LEU A 1 347 ? -10.617 -6.460 29.144 1.00 51.38 347 LEU A N 1
ATOM 2724 C CA . LEU A 1 347 ? -11.261 -5.393 29.898 1.00 51.38 347 LEU A CA 1
ATOM 2725 C C . LEU A 1 347 ? -10.679 -5.394 31.317 1.00 51.38 347 LEU A C 1
ATOM 2727 O O . LEU A 1 347 ? -10.629 -6.433 31.974 1.00 51.38 347 LEU A O 1
ATOM 2731 N N . SER A 1 348 ? -10.220 -4.231 31.780 1.00 47.19 348 SER A N 1
ATOM 2732 C CA . SER A 1 348 ? -9.858 -4.041 33.187 1.00 47.19 348 SER A CA 1
ATOM 2733 C C . SER A 1 348 ? -11.108 -4.236 34.053 1.00 47.19 348 SER A C 1
ATOM 2735 O O . SER A 1 348 ? -12.182 -3.741 33.692 1.00 47.19 348 SER A O 1
ATOM 2737 N N . GLU A 1 349 ? -10.988 -4.960 35.170 1.00 44.34 349 GLU A N 1
ATOM 2738 C CA . GLU A 1 349 ? -12.102 -5.250 36.081 1.00 44.34 349 GLU A CA 1
ATOM 2739 C C . GLU A 1 349 ? -12.809 -3.947 36.508 1.00 44.34 349 GLU A C 1
ATOM 2741 O O . GLU A 1 349 ? -12.247 -3.126 37.231 1.00 44.34 349 GLU A O 1
ATOM 2746 N N . GLY A 1 350 ? -14.053 -3.745 36.047 1.00 51.62 350 GLY A N 1
ATOM 2747 C CA . GLY A 1 350 ? -14.930 -2.650 36.487 1.00 51.62 350 GLY A CA 1
ATOM 2748 C C . GLY A 1 350 ? -15.327 -1.589 35.448 1.00 51.62 350 GLY A C 1
ATOM 2749 O O . GLY A 1 350 ? -16.071 -0.677 35.807 1.00 51.62 350 GLY A O 1
ATOM 2750 N N . SER A 1 351 ? -14.887 -1.675 34.186 1.00 53.91 351 SER A N 1
ATOM 2751 C CA . SER A 1 351 ? -15.343 -0.749 33.127 1.00 53.91 351 SER A CA 1
ATOM 2752 C C . SER A 1 351 ? -16.744 -1.102 32.606 1.00 53.91 351 SER A C 1
ATOM 2754 O O . SER A 1 351 ? -17.096 -2.277 32.504 1.00 53.91 351 SER A O 1
ATOM 2756 N N . ARG A 1 352 ? -17.556 -0.082 32.280 1.00 51.56 352 ARG A N 1
ATOM 2757 C CA . ARG A 1 352 ? -18.875 -0.270 31.654 1.00 51.56 352 ARG A CA 1
ATOM 2758 C C . ARG A 1 352 ? -18.708 -0.616 30.179 1.00 51.56 352 ARG A C 1
ATOM 2760 O O . ARG A 1 352 ? -18.227 0.202 29.395 1.00 51.56 352 ARG A O 1
ATOM 2767 N N . ASP A 1 353 ? -19.171 -1.799 29.802 1.00 58.19 353 ASP A N 1
ATOM 2768 C CA . ASP A 1 353 ? -19.160 -2.277 28.431 1.00 58.19 353 ASP A CA 1
ATOM 2769 C C . ASP A 1 353 ? -20.511 -2.056 27.728 1.00 58.19 353 ASP A C 1
ATOM 2771 O O . ASP A 1 353 ? -21.599 -2.027 28.314 1.00 58.19 353 ASP A O 1
ATOM 2775 N N . SER A 1 354 ? -20.459 -1.861 26.417 1.00 50.56 354 SER A N 1
ATOM 2776 C CA . SER A 1 354 ? -21.592 -2.097 25.520 1.00 50.56 354 SER A CA 1
ATOM 2777 C C . SER A 1 354 ? -21.035 -2.727 24.253 1.00 50.56 354 SER A C 1
ATOM 2779 O O . SER A 1 354 ? -20.264 -2.099 23.537 1.00 50.56 354 SER A O 1
ATOM 2781 N N . GLY A 1 355 ? -21.328 -4.014 24.044 1.00 54.56 355 GLY A N 1
ATOM 2782 C CA . GLY A 1 355 ? -20.763 -4.788 22.932 1.00 54.56 355 GLY A CA 1
ATOM 2783 C C . GLY A 1 355 ? -19.238 -4.973 22.989 1.00 54.56 355 GLY A C 1
ATOM 2784 O O . GLY A 1 355 ? -18.613 -5.076 21.942 1.00 54.56 355 GLY A O 1
ATOM 2785 N N . GLY A 1 356 ? -18.622 -4.969 24.182 1.00 54.62 356 GLY A N 1
ATOM 2786 C CA . GLY A 1 356 ? -17.163 -5.097 24.353 1.00 54.62 356 GLY A CA 1
ATOM 2787 C C . GLY A 1 356 ? -16.364 -3.790 24.228 1.00 54.62 356 GLY A C 1
ATOM 2788 O O . GLY A 1 356 ? -15.142 -3.807 24.347 1.00 54.62 356 GLY A O 1
ATOM 2789 N N . VAL A 1 357 ? -17.027 -2.645 24.025 1.00 56.25 357 VAL A N 1
ATOM 2790 C CA . VAL A 1 357 ? -16.393 -1.316 23.936 1.00 56.25 357 VAL A CA 1
ATOM 2791 C C . VAL A 1 357 ? -16.435 -0.606 25.293 1.00 56.25 357 VAL A C 1
ATOM 2793 O O . VAL A 1 357 ? -17.486 -0.566 25.935 1.00 56.25 357 VAL A O 1
ATOM 2796 N N . ASN A 1 358 ? -15.314 -0.005 25.713 1.00 59.97 358 ASN A N 1
ATOM 2797 C CA . ASN A 1 358 ? -15.244 0.834 26.915 1.00 59.97 358 ASN A CA 1
ATOM 2798 C C . ASN A 1 358 ? -16.005 2.154 26.690 1.00 59.97 358 ASN A C 1
ATOM 2800 O O . ASN A 1 358 ? -15.531 3.065 26.002 1.00 59.97 358 ASN A O 1
ATOM 2804 N N . MET A 1 359 ? -17.193 2.255 27.285 1.00 64.31 359 MET A N 1
ATOM 2805 C CA . MET A 1 359 ? -18.094 3.400 27.122 1.00 64.31 359 MET A CA 1
ATOM 2806 C C . MET A 1 359 ? -17.599 4.668 27.825 1.00 64.31 359 MET A C 1
ATOM 2808 O O . MET A 1 359 ? -17.983 5.777 27.440 1.00 64.31 359 MET A O 1
ATOM 2812 N N . ASP A 1 360 ? -16.714 4.524 28.813 1.00 59.69 360 ASP A N 1
ATOM 2813 C CA . ASP A 1 360 ? -16.247 5.627 29.654 1.00 59.69 360 ASP A CA 1
ATOM 2814 C C . ASP A 1 360 ? -15.372 6.627 28.871 1.00 59.69 360 ASP A C 1
ATOM 2816 O O . ASP A 1 360 ? -15.247 7.787 29.268 1.00 59.69 360 ASP A O 1
ATOM 2820 N N . CYS A 1 361 ? -14.810 6.212 27.727 1.00 60.38 361 CYS A N 1
ATOM 2821 C CA . CYS A 1 361 ? -13.953 7.047 26.882 1.00 60.38 361 CYS A CA 1
ATOM 2822 C C . CYS A 1 361 ? -14.719 7.930 25.878 1.00 60.38 361 CYS A C 1
ATOM 2824 O O . CYS A 1 361 ? -14.275 9.043 25.590 1.00 60.38 361 CYS A O 1
ATOM 2826 N N . ILE A 1 362 ? -15.844 7.456 25.322 1.00 62.88 362 ILE A N 1
ATOM 2827 C CA . ILE A 1 362 ? -16.559 8.149 24.228 1.00 62.88 362 ILE A CA 1
ATOM 2828 C C . ILE A 1 362 ? -17.799 8.887 24.743 1.00 62.88 362 ILE A C 1
ATOM 2830 O O . ILE A 1 362 ? -18.012 10.049 24.392 1.00 62.88 362 ILE A O 1
ATOM 2834 N N . LEU A 1 363 ? -18.602 8.243 25.595 1.00 66.94 363 LEU A N 1
ATOM 2835 C CA . LEU A 1 363 ? -19.826 8.801 26.176 1.00 66.94 363 LEU A CA 1
ATOM 2836 C C . LEU A 1 363 ? -19.785 8.663 27.706 1.00 66.94 363 LEU A C 1
ATOM 2838 O O . LEU A 1 363 ? -20.554 7.884 28.275 1.00 66.94 363 LEU A O 1
ATOM 2842 N N . PRO A 1 364 ? -18.905 9.416 28.400 1.00 67.69 364 PRO A N 1
ATOM 2843 C CA . PRO A 1 364 ? -18.855 9.372 29.853 1.00 67.69 364 PRO A CA 1
ATOM 2844 C C . PRO A 1 364 ? -20.214 9.775 30.450 1.00 67.69 364 PRO A C 1
ATOM 2846 O O . PRO A 1 364 ? -20.919 10.610 29.866 1.00 67.69 364 PRO A O 1
ATOM 2849 N N . PRO A 1 365 ? -20.586 9.233 31.628 1.00 66.00 365 PRO A N 1
ATOM 2850 C CA . PRO A 1 365 ? -21.846 9.558 32.280 1.00 66.00 365 PRO A CA 1
ATOM 2851 C C . PRO A 1 365 ? -22.029 11.069 32.405 1.00 66.00 365 PRO A C 1
ATOM 2853 O O . PRO A 1 365 ? -21.160 11.779 32.918 1.00 66.00 365 PRO A O 1
ATOM 2856 N N . LEU A 1 366 ? -23.178 11.553 31.939 1.00 69.06 366 LEU A N 1
ATOM 2857 C CA . LEU A 1 366 ? -23.540 12.961 32.003 1.00 69.06 366 LEU A CA 1
ATOM 2858 C C . LEU A 1 366 ? -23.583 13.427 33.458 1.00 69.06 366 LEU A C 1
ATOM 2860 O O . LEU A 1 366 ? -24.441 12.996 34.224 1.00 69.06 366 LEU A O 1
ATOM 2864 N N . ARG A 1 367 ? -22.653 14.309 33.834 1.00 66.69 367 ARG A N 1
ATOM 2865 C CA . ARG A 1 367 ? -22.645 14.967 35.150 1.00 66.69 367 ARG A CA 1
ATOM 2866 C C . ARG A 1 367 ? -23.326 16.333 35.117 1.00 66.69 367 ARG A C 1
ATOM 2868 O O . ARG A 1 367 ? -23.984 16.696 36.082 1.00 66.69 367 ARG A O 1
ATOM 2875 N N . ASP A 1 368 ? -23.184 17.056 34.008 1.00 64.88 368 ASP A N 1
ATOM 2876 C CA . ASP A 1 368 ? -23.770 18.378 33.788 1.00 64.88 368 ASP A CA 1
ATOM 2877 C C . ASP A 1 368 ? -24.438 18.421 32.404 1.00 64.88 368 ASP A C 1
ATOM 2879 O O . ASP A 1 368 ? -23.834 18.037 31.399 1.00 64.88 368 ASP A O 1
ATOM 2883 N N . VAL A 1 369 ? -25.704 18.840 32.368 1.00 76.38 369 VAL A N 1
ATOM 2884 C CA . VAL A 1 369 ? -26.553 18.903 31.163 1.00 76.38 369 VAL A CA 1
ATOM 2885 C C . VAL A 1 369 ? -26.905 20.357 30.807 1.00 76.38 369 VAL A C 1
ATOM 2887 O O . VAL A 1 369 ? -27.729 20.600 29.930 1.00 76.38 369 VAL A O 1
ATOM 2890 N N . ALA A 1 370 ? -26.298 21.343 31.479 1.00 76.50 370 ALA A N 1
ATOM 2891 C CA . ALA A 1 370 ? -26.526 22.759 31.196 1.00 76.50 370 ALA A CA 1
ATOM 2892 C C . ALA A 1 370 ? -25.847 23.224 29.895 1.00 76.50 370 ALA A C 1
ATOM 2894 O O . ALA A 1 370 ? -26.322 24.153 29.238 1.00 76.50 370 ALA A O 1
ATOM 2895 N N . LEU A 1 371 ? -24.742 22.579 29.511 1.00 79.88 371 LEU A N 1
ATOM 2896 C CA . LEU A 1 371 ? -24.022 22.856 28.270 1.00 79.88 371 LEU A CA 1
ATOM 2897 C C . LEU A 1 371 ? -24.610 22.057 27.109 1.00 79.88 371 LEU A C 1
ATOM 2899 O O . LEU A 1 371 ? -24.960 20.882 27.253 1.00 79.88 371 LEU A O 1
ATOM 2903 N N . ARG A 1 372 ? -24.683 22.687 25.931 1.00 83.50 372 ARG A N 1
ATOM 2904 C CA . ARG A 1 372 ? -25.174 21.993 24.740 1.00 83.50 372 ARG A CA 1
ATOM 2905 C C . ARG A 1 372 ? -24.215 20.863 24.343 1.00 83.50 372 ARG A C 1
ATOM 2907 O O . ARG A 1 372 ? -23.002 21.043 24.458 1.00 83.50 372 ARG A O 1
ATOM 2914 N N . PRO A 1 373 ? -24.707 19.719 23.839 1.00 82.94 373 PRO A N 1
ATOM 2915 C CA . PRO A 1 373 ? -23.860 18.577 23.499 1.00 82.94 373 PRO A CA 1
ATOM 2916 C C . PRO A 1 373 ? -22.780 18.878 22.451 1.00 82.94 373 PRO A C 1
ATOM 2918 O O . PRO A 1 373 ? -21.728 18.251 22.479 1.00 82.94 373 PRO A O 1
ATOM 2921 N N . GLU A 1 374 ? -22.993 19.848 21.564 1.00 83.88 374 GLU A N 1
ATOM 2922 C CA . GLU A 1 374 ? -22.019 20.307 20.569 1.00 83.88 374 GLU A CA 1
ATOM 2923 C C . GLU A 1 374 ? -20.947 21.266 21.129 1.00 83.88 374 GLU A C 1
ATOM 2925 O O . GLU A 1 374 ? -19.949 21.540 20.459 1.00 83.88 374 GLU A O 1
ATOM 2930 N N . GLN A 1 375 ? -21.130 21.778 22.351 1.00 79.06 375 GLN A N 1
ATOM 2931 C CA . GLN A 1 375 ? -20.234 22.743 22.990 1.00 79.06 375 GLN A CA 1
ATOM 2932 C C . GLN A 1 375 ? -19.212 22.031 23.887 1.00 79.06 375 GLN A C 1
ATOM 2934 O O . GLN A 1 375 ? -19.568 21.420 24.893 1.00 79.06 375 GLN A O 1
ATOM 2939 N N . GLY A 1 376 ? -17.931 22.127 23.516 1.00 79.31 376 GLY A N 1
ATOM 2940 C CA . GLY A 1 376 ? -16.794 21.573 24.257 1.00 79.31 376 GLY A CA 1
ATOM 2941 C C . GLY A 1 376 ? -15.776 20.852 23.364 1.00 79.31 376 GLY A C 1
ATOM 2942 O O . GLY A 1 376 ? -15.963 20.721 22.148 1.00 79.31 376 GLY A O 1
ATOM 2943 N N . ASP A 1 377 ? -14.705 20.360 23.992 1.00 74.88 377 ASP A N 1
ATOM 2944 C CA . ASP A 1 377 ? -13.549 19.757 23.307 1.00 74.88 377 ASP A CA 1
ATOM 2945 C C . ASP A 1 377 ? -13.406 18.244 23.514 1.00 74.88 377 ASP A C 1
ATOM 2947 O O . ASP A 1 377 ? -12.463 17.630 23.005 1.00 74.88 377 ASP A O 1
ATOM 2951 N N . THR A 1 378 ? -14.361 17.615 24.204 1.00 76.06 378 THR A N 1
ATOM 2952 C CA . THR A 1 378 ? -14.383 16.153 24.358 1.00 76.06 378 THR A CA 1
ATOM 2953 C C . THR A 1 378 ? -14.714 15.454 23.033 1.00 76.06 378 THR A C 1
ATOM 2955 O O . THR A 1 378 ? -15.284 16.060 22.119 1.00 76.06 378 THR A O 1
ATOM 2958 N N . ILE A 1 379 ? -14.397 14.155 22.929 1.00 76.19 379 ILE A N 1
ATOM 2959 C CA . ILE A 1 379 ? -14.729 13.324 21.755 1.00 76.19 379 ILE A CA 1
ATOM 2960 C C . ILE A 1 379 ? -16.234 13.373 21.471 1.00 76.19 379 ILE A C 1
ATOM 2962 O O . ILE A 1 379 ? -16.631 13.619 20.333 1.00 76.19 379 ILE A O 1
ATOM 2966 N N . ARG A 1 380 ? -17.069 13.258 22.513 1.00 79.31 380 ARG A N 1
ATOM 2967 C CA . ARG A 1 380 ? -18.524 13.416 22.413 1.00 79.31 380 ARG A CA 1
ATOM 2968 C C . ARG A 1 380 ? -18.913 14.722 21.723 1.00 79.31 380 ARG A C 1
ATOM 2970 O O . ARG A 1 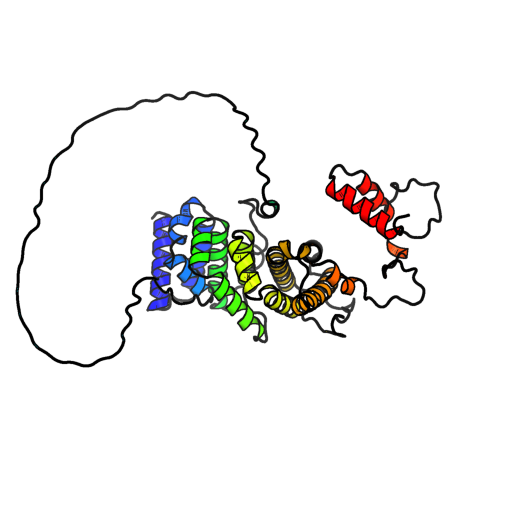380 ? -19.701 14.700 20.784 1.00 79.31 380 ARG A O 1
ATOM 2977 N N . ASN A 1 381 ? -18.362 15.855 22.165 1.00 82.38 381 ASN A N 1
ATOM 2978 C CA . ASN A 1 381 ? -18.728 17.157 21.603 1.00 82.38 381 ASN A CA 1
ATOM 2979 C C . ASN A 1 381 ? -18.337 17.278 20.126 1.00 82.38 381 ASN A C 1
ATOM 2981 O O . ASN A 1 381 ? -19.080 17.842 19.323 1.00 82.38 381 ASN A O 1
ATOM 2985 N N . LYS A 1 382 ? -17.166 16.745 19.761 1.00 81.56 382 LYS A N 1
ATOM 2986 C CA . LYS A 1 382 ? -16.683 16.725 18.376 1.00 81.56 382 LYS A CA 1
ATOM 2987 C C . LYS A 1 382 ? -17.566 15.838 17.490 1.00 81.56 382 LYS A C 1
ATOM 2989 O O . LYS A 1 382 ? -17.990 16.303 16.438 1.00 81.56 382 LYS A O 1
ATOM 2994 N N . LEU A 1 383 ? -17.919 14.628 17.937 1.00 81.06 383 LEU A N 1
ATOM 2995 C CA . LEU A 1 383 ? -18.827 13.726 17.213 1.00 81.06 383 LEU A CA 1
ATOM 2996 C C . LEU A 1 383 ? -20.215 14.347 17.004 1.00 81.06 383 LEU A C 1
ATOM 2998 O O . LEU A 1 383 ? -20.735 14.317 15.893 1.00 81.06 383 LEU A O 1
ATOM 3002 N N . VAL A 1 384 ? -20.783 14.991 18.031 1.00 85.19 384 VAL A N 1
ATOM 3003 C CA . VAL A 1 384 ? -22.075 15.686 17.900 1.00 85.19 384 VAL A CA 1
ATOM 3004 C C . VAL A 1 384 ? -21.998 16.822 16.873 1.00 85.19 384 VAL A C 1
ATOM 3006 O O . VAL A 1 384 ? -22.917 16.982 16.073 1.00 85.19 384 VAL A O 1
ATOM 3009 N N . ARG A 1 385 ? -20.898 17.590 16.829 1.00 86.62 385 ARG A N 1
ATOM 3010 C CA . ARG A 1 385 ? -20.702 18.614 15.786 1.00 86.62 385 ARG A CA 1
ATOM 3011 C C . ARG A 1 385 ? -20.702 18.003 14.382 1.00 86.62 385 ARG A C 1
ATOM 3013 O O . ARG A 1 385 ? -21.325 18.564 13.478 1.00 86.62 385 ARG A O 1
ATOM 3020 N N . LEU A 1 386 ? -20.065 16.843 14.208 1.00 86.56 386 LEU A N 1
ATOM 3021 C CA . LEU A 1 386 ? -20.008 16.142 12.922 1.00 86.56 386 LEU A CA 1
ATOM 3022 C C . LEU A 1 386 ? -21.386 15.689 12.414 1.00 86.56 386 LEU A C 1
ATOM 3024 O O . LEU A 1 386 ? -21.600 15.687 11.206 1.00 86.56 386 LEU A O 1
ATOM 3028 N N . MET A 1 387 ? -22.365 15.433 13.289 1.00 85.31 387 MET A N 1
ATOM 3029 C CA . MET A 1 387 ? -23.747 15.105 12.882 1.00 85.31 387 MET A CA 1
ATOM 3030 C C . MET A 1 387 ? -24.460 16.237 12.114 1.00 85.31 387 MET A C 1
ATOM 3032 O O . MET A 1 387 ? -25.521 16.031 11.522 1.00 85.31 387 MET A O 1
ATOM 3036 N N . THR A 1 388 ? -23.904 17.449 12.128 1.00 87.12 388 THR A N 1
ATOM 3037 C CA . THR A 1 388 ? -24.420 18.614 11.387 1.00 87.12 388 THR A CA 1
ATOM 3038 C C . THR A 1 388 ? -23.476 19.076 10.277 1.00 87.12 388 THR A C 1
ATOM 3040 O O . THR A 1 388 ? -23.655 20.159 9.720 1.00 87.12 388 THR A O 1
ATOM 3043 N N . HIS A 1 389 ? -22.469 18.265 9.946 1.00 88.12 389 HIS A N 1
ATOM 3044 C CA . HIS A 1 389 ? -21.494 18.583 8.913 1.00 88.12 389 HIS A CA 1
ATOM 3045 C C . HIS A 1 389 ? -22.128 18.609 7.509 1.00 88.12 389 HIS A C 1
ATOM 3047 O O . HIS A 1 389 ? -23.141 17.957 7.251 1.00 88.12 389 HIS A O 1
ATOM 3053 N N . VAL A 1 390 ? -21.525 19.384 6.600 1.00 85.31 390 VAL A N 1
ATOM 3054 C CA . VAL A 1 390 ? -21.990 19.542 5.206 1.00 85.31 390 VAL A CA 1
ATOM 3055 C C . VAL A 1 390 ? -21.763 18.291 4.359 1.00 85.31 390 VAL A C 1
ATOM 3057 O O . VAL A 1 390 ? -22.524 18.025 3.435 1.00 85.31 390 VAL A O 1
ATOM 3060 N N . ASP A 1 391 ? -20.723 17.527 4.689 1.00 85.56 391 ASP A N 1
ATOM 3061 C CA . ASP A 1 391 ? -20.459 16.216 4.103 1.00 85.56 391 ASP A CA 1
ATOM 3062 C C . ASP A 1 391 ? -21.469 15.206 4.656 1.00 85.56 391 ASP A C 1
ATOM 3064 O O . ASP A 1 391 ? -21.507 14.946 5.864 1.00 85.56 391 ASP A O 1
ATOM 3068 N N . THR A 1 392 ? -22.304 14.670 3.767 1.00 85.56 392 THR A N 1
ATOM 3069 C CA . THR A 1 392 ? -23.371 13.742 4.131 1.00 85.56 392 THR A CA 1
ATOM 3070 C C . THR A 1 392 ? -22.828 12.433 4.678 1.00 85.56 392 THR A C 1
ATOM 3072 O O . THR A 1 392 ? -23.409 11.926 5.630 1.00 85.56 392 THR A O 1
ATOM 3075 N N . GLU A 1 393 ? -21.729 11.901 4.149 1.00 82.44 393 GLU A N 1
ATOM 3076 C CA . GLU A 1 393 ? -21.156 10.633 4.618 1.00 82.44 393 GLU A CA 1
ATOM 3077 C C . GLU A 1 393 ? -20.647 10.792 6.049 1.00 82.44 393 GLU A C 1
ATOM 3079 O O . GLU A 1 393 ? -21.042 10.053 6.948 1.00 82.44 393 GLU A O 1
ATOM 3084 N N . LEU A 1 394 ? -19.861 11.844 6.301 1.00 78.38 394 LEU A N 1
ATOM 3085 C CA . LEU A 1 394 ? -19.320 12.118 7.633 1.00 78.38 394 LEU A CA 1
ATOM 3086 C C . LEU A 1 394 ? -20.428 12.335 8.673 1.00 78.38 394 LEU A C 1
ATOM 3088 O O . LEU A 1 394 ? -20.332 11.856 9.806 1.00 78.38 394 LEU A O 1
ATOM 3092 N N . LYS A 1 395 ? -21.496 13.033 8.272 1.00 83.38 395 LYS A N 1
ATOM 3093 C CA . LYS A 1 395 ? -22.689 13.237 9.093 1.00 83.38 395 LYS A CA 1
ATOM 3094 C C . LYS A 1 395 ? -23.369 11.916 9.459 1.00 83.38 395 LYS A C 1
ATOM 3096 O O . LYS A 1 395 ? -23.711 11.733 10.629 1.00 83.38 395 LYS A O 1
ATOM 3101 N N . HIS A 1 396 ? -23.596 11.031 8.487 1.00 84.56 396 HIS A N 1
ATOM 3102 C CA . HIS A 1 396 ? -24.262 9.751 8.738 1.00 84.56 396 HIS A CA 1
ATOM 3103 C C . HIS A 1 396 ? -23.389 8.844 9.609 1.00 84.56 396 HIS A C 1
ATOM 3105 O O . HIS A 1 396 ? -23.881 8.361 10.624 1.00 84.56 396 HIS A O 1
ATOM 3111 N N . CYS A 1 397 ? -22.088 8.732 9.320 1.00 83.69 397 CYS A N 1
ATOM 3112 C CA . CYS A 1 397 ? -21.151 7.937 10.118 1.00 83.69 397 CYS A CA 1
ATOM 3113 C C . CYS A 1 397 ? -21.102 8.381 11.589 1.00 83.69 397 CYS A C 1
ATOM 3115 O O . CYS A 1 397 ? -21.137 7.552 12.498 1.00 83.69 397 CYS A O 1
ATOM 3117 N N . ALA A 1 398 ? -21.043 9.693 11.851 1.00 79.94 398 ALA A N 1
ATOM 3118 C CA . ALA A 1 398 ? -21.025 10.211 13.219 1.00 79.94 398 ALA A CA 1
ATOM 3119 C C . ALA A 1 398 ? -22.340 9.931 13.968 1.00 79.94 398 ALA A C 1
ATOM 3121 O O . ALA A 1 398 ? -22.316 9.600 15.155 1.00 79.94 398 ALA A O 1
ATOM 3122 N N . ALA A 1 399 ? -23.480 10.058 13.281 1.00 84.56 399 ALA A N 1
ATOM 3123 C CA . ALA A 1 399 ? -24.791 9.788 13.860 1.00 84.56 399 ALA A CA 1
ATOM 3124 C C . ALA A 1 399 ? -24.992 8.294 14.152 1.00 84.56 399 ALA A C 1
ATOM 3126 O O . ALA A 1 399 ? -25.452 7.948 15.238 1.00 84.56 399 ALA A O 1
ATOM 3127 N N . GLU A 1 400 ? -24.611 7.423 13.218 1.00 85.06 400 GLU A N 1
ATOM 3128 C CA . GLU A 1 400 ? -24.723 5.970 13.349 1.00 85.06 400 GLU A CA 1
ATOM 3129 C C . GLU A 1 400 ? -23.831 5.436 14.474 1.00 85.06 400 GLU A C 1
ATOM 3131 O O . GLU A 1 400 ? -24.303 4.677 15.317 1.00 85.06 400 GLU A O 1
ATOM 3136 N N . LEU A 1 401 ? -22.586 5.917 14.579 1.00 79.94 401 LEU A N 1
ATOM 3137 C CA . LEU A 1 401 ? -21.696 5.568 15.688 1.00 79.94 401 LEU A CA 1
ATOM 3138 C C . LEU A 1 401 ? -22.331 5.896 17.047 1.00 79.94 401 LEU A C 1
ATOM 3140 O O . LEU A 1 401 ? -22.341 5.061 17.948 1.00 79.94 401 LEU A O 1
ATOM 3144 N N . LEU A 1 402 ? -22.874 7.107 17.205 1.00 81.50 402 LEU A N 1
ATOM 3145 C CA . LEU A 1 402 ? -23.526 7.510 18.452 1.00 81.50 402 LEU A CA 1
ATOM 3146 C C . LEU A 1 402 ? -24.806 6.708 18.720 1.00 81.50 402 LEU A C 1
ATOM 3148 O O . LEU A 1 402 ? -25.054 6.343 19.866 1.00 81.50 402 LEU A O 1
ATOM 3152 N N . PHE A 1 403 ? -25.590 6.407 17.684 1.00 84.62 403 PHE A N 1
ATOM 3153 C CA . PHE A 1 403 ? -26.805 5.600 17.789 1.00 84.62 403 PHE A CA 1
ATOM 3154 C C . PHE A 1 403 ? -26.503 4.175 18.276 1.00 84.62 403 PHE A C 1
ATOM 3156 O O . PHE A 1 403 ? -27.106 3.718 19.248 1.00 84.62 403 PHE A O 1
ATOM 3163 N N . VAL A 1 404 ? -25.506 3.513 17.679 1.00 79.38 404 VAL A N 1
ATOM 3164 C CA . VAL A 1 404 ? -25.054 2.173 18.088 1.00 79.38 404 VAL A CA 1
ATOM 3165 C C . VAL A 1 404 ? -24.507 2.189 19.519 1.00 79.38 404 VAL A C 1
ATOM 3167 O O . VAL A 1 404 ? -24.879 1.342 20.332 1.00 79.38 404 VAL A O 1
ATOM 3170 N N . LEU A 1 405 ? -23.685 3.183 19.879 1.00 73.25 405 LEU A N 1
ATOM 3171 C CA . LEU A 1 405 ? -23.159 3.327 21.246 1.00 73.25 405 LEU A CA 1
ATOM 3172 C C . LEU A 1 405 ? -24.270 3.556 22.287 1.00 73.25 405 LEU A C 1
ATOM 3174 O O . LEU A 1 405 ? -24.155 3.105 23.427 1.00 73.25 405 LEU A O 1
ATOM 3178 N N . CYS A 1 406 ? -25.370 4.204 21.905 1.00 77.75 406 CYS A N 1
ATOM 3179 C CA . CYS A 1 406 ? -26.560 4.381 22.741 1.00 77.75 406 CYS A CA 1
ATOM 3180 C C . CYS A 1 406 ? -27.500 3.159 22.747 1.00 77.75 406 CYS A C 1
ATOM 3182 O O . CYS A 1 406 ? -28.615 3.247 23.265 1.00 77.75 406 CYS A O 1
ATOM 3184 N N . LYS A 1 407 ? -27.054 2.004 22.230 1.00 74.06 407 LYS A N 1
ATOM 3185 C CA . LYS A 1 407 ? -27.847 0.769 22.108 1.00 74.06 407 LYS A CA 1
ATOM 3186 C C . LYS A 1 407 ? -29.117 0.954 21.279 1.00 74.06 407 LYS A C 1
ATOM 3188 O O . LYS A 1 407 ? -30.139 0.360 21.610 1.00 74.06 407 LYS A O 1
ATOM 3193 N N . GLU A 1 408 ? -29.049 1.797 20.254 1.00 71.94 408 GLU A N 1
ATOM 3194 C CA . GLU A 1 408 ? -30.160 2.045 19.331 1.00 71.94 408 GLU A CA 1
ATOM 3195 C C . GLU A 1 408 ? -31.423 2.627 20.009 1.00 71.94 408 GLU A C 1
ATOM 3197 O O . GLU A 1 408 ? -32.530 2.474 19.492 1.00 71.94 408 GLU A O 1
ATOM 3202 N N . ASN A 1 409 ? -31.267 3.289 21.170 1.00 53.50 409 ASN A N 1
ATOM 3203 C CA . ASN A 1 409 ? -32.361 3.899 21.947 1.00 53.50 409 ASN A CA 1
ATOM 3204 C C . ASN A 1 409 ? -32.410 5.424 21.867 1.00 53.50 409 ASN A C 1
ATOM 3206 O O . ASN A 1 409 ? -31.332 6.060 21.770 1.00 53.50 409 ASN A O 1
#

Foldseek 3Di:
DDLLVLLLVLLVCLLVCVVPNPDDLVVLLVSLLSLLVQLLDLVNLVSCLDLSNLVSLLVLLVQDQPPDDDPDDPPDDDDDDDDDDDDDDDDDDDDDDDDDDDDDDDDDDDDDDDDDDDDDDDDDPDDPLCPVCPQDDDPCPPVPPPVPPPPDDSSLSSSLSSLSSSLSSLSNDPSSLVSCVVRVSLVSLLVVLVVQLPDPDRDRNVLSSLSSLLSSLSSDVVSLVVCVVVVVLLSLLSVLCVLVVWDAPDLLATDDDDPPDDAAEPVSLSSNLSSLSSLLSNLQQAQVDDDDPVVLSSLLNSLSSLLVLCVGGHPDPVSSVSSVVSSVSNVVSHHPSSNLSSLPDPDDPPADDDSSDRLCQQPNPDPDDPDDQCDDDGNSNVLVVQCPDPDPVSNVVSVVVVCVSVVVD

Sequence (409 aa):
MSAQEVIMMMMRIQTLSYAETRLQPGVLAVSLRTLRILSRDRQALAPFITDSAILTLTRLGGIEAPPFSHPDHAEGKTGGEGEEKVDDVNTDLHVHFTDAAGPHVSSASSHTPRCVSNNITETERTDGIHGVLLRGKRDAREEDDEERNEWCDTGEVWRKEAMKTLCNVIYNSQRAQERASALRLLSGLSEKLKDGLHSVLPPSGQFYELRLLFLLTALRPELRRQLQQERGVSMLTAVLERCLEVQWADVYEVMAWDSESPPVCKEASQRIVEVLKVLFNVTYSSHTQQPDEEDAALYRRLAAILRHCLLLRCQGEELTEELQGQTVNVLSALPLQCLDVLLSARLSEGSRDSGGVNMDCILPPLRDVALRPEQGDTIRNKLVRLMTHVDTELKHCAAELLFVLCKEN

pLDDT: mean 72.02, std 23.94, range [20.88, 97.81]

Secondary structure (DSSP, 8-state):
--HHHHHHHHHHHHHHHHHT----HHHHHHHHHHHHHHTT-GGG-GGGSSHHHHHHHHHHTT--PPP---S--------------------------------------------------------TTGGG--TT----TTHHHHTTS--S-HHHHHHHHHHHHHHHHHHH-HHHHHHHHHTTHHHHHHHHHHHHHHSSSPPTTHHHHHHHHHHHHHH-HHHHHHHHHTTHHHHHHHHHHHHHT--EEETTEEPPPPTTSPPBPHHHHHHHHHHHHHHHHHHTTGGGS---HHHHHHHHHHHHHHHHHHH--BSSHHHHHHHHHHHHHHHHHS-GGG-HHHH-----TTPPEETTEETTTTS---S--SS-TTSSSSHHHHHHHHTT-SSHHHHHHHHHHHHHHTTT-

Radius of gyration: 29.31 Å; Cα contacts (8 Å, |Δi|>4): 381; chains: 1; bounding box: 64×75×99 Å